Protein AF-0000000067876563 (afdb_homodimer)

Secondary structure (DSSP, 8-state):
---------------------------SEE-PPTTHHHHHHHHHHHIIIII-GGG----HHHHHHHHHHTTTTS-TTS--GGGGHHHHHHH--PPPTT--EEEES-HHHHHHHHTTTTS---GGGSHHHHHHTT----B-SSSS-B-SSEE--TTT-TT-HHHHHHHHHHHHHHHT--EEEEEEEETT-TT-SS-SSSHIIIIIGGG--TTTEEEEEEEEE--TTS-----TTSHHHHHHHHHHHHTT--EEEEES-HHHHHHHHTT-TTSGGGTS-----EEEE-------------/---------------------------SEEPPPTTHHHHHHHHHHHIIIII-GGG----HHHHHHHHHHTTTTS-TTS--GGGGHHHHHHH-----TT--EEEES-HHHHHHHHTTTTS---GGGSHHHHHHTT----B-SSSS-B-SSEE--TTT-TT-HHHHHHHHHHHHHHHT--EEEEEEEETT-TT-SS-SSSHIIIIIGGG--TTTEEEEEEEEE--TTS-----TTSHHHHHHHHHHHHTT--EEEEES-HHHHHHHHTT-TTSGGGTS-----EEEE-------------

Solvent-accessible surface area (backbone atoms only — not comparable to full-atom values): 32145 Å² total; per-residue (Å²): 136,84,81,78,78,79,79,80,75,79,79,78,79,77,75,76,71,71,73,70,70,71,77,79,84,79,44,89,28,65,21,26,44,81,64,49,66,46,28,36,38,5,40,42,48,36,33,37,66,61,63,43,45,87,71,41,92,69,63,43,70,59,39,49,51,33,52,45,64,37,31,52,47,27,61,40,59,69,21,50,40,74,48,37,47,64,27,51,62,63,42,61,68,90,57,63,69,46,22,37,41,45,67,35,88,36,65,69,61,49,52,63,64,18,47,75,48,73,67,22,39,25,62,58,55,35,62,59,28,47,42,50,60,90,62,43,54,32,17,20,74,61,92,91,7,61,22,64,75,33,18,66,36,58,93,76,20,74,31,13,43,57,56,16,47,52,48,46,50,38,28,50,48,24,53,54,37,26,32,43,31,35,36,37,27,18,8,40,38,85,94,36,30,50,53,83,84,38,65,52,62,68,34,20,59,78,31,50,36,75,93,40,42,69,32,36,40,36,32,31,34,51,46,93,89,46,55,82,70,31,41,73,76,29,71,32,41,31,51,51,52,48,55,38,49,75,68,69,50,49,40,37,30,22,36,38,37,45,38,62,42,32,48,56,22,37,83,36,56,82,42,68,75,52,34,47,53,64,72,38,60,69,49,77,53,75,82,72,80,69,79,79,76,76,79,76,82,125,135,85,80,77,79,79,79,80,78,80,78,78,81,76,74,75,72,72,73,70,71,70,78,77,85,80,42,88,28,66,18,25,44,81,63,49,65,46,28,35,40,6,41,42,48,36,33,36,66,62,62,44,45,88,73,41,93,71,62,43,70,59,39,48,50,33,52,44,63,37,31,50,48,27,60,40,60,69,21,52,37,74,49,38,47,64,27,52,63,63,41,62,69,89,56,62,69,45,22,36,41,46,66,34,88,37,65,70,62,49,52,63,63,18,48,74,49,73,68,21,39,26,60,59,56,34,62,59,28,47,43,49,60,91,60,42,55,32,19,21,75,61,91,90,7,60,22,63,76,32,17,64,38,58,91,78,19,74,31,14,43,59,56,16,46,52,47,45,50,37,29,51,48,24,52,54,38,27,32,45,30,34,36,37,27,18,8,40,38,87,94,36,29,51,54,84,84,36,65,51,63,68,34,21,59,77,30,50,36,76,93,41,41,69,32,35,42,36,33,31,34,52,47,93,92,46,55,81,70,32,42,74,76,28,70,32,39,32,52,52,52,48,55,39,48,74,70,70,49,49,42,36,31,22,38,40,36,45,39,61,42,32,48,57,22,38,85,35,56,82,41,67,75,52,35,46,52,64,72,39,59,70,50,77,53,76,84,72,80,72,79,78,76,77,75,76,81,124

Sequence (596 aa):
MNNFHILLGSFFFISVVQLEEAPERRWNGKGTTPNLQSIVLGRCYDYIETVNPLVGKKNCSEIWEAFLKAFVGKDPCTVLPEHYELFINLTLHDIPASKSLFWENNKQLVHRYSDKTSRYMPLGDTLAGWIADNLDWCGALGNPGLEDSSCPTTAECENNPQEAFWRIASVTYAKHSSGEIKIMLNGSTPGGAFPVPSFLADYEIPNFQRGQVSNISILVMDEMDGPDIDSCGKNSIAVLEGILASRNFSFKCYDNYRPVRLLQCVDFPDNPECSTGNLGSAHLWISIMLPLLAVIVHMNNFHILLGSFFFISVVQLEEAPERRWNGKGTTPNLQSIVLGRCYDYIETVNPLVGKKNCSEIWEAFLKAFVGKDPCTVLPEHYELFINLTLHDIPASKSLFWENNKQLVHRYSDKTSRYMPLGDTLAGWIADNLDWCGALGNPGLEDSSCPTTAECENNPQEAFWRIASVTYAKHSSGEIKIMLNGSTPGGAFPVPSFLADYEIPNFQRGQVSNISILVMDEMDGPDIDSCGKNSIAVLEGILASRNFSFKCYDNYRPVRLLQCVDFPDNPECSTGNLGSAHLWISIMLPLLAVIVH

Organism: Xenopus laevis (NCBI:txid8355)

Nearest PDB structures (foldseek):
  1isf-assembly1_B  TM=9.728E-01  e=1.038E-35  Homo sapiens
  3zwn-assembly1_A  TM=9.346E-01  e=3.487E-28  Aplysia californica
  3i9l-assembly1_B  TM=9.451E-01  e=1.705E-27  Aplysia californica
  1r0s-assembly1_B  TM=9.387E-01  e=6.067E-27  Aplysia californica
  1zvm-assembly3_C  TM=8.997E-01  e=1.409E-27  Homo sapiens

Radius of gyration: 32.08 Å; Cα contacts (8 Å, |Δi|>4): 1114; chains: 2; bounding box: 123×103×110 Å

Structure (mmCIF, N/CA/C/O backbone):
data_AF-0000000067876563-model_v1
#
loop_
_entity.id
_entity.type
_entity.pdbx_description
1 polymer 'ADP-ribosyl cyclase/cyclic ADP-ribose hydrolase'
#
loop_
_atom_site.group_PDB
_atom_site.id
_atom_site.type_symbol
_atom_site.label_atom_id
_atom_site.label_alt_id
_atom_site.label_comp_id
_atom_site.label_asym_id
_atom_site.label_entity_id
_atom_site.label_seq_id
_atom_site.pdbx_PDB_ins_code
_atom_site.Cartn_x
_atom_site.Cartn_y
_atom_site.Cartn_z
_atom_site.occupancy
_atom_site.B_iso_or_equiv
_atom_site.auth_seq_id
_atom_site.auth_comp_id
_atom_site.auth_asym_id
_atom_site.auth_atom_id
_atom_site.pdbx_PDB_model_num
ATOM 1 N N . MET A 1 1 ? -90.5 38 -17.031 1 34.31 1 MET A N 1
ATOM 2 C CA . MET A 1 1 ? -89.312 38.406 -16.297 1 34.31 1 MET A CA 1
ATOM 3 C C . MET A 1 1 ? -88.312 37.25 -16.109 1 34.31 1 MET A C 1
ATOM 5 O O . MET A 1 1 ? -88.625 36.281 -15.43 1 34.31 1 MET A O 1
ATOM 9 N N . ASN A 1 2 ? -87.562 36.938 -17.188 1 43.03 2 ASN A N 1
ATOM 10 C CA . ASN A 1 2 ? -86.5 35.938 -17.422 1 43.03 2 ASN A CA 1
ATOM 11 C C . ASN A 1 2 ? -85.312 36.094 -16.453 1 43.03 2 ASN A C 1
ATOM 13 O O . ASN A 1 2 ? -84.688 37.125 -16.469 1 43.03 2 ASN A O 1
ATOM 17 N N . ASN A 1 3 ? -85.438 35.531 -15.289 1 42.5 3 ASN A N 1
ATOM 18 C CA . ASN A 1 3 ? -84.375 35.531 -14.25 1 42.5 3 ASN A CA 1
ATOM 19 C C . ASN A 1 3 ? -83.125 34.781 -14.719 1 42.5 3 ASN A C 1
ATOM 21 O O . ASN A 1 3 ? -83.188 33.594 -15.023 1 42.5 3 ASN A O 1
ATOM 25 N N . PHE A 1 4 ? -82.188 35.531 -15.414 1 49.41 4 PHE A N 1
ATOM 26 C CA . PHE A 1 4 ? -80.875 35.062 -15.797 1 49.41 4 PHE A CA 1
ATOM 27 C C . PHE A 1 4 ? -80.062 34.812 -14.562 1 49.41 4 PHE A C 1
ATOM 29 O O . PHE A 1 4 ? -79.812 35.688 -13.758 1 49.41 4 PHE A O 1
ATOM 36 N N . HIS A 1 5 ? -80 33.625 -14.023 1 47.44 5 HIS A N 1
ATOM 37 C CA . HIS A 1 5 ? -79.125 33.188 -12.977 1 47.44 5 HIS A CA 1
ATOM 38 C C . HIS A 1 5 ? -77.625 33.188 -13.461 1 47.44 5 HIS A C 1
ATOM 40 O O . HIS A 1 5 ? -77.312 32.562 -14.477 1 47.44 5 HIS A O 1
ATOM 46 N N . ILE A 1 6 ? -76.938 34.312 -13.289 1 46.22 6 ILE A N 1
ATOM 47 C CA . ILE A 1 6 ? -75.5 34.406 -13.555 1 46.22 6 ILE A CA 1
ATOM 48 C C . ILE A 1 6 ? -74.75 33.469 -12.625 1 46.22 6 ILE A C 1
ATOM 50 O O . ILE A 1 6 ? -74.812 33.625 -11.398 1 46.22 6 ILE A O 1
ATOM 54 N N . LEU A 1 7 ? -74.438 32.25 -13.023 1 44.53 7 LEU A N 1
ATOM 55 C CA . LEU A 1 7 ? -73.562 31.344 -12.328 1 44.53 7 LEU A CA 1
ATOM 56 C C . LEU A 1 7 ? -72.125 31.906 -12.336 1 44.53 7 LEU A C 1
ATOM 58 O O . LEU A 1 7 ? -71.562 32.125 -13.398 1 44.53 7 LEU A O 1
ATOM 62 N N . LEU A 1 8 ? -71.688 32.719 -11.344 1 43.94 8 LEU A N 1
ATOM 63 C CA . LEU A 1 8 ? -70.312 33.219 -11.164 1 43.94 8 LEU A CA 1
ATOM 64 C C . LEU A 1 8 ? -69.375 32.062 -10.875 1 43.94 8 LEU A C 1
ATOM 66 O O . LEU A 1 8 ? -69.5 31.375 -9.859 1 43.94 8 LEU A O 1
ATOM 70 N N . GLY A 1 9 ? -68.875 31.312 -11.867 1 44.06 9 GLY A N 1
ATOM 71 C CA . GLY A 1 9 ? -67.812 30.359 -11.68 1 44.06 9 GLY A CA 1
ATOM 72 C C . GLY A 1 9 ? -66.562 30.984 -11.109 1 44.06 9 GLY A C 1
ATOM 73 O O . GLY A 1 9 ? -66 31.953 -11.664 1 44.06 9 GLY A O 1
ATOM 74 N N . SER A 1 10 ? -66.312 30.922 -9.82 1 47.09 10 SER A N 1
ATOM 75 C CA . SER A 1 10 ? -65.062 31.328 -9.188 1 47.09 10 SER A CA 1
ATOM 76 C C . SER A 1 10 ? -63.844 30.547 -9.75 1 47.09 10 SER A C 1
ATOM 78 O O . SER A 1 10 ? -63.812 29.328 -9.688 1 47.09 10 SER A O 1
ATOM 80 N N . PHE A 1 11 ? -63.156 31.047 -10.789 1 50.41 11 PHE A N 1
ATOM 81 C CA . PHE A 1 11 ? -61.875 30.516 -11.227 1 50.41 11 PHE A CA 1
ATOM 82 C C . PHE A 1 11 ? -60.844 30.609 -10.109 1 50.41 11 PHE A C 1
ATOM 84 O O . PHE A 1 11 ? -60.469 31.703 -9.703 1 50.41 11 PHE A O 1
ATOM 91 N N . PHE A 1 12 ? -60.688 29.562 -9.242 1 51.84 12 PHE A N 1
ATOM 92 C CA . PHE A 1 12 ? -59.594 29.469 -8.312 1 51.84 12 PHE A CA 1
ATOM 93 C C . PHE A 1 12 ? -58.25 29.375 -9.055 1 51.84 12 PHE A C 1
ATOM 95 O O . PHE A 1 12 ? -58.031 28.422 -9.797 1 51.84 12 PHE A O 1
ATOM 102 N N . PHE A 1 13 ? -57.531 30.469 -9.375 1 50.81 13 PHE A N 1
ATOM 103 C CA . PHE A 1 13 ? -56.125 30.484 -9.812 1 50.81 13 PHE A CA 1
ATOM 104 C C . PHE A 1 13 ? -55.2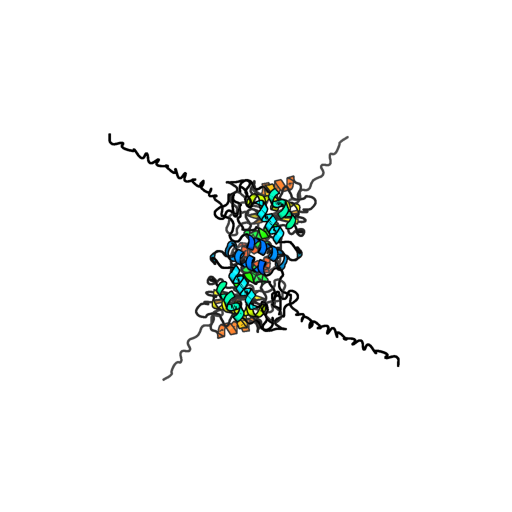5 29.812 -8.781 1 50.81 13 PHE A C 1
ATOM 106 O O . PHE A 1 13 ? -55.031 30.344 -7.691 1 50.81 13 PHE A O 1
ATOM 113 N N . ILE A 1 14 ? -55.125 28.453 -8.828 1 53.06 14 ILE A N 1
ATOM 114 C CA . ILE A 1 14 ? -54.031 27.797 -8.086 1 53.06 14 ILE A CA 1
ATOM 115 C C . ILE A 1 14 ? -52.688 28.328 -8.555 1 53.06 14 ILE A C 1
ATOM 117 O O . ILE A 1 14 ? -52.281 28.078 -9.695 1 53.06 14 ILE A O 1
ATOM 121 N N . SER A 1 15 ? -52.219 29.375 -8.07 1 51.69 15 SER A N 1
ATOM 122 C CA . SER A 1 15 ? -50.812 29.75 -8.25 1 51.69 15 SER A CA 1
ATOM 123 C C . SER A 1 15 ? -49.875 28.625 -7.797 1 51.69 15 SER A C 1
ATOM 125 O O . SER A 1 15 ? -49.75 28.359 -6.602 1 51.69 15 SER A O 1
ATOM 127 N N . VAL A 1 16 ? -49.594 27.656 -8.617 1 53.19 16 VAL A N 1
ATOM 128 C CA . VAL A 1 16 ? -48.469 26.766 -8.352 1 53.19 16 VAL A CA 1
ATOM 129 C C . VAL A 1 16 ? -47.188 27.578 -8.062 1 53.19 16 VAL A C 1
ATOM 131 O O . VAL A 1 16 ? -46.625 28.203 -8.969 1 53.19 16 VAL A O 1
ATOM 134 N N . VAL A 1 17 ? -47.031 28.141 -6.934 1 51.66 17 VAL A N 1
ATOM 135 C CA . VAL A 1 17 ? -45.688 28.578 -6.531 1 51.66 17 VAL A CA 1
ATOM 136 C C . VAL A 1 17 ? -44.688 27.469 -6.793 1 51.66 17 VAL A C 1
ATOM 138 O O . VAL A 1 17 ? -44.75 26.406 -6.156 1 51.66 17 VAL A O 1
ATOM 141 N N . GLN A 1 18 ? -44.219 27.328 -7.98 1 47.66 18 GLN A N 1
ATOM 142 C CA . GLN A 1 18 ? -43 26.547 -8.133 1 47.66 18 GLN A CA 1
ATOM 143 C C . GLN A 1 18 ? -41.969 26.922 -7.074 1 47.66 18 GLN A C 1
ATOM 145 O O . GLN A 1 18 ? -41.469 28.047 -7.051 1 47.66 18 GLN A O 1
ATOM 150 N N . LEU A 1 19 ? -42.062 26.359 -5.938 1 46.5 19 LEU A N 1
ATOM 151 C CA . LEU A 1 19 ? -40.906 26.422 -5.078 1 46.5 19 LEU A CA 1
ATOM 152 C C . LEU A 1 19 ? -39.625 26.203 -5.883 1 46.5 19 LEU A C 1
ATOM 154 O O . LEU A 1 19 ? -39.375 25.094 -6.387 1 46.5 19 LEU A O 1
ATOM 158 N N . GLU A 1 20 ? -39.156 27.125 -6.535 1 44.38 20 GLU A N 1
ATOM 159 C CA . GLU A 1 20 ? -37.812 27.031 -7.055 1 44.38 20 GLU A CA 1
ATOM 160 C C . GLU A 1 20 ? -36.844 26.422 -6.02 1 44.38 20 GLU A C 1
ATOM 162 O O . GLU A 1 20 ? -36.688 26.969 -4.926 1 44.38 20 GLU A O 1
ATOM 167 N N . GLU A 1 21 ? -36.812 25.125 -5.977 1 49.06 21 GLU A N 1
ATOM 168 C CA . GLU A 1 21 ? -35.75 24.531 -5.18 1 49.06 21 GLU A CA 1
ATOM 169 C C . GLU A 1 21 ? -34.469 25.359 -5.246 1 49.06 21 GLU A C 1
ATOM 171 O O . GLU A 1 21 ? -34.062 25.797 -6.324 1 49.06 21 GLU A O 1
ATOM 176 N N . ALA A 1 22 ? -34.219 26.156 -4.281 1 48.84 22 ALA A N 1
ATOM 177 C CA . ALA A 1 22 ? -32.969 26.906 -4.203 1 48.84 22 ALA A CA 1
ATOM 178 C C . ALA A 1 22 ? -31.828 26.172 -4.902 1 48.84 22 ALA A C 1
ATOM 180 O O . ALA A 1 22 ? -31.672 24.953 -4.727 1 48.84 22 ALA A O 1
ATOM 181 N N . PRO A 1 23 ? -31.25 26.656 -5.953 1 53.38 23 PRO A N 1
ATOM 182 C CA . PRO A 1 23 ? -30.156 26 -6.668 1 53.38 23 PRO A CA 1
ATOM 183 C C . PRO A 1 23 ? -29.109 25.406 -5.727 1 53.38 23 PRO A C 1
ATOM 185 O O . PRO A 1 23 ? -28.703 26.047 -4.762 1 53.38 23 PRO A O 1
ATOM 188 N N . GLU A 1 24 ? -29.156 24.031 -5.645 1 64.38 24 GLU A N 1
ATOM 189 C CA . GLU A 1 24 ? -28.172 23.312 -4.855 1 64.38 24 GLU A CA 1
ATOM 190 C C . GLU A 1 24 ? -26.766 23.812 -5.148 1 64.38 24 GLU A C 1
ATOM 192 O O . GLU A 1 24 ? -26.344 23.875 -6.305 1 64.38 24 GLU A O 1
ATOM 197 N N . ARG A 1 25 ? -26.078 24.656 -4.297 1 78.94 25 ARG A N 1
ATOM 198 C CA . ARG A 1 25 ? -24.734 25.188 -4.43 1 78.94 25 ARG A CA 1
ATOM 199 C C . ARG A 1 25 ? -23.75 24.094 -4.863 1 78.94 25 ARG A C 1
ATOM 201 O O . ARG A 1 25 ? -23.75 23 -4.305 1 78.94 25 ARG A O 1
ATOM 208 N N . ARG A 1 26 ? -23.109 24.375 -6.016 1 89 26 ARG A N 1
ATOM 209 C CA . ARG A 1 26 ? -22.094 23.453 -6.52 1 89 26 ARG A CA 1
ATOM 210 C C . ARG A 1 26 ? -20.688 23.922 -6.121 1 89 26 ARG A C 1
ATOM 212 O O . ARG A 1 26 ? -20.297 25.047 -6.434 1 89 26 ARG A O 1
ATOM 219 N N . TRP A 1 27 ? -20.047 23.141 -5.34 1 94.06 27 TRP A N 1
ATOM 220 C CA . TRP A 1 27 ? -18.703 23.438 -4.871 1 94.06 27 TRP A CA 1
ATOM 221 C C . TRP A 1 27 ? -17.656 23.031 -5.91 1 94.06 27 TRP A C 1
ATOM 223 O O . TRP A 1 27 ? -17.984 22.359 -6.895 1 94.06 27 TRP A O 1
ATOM 233 N N . ASN A 1 28 ? -16.406 23.453 -5.711 1 95.88 28 ASN A N 1
ATOM 234 C CA . ASN A 1 28 ? -15.344 23.203 -6.676 1 95.88 28 ASN A CA 1
ATOM 235 C C . ASN A 1 28 ? -14.641 21.875 -6.398 1 95.88 28 ASN A C 1
ATOM 237 O O . ASN A 1 28 ? -13.914 21.359 -7.25 1 95.88 28 ASN A O 1
ATOM 241 N N . GLY A 1 29 ? -14.844 21.344 -5.215 1 96.38 29 GLY A N 1
ATOM 242 C CA . GLY A 1 29 ? -14.211 20.078 -4.875 1 96.38 29 GLY A CA 1
ATOM 243 C C . GLY A 1 29 ? -15.031 18.859 -5.301 1 96.38 29 GLY A C 1
ATOM 244 O O . GLY A 1 29 ? -16.188 19 -5.676 1 96.38 29 GLY A O 1
ATOM 245 N N . LYS A 1 30 ? -14.352 17.734 -5.238 1 95.88 30 LYS A N 1
ATOM 246 C CA . LYS A 1 30 ? -15.039 16.484 -5.543 1 95.88 30 LYS A CA 1
ATOM 247 C C . LYS A 1 30 ? -16.078 16.156 -4.477 1 95.88 30 LYS A C 1
ATOM 249 O O . LYS A 1 30 ? -15.906 16.5 -3.305 1 95.88 30 LYS A O 1
ATOM 254 N N . GLY A 1 31 ? -17.109 15.508 -4.926 1 96.31 31 GLY A N 1
ATOM 255 C CA . GLY A 1 31 ? -18.094 15.031 -3.969 1 96.31 31 GLY A CA 1
ATOM 256 C C . GLY A 1 31 ? -17.594 13.898 -3.102 1 96.31 31 GLY A C 1
ATOM 257 O O . GLY A 1 31 ? -16.484 13.391 -3.314 1 96.31 31 GLY A O 1
ATOM 258 N N . THR A 1 32 ? -18.422 13.531 -2.156 1 97.69 32 THR A N 1
ATOM 259 C CA . THR A 1 32 ? -18.078 12.438 -1.25 1 97.69 32 THR A CA 1
ATOM 260 C C . THR A 1 32 ? -17.766 11.164 -2.029 1 97.69 32 THR A C 1
ATOM 262 O O . THR A 1 32 ? -18.5 10.805 -2.953 1 97.69 32 THR A O 1
ATOM 265 N N . THR A 1 33 ? -16.656 10.516 -1.666 1 98.19 33 THR A N 1
ATOM 266 C CA . THR A 1 33 ? -16.281 9.258 -2.301 1 98.19 33 THR A CA 1
ATOM 267 C C . THR A 1 33 ? -17.422 8.242 -2.215 1 98.19 33 THR A C 1
ATOM 269 O O . THR A 1 33 ? -17.953 7.992 -1.132 1 98.19 33 THR A O 1
ATOM 272 N N . PRO A 1 34 ? -17.797 7.691 -3.369 1 96.94 34 PRO A N 1
ATOM 273 C CA . PRO A 1 34 ? -18.828 6.664 -3.324 1 96.94 34 PRO A CA 1
ATOM 274 C C . PRO A 1 34 ? -18.469 5.484 -2.428 1 96.94 34 PRO A C 1
ATOM 276 O O . PRO A 1 34 ? -17.297 5.109 -2.348 1 96.94 34 PRO A O 1
ATOM 279 N N . ASN A 1 35 ? -19.5 4.941 -1.712 1 97.12 35 ASN A N 1
ATOM 280 C CA . ASN A 1 35 ? -19.328 3.77 -0.857 1 97.12 35 ASN A CA 1
ATOM 281 C C . ASN A 1 35 ? -18.406 4.062 0.318 1 97.12 35 ASN A C 1
ATOM 283 O O . ASN A 1 35 ? -17.641 3.191 0.753 1 97.12 35 ASN A O 1
ATOM 287 N N . LEU A 1 36 ? -18.453 5.289 0.79 1 98.19 36 LEU A N 1
ATOM 288 C CA . LEU A 1 36 ? -17.578 5.793 1.836 1 98.19 36 LEU A CA 1
ATOM 289 C C . LEU A 1 36 ? -17.625 4.891 3.064 1 98.19 36 LEU A C 1
ATOM 291 O O . LEU A 1 36 ? -16.578 4.559 3.629 1 98.19 36 LEU A O 1
ATOM 295 N N . GLN A 1 37 ? -18.781 4.449 3.453 1 98.25 37 GLN A N 1
ATOM 296 C CA . GLN A 1 37 ? -18.922 3.629 4.652 1 98.25 37 GLN A CA 1
ATOM 297 C C . GLN A 1 37 ? -18.156 2.316 4.516 1 98.25 37 GLN A C 1
ATOM 299 O O . GLN A 1 37 ? -17.406 1.932 5.414 1 98.25 37 GLN A O 1
ATOM 304 N N . SER A 1 38 ? -18.375 1.622 3.422 1 98.62 38 SER A N 1
ATOM 305 C CA . SER A 1 38 ? -17.719 0.341 3.195 1 98.62 38 SER A CA 1
ATOM 306 C C . SER A 1 38 ? -16.203 0.5 3.156 1 98.62 38 SER A C 1
ATOM 308 O O . SER A 1 38 ? -15.477 -0.341 3.684 1 98.62 38 SER A O 1
ATOM 310 N N . ILE A 1 39 ? -15.727 1.568 2.57 1 98.81 39 ILE A N 1
ATOM 311 C CA . ILE A 1 39 ? -14.297 1.812 2.469 1 98.81 39 ILE A CA 1
ATOM 312 C C . ILE A 1 39 ? -13.719 2.072 3.855 1 98.81 39 ILE A C 1
ATOM 314 O O . ILE A 1 39 ? -12.711 1.468 4.242 1 98.81 39 ILE A O 1
ATOM 318 N N . VAL A 1 40 ? -14.383 2.924 4.609 1 98.94 40 VAL A N 1
ATOM 319 C CA . VAL A 1 40 ? -13.875 3.309 5.926 1 98.94 40 VAL A CA 1
ATOM 320 C C . VAL A 1 40 ? -13.867 2.096 6.852 1 98.94 40 VAL A C 1
ATOM 322 O O . VAL A 1 40 ? -12.875 1.822 7.52 1 98.94 40 VAL A O 1
ATOM 325 N N . LEU A 1 41 ? -14.969 1.334 6.891 1 98.94 41 LEU A N 1
ATOM 326 C CA . LEU A 1 41 ? -15.039 0.131 7.711 1 98.94 41 LEU A CA 1
ATOM 327 C C . LEU A 1 41 ? -14 -0.891 7.27 1 98.94 41 LEU A C 1
ATOM 329 O O . LEU A 1 41 ? -13.305 -1.475 8.102 1 98.94 41 LEU A O 1
ATOM 333 N N . GLY A 1 42 ? -13.914 -1.102 6.012 1 98.88 42 GLY A N 1
ATOM 334 C CA . GLY A 1 42 ? -12.945 -2.037 5.469 1 98.88 42 GLY A CA 1
ATOM 335 C C . GLY A 1 42 ? -11.508 -1.668 5.801 1 98.88 42 GLY A C 1
ATOM 336 O O . GLY A 1 42 ? -10.711 -2.525 6.191 1 98.88 42 GLY A O 1
ATOM 337 N N . ARG A 1 43 ? -11.188 -0.398 5.625 1 98.88 43 ARG A N 1
ATOM 338 C CA . ARG A 1 43 ? -9.844 0.079 5.941 1 98.88 43 ARG A CA 1
ATOM 339 C C . ARG A 1 43 ? -9.539 -0.084 7.426 1 98.88 43 ARG A C 1
ATOM 341 O O . ARG A 1 43 ? -8.422 -0.443 7.801 1 98.88 43 ARG A O 1
ATOM 348 N N . CYS A 1 44 ? -10.523 0.165 8.227 1 98.94 44 CYS A N 1
ATOM 349 C CA . CYS A 1 44 ? -10.344 0.027 9.672 1 98.94 44 CYS A CA 1
ATOM 350 C C . CYS A 1 44 ? -10.047 -1.42 10.047 1 98.94 44 CYS A C 1
ATOM 352 O O . CYS A 1 44 ? -9.039 -1.701 10.695 1 98.94 44 CYS A O 1
ATOM 354 N N . TYR A 1 45 ? -10.828 -2.342 9.617 1 98.88 45 TYR A N 1
ATOM 355 C CA . TYR A 1 45 ? -10.617 -3.748 9.938 1 98.88 45 TYR A CA 1
ATOM 356 C C . TYR A 1 45 ? -9.359 -4.281 9.266 1 98.88 45 TYR A C 1
ATOM 358 O O . TYR A 1 45 ? -8.633 -5.09 9.852 1 98.88 45 TYR A O 1
ATOM 366 N N . ASP A 1 46 ? -9.18 -3.855 8.062 1 98.62 46 ASP A N 1
ATOM 367 C CA . ASP A 1 46 ? -7.965 -4.266 7.359 1 98.62 46 ASP A CA 1
ATOM 368 C C . ASP A 1 46 ? -6.715 -3.836 8.125 1 98.62 46 ASP A C 1
ATOM 370 O O . ASP A 1 46 ? -5.754 -4.602 8.234 1 98.62 46 ASP A O 1
ATOM 374 N N . TYR A 1 47 ? -6.762 -2.639 8.672 1 98.75 47 TYR A N 1
ATOM 375 C CA . TYR A 1 47 ? -5.613 -2.104 9.398 1 98.75 47 TYR A CA 1
ATOM 376 C C . TYR A 1 47 ? -5.281 -2.969 10.609 1 98.75 47 TYR A C 1
ATOM 378 O O . TYR A 1 47 ? -4.129 -3.369 10.797 1 98.75 47 TYR A O 1
ATOM 386 N N . ILE A 1 48 ? -6.262 -3.357 11.398 1 98.5 48 ILE A N 1
ATOM 387 C CA . ILE A 1 48 ? -5.992 -3.998 12.68 1 98.5 48 ILE A CA 1
ATOM 388 C C . ILE A 1 48 ? -5.777 -5.496 12.477 1 98.5 48 ILE A C 1
ATOM 390 O O . ILE A 1 48 ? -5.215 -6.172 13.336 1 98.5 48 ILE A O 1
ATOM 394 N N . GLU A 1 49 ? -6.227 -5.996 11.273 1 98.12 49 GLU A N 1
ATOM 395 C CA . GLU A 1 49 ? -6.105 -7.434 11.055 1 98.12 49 GLU A CA 1
ATOM 396 C C . GLU A 1 49 ? -4.879 -7.766 10.211 1 98.12 49 GLU A C 1
ATOM 398 O O . GLU A 1 49 ? -4.281 -8.836 10.359 1 98.12 49 GLU A O 1
ATOM 403 N N . THR A 1 50 ? -4.504 -6.828 9.273 1 97.44 50 THR A N 1
ATOM 404 C CA . THR A 1 50 ? -3.502 -7.246 8.297 1 97.44 50 THR A CA 1
ATOM 405 C C . THR A 1 50 ? -2.373 -6.227 8.211 1 97.44 50 THR A C 1
ATOM 407 O O . THR A 1 50 ? -1.205 -6.594 8.07 1 97.44 50 THR A O 1
ATOM 410 N N . VAL A 1 51 ? -2.621 -4.949 8.336 1 97.69 51 VAL A N 1
ATOM 411 C CA . VAL A 1 51 ? -1.636 -3.902 8.07 1 97.69 51 VAL A CA 1
ATOM 412 C C . VAL A 1 51 ? -0.749 -3.711 9.305 1 97.69 51 VAL A C 1
ATOM 414 O O . VAL A 1 51 ? 0.48 -3.74 9.195 1 97.69 51 VAL A O 1
ATOM 417 N N . ASN A 1 52 ? -1.354 -3.529 10.391 1 97.88 52 ASN A N 1
ATOM 418 C CA . ASN A 1 52 ? -0.653 -3.312 11.656 1 97.88 52 ASN A CA 1
ATOM 419 C C . ASN A 1 52 ? -1.396 -3.951 12.828 1 97.88 52 ASN A C 1
ATOM 421 O O . ASN A 1 52 ? -1.911 -3.248 13.695 1 97.88 52 ASN A O 1
ATOM 425 N N . PRO A 1 53 ? -1.339 -5.25 12.922 1 96.88 53 PRO A N 1
ATOM 426 C CA . PRO A 1 53 ? -2.1 -5.961 13.953 1 96.88 53 PRO A CA 1
ATOM 427 C C . PRO A 1 53 ? -1.622 -5.633 15.367 1 96.88 53 PRO A C 1
ATOM 429 O O . PRO A 1 53 ? -2.35 -5.863 16.328 1 96.88 53 PRO A O 1
ATOM 432 N N . LEU A 1 54 ? -0.431 -5.078 15.516 1 96.25 54 LEU A N 1
ATOM 433 C CA . LEU A 1 54 ? 0.127 -4.734 16.828 1 96.25 54 LEU A CA 1
ATOM 434 C C . LEU A 1 54 ? -0.706 -3.654 17.5 1 96.25 54 LEU A C 1
ATOM 436 O O . LEU A 1 54 ? -0.618 -3.469 18.719 1 96.25 54 LEU A O 1
ATOM 440 N N . VAL A 1 55 ? -1.526 -2.938 16.75 1 97.38 55 VAL A N 1
ATOM 441 C CA . VAL A 1 55 ? -2.379 -1.878 17.266 1 97.38 55 VAL A CA 1
ATOM 442 C C . VAL A 1 55 ? -3.461 -2.479 18.172 1 97.38 55 VAL A C 1
ATOM 444 O O . VAL A 1 55 ? -3.955 -1.818 19.078 1 97.38 55 VAL A O 1
ATOM 447 N N . GLY A 1 56 ? -3.805 -3.721 17.938 1 96.56 56 GLY A N 1
ATOM 448 C CA . GLY A 1 56 ? -4.812 -4.395 18.734 1 96.56 56 GLY A CA 1
ATOM 449 C C . GLY A 1 56 ? -6.227 -4.164 18.234 1 96.56 56 GLY A C 1
ATOM 450 O O . GLY A 1 56 ? -6.426 -3.568 17.172 1 96.56 56 GLY A O 1
ATOM 451 N N . LYS A 1 57 ? -7.184 -4.578 19 1 96.44 57 LYS A N 1
ATOM 452 C CA . LYS A 1 57 ? -8.586 -4.516 18.594 1 96.44 57 LYS A CA 1
ATOM 453 C C . LYS A 1 57 ? -9.125 -3.092 18.688 1 96.44 57 LYS A C 1
ATOM 455 O O . LYS A 1 57 ? -8.773 -2.352 19.609 1 96.44 57 LYS A O 1
ATOM 460 N N . LYS A 1 58 ? -9.852 -2.641 17.703 1 98.38 58 LYS A N 1
ATOM 461 C CA . LYS A 1 58 ? -10.617 -1.401 17.625 1 98.38 58 LYS A CA 1
ATOM 462 C C . LYS A 1 58 ? -12.078 -1.68 17.266 1 98.38 58 LYS A C 1
ATOM 464 O O . LYS A 1 58 ? -12.383 -2.689 16.641 1 98.38 58 LYS A O 1
ATOM 469 N N . ASN A 1 59 ? -12.945 -0.922 17.781 1 98.5 59 ASN A N 1
ATOM 470 C CA . ASN A 1 59 ? -14.344 -1.003 17.375 1 98.5 59 ASN A CA 1
ATOM 471 C C . ASN A 1 59 ? -14.602 -0.185 16.109 1 98.5 59 ASN A C 1
ATOM 473 O O . ASN A 1 59 ? -14.984 0.985 16.188 1 98.5 59 ASN A O 1
ATOM 477 N N . CYS A 1 60 ? -14.523 -0.795 14.961 1 98.88 60 CYS A N 1
ATOM 478 C CA . CYS A 1 60 ? -14.547 -0.082 13.688 1 98.88 60 CYS A CA 1
ATOM 479 C C . CYS A 1 60 ? -15.945 0.456 13.398 1 98.88 60 CYS A C 1
ATOM 481 O O . CYS A 1 60 ? -16.094 1.478 12.719 1 98.88 60 CYS A O 1
ATOM 483 N N . SER A 1 61 ? -17 -0.185 13.914 1 98.81 61 SER A N 1
ATOM 484 C CA . SER A 1 61 ? -18.344 0.36 13.766 1 98.81 61 SER A CA 1
ATOM 485 C C . SER A 1 61 ? -18.484 1.684 14.508 1 98.81 61 SER A C 1
ATOM 487 O O . SER A 1 61 ? -19.062 2.639 13.984 1 98.81 61 SER A O 1
ATOM 489 N N . GLU A 1 62 ? -17.938 1.709 15.68 1 98.81 62 GLU A N 1
ATOM 490 C CA . GLU A 1 62 ? -17.969 2.941 16.453 1 98.81 62 GLU A CA 1
ATOM 491 C C . GLU A 1 62 ? -17.109 4.023 15.812 1 98.81 62 GLU A C 1
ATOM 493 O O . GLU A 1 62 ? -17.453 5.203 15.844 1 98.81 62 GLU A O 1
ATOM 498 N N . ILE A 1 63 ? -16 3.65 15.266 1 98.94 63 ILE A N 1
ATOM 499 C CA . ILE A 1 63 ? -15.102 4.578 14.594 1 98.94 63 ILE A CA 1
ATOM 500 C C . ILE A 1 63 ? -15.805 5.199 13.383 1 98.94 63 ILE A C 1
ATOM 502 O O . ILE A 1 63 ? -15.75 6.414 13.188 1 98.94 63 ILE A O 1
ATOM 506 N N . TRP A 1 64 ? -16.5 4.406 12.625 1 98.88 64 TRP A N 1
ATOM 507 C CA . TRP A 1 64 ? -17.25 4.922 11.492 1 98.88 64 TRP A CA 1
ATOM 508 C C . TRP A 1 64 ? -18.328 5.91 11.945 1 98.88 64 TRP A C 1
ATOM 510 O O . TRP A 1 64 ? -18.484 6.98 11.359 1 98.88 64 TRP A O 1
ATOM 520 N N . GLU A 1 65 ? -19.047 5.562 12.984 1 98.75 65 GLU A N 1
ATOM 521 C CA . GLU A 1 65 ? -20.109 6.43 13.484 1 98.75 65 GLU A CA 1
ATOM 522 C C . GLU A 1 65 ? -19.562 7.77 13.953 1 98.75 65 GLU A C 1
ATOM 524 O O . GLU A 1 65 ? -20.156 8.82 13.688 1 98.75 65 GLU A O 1
ATOM 529 N N . ALA A 1 66 ? -18.469 7.688 14.656 1 98.88 66 ALA A N 1
ATOM 530 C CA . ALA A 1 66 ? -17.828 8.914 15.133 1 98.88 66 ALA A CA 1
ATOM 531 C C . ALA A 1 66 ? -17.359 9.766 13.969 1 98.88 66 ALA A C 1
ATOM 533 O O . ALA A 1 66 ? -17.484 10.992 13.992 1 98.88 66 ALA A O 1
ATOM 534 N N . PHE A 1 67 ? -16.828 9.18 12.953 1 98.88 67 PHE A N 1
ATOM 535 C CA . PHE A 1 67 ? -16.375 9.867 11.75 1 98.88 67 PHE A CA 1
ATOM 536 C C . PHE A 1 67 ? -17.547 10.562 11.055 1 98.88 67 PHE A C 1
ATOM 538 O O . PHE A 1 67 ? -17.484 11.758 10.766 1 98.88 67 PHE A O 1
ATOM 545 N N . LEU A 1 68 ? -18.531 9.781 10.852 1 98.25 68 LEU A N 1
ATOM 546 C CA . LEU A 1 68 ? -19.719 10.25 10.125 1 98.25 68 LEU A CA 1
ATOM 547 C C . LEU A 1 68 ? -20.391 11.398 10.867 1 98.25 68 LEU A C 1
ATOM 549 O O . LEU A 1 68 ? -20.797 12.391 10.25 1 98.25 68 LEU A O 1
ATOM 553 N N . LYS A 1 69 ? -20.5 11.281 12.086 1 97.44 69 LYS A N 1
ATOM 554 C CA . LYS A 1 69 ? -21.219 12.25 12.914 1 97.44 69 LYS A CA 1
ATOM 555 C C . LYS A 1 69 ? -20.562 13.625 12.852 1 97.44 69 LYS A C 1
ATOM 557 O O . LYS A 1 69 ? -21.219 14.641 13.086 1 97.44 69 LYS A O 1
ATOM 562 N N . ALA A 1 70 ? -19.344 13.672 12.5 1 97.81 70 ALA A N 1
ATOM 563 C CA . ALA A 1 70 ? -18.609 14.938 12.492 1 97.81 70 ALA A CA 1
ATOM 564 C C . ALA A 1 70 ? -19.109 15.852 11.375 1 97.81 70 ALA A C 1
ATOM 566 O O . ALA A 1 70 ? -18.969 17.078 11.461 1 97.81 70 ALA A O 1
ATOM 567 N N . PHE A 1 71 ? -19.75 15.266 10.359 1 97.38 71 PHE A N 1
ATOM 568 C CA . PHE A 1 71 ? -20.031 16.156 9.234 1 97.38 71 PHE A CA 1
ATOM 569 C C . PHE A 1 71 ? -21.406 15.859 8.641 1 97.38 71 PHE A C 1
ATOM 571 O O . PHE A 1 71 ? -21.953 16.672 7.895 1 97.38 71 PHE A O 1
ATOM 578 N N . VAL A 1 72 ? -21.953 14.68 8.914 1 96.25 72 VAL A N 1
ATOM 579 C CA . VAL A 1 72 ? -23.188 14.289 8.25 1 96.25 72 VAL A CA 1
ATOM 580 C C . VAL A 1 72 ? -24.312 15.227 8.672 1 96.25 72 VAL A C 1
ATOM 582 O O . VAL A 1 72 ? -24.453 15.57 9.852 1 96.25 72 VAL A O 1
ATOM 585 N N . GLY A 1 73 ? -25.125 15.719 7.691 1 93.88 73 GLY A N 1
ATOM 586 C CA . GLY A 1 73 ? -26.281 16.547 7.977 1 93.88 73 GLY A CA 1
ATOM 587 C C . GLY A 1 73 ? -25.922 17.953 8.406 1 93.88 73 GLY A C 1
ATOM 588 O O . GLY A 1 73 ? -26.766 18.688 8.906 1 93.88 73 GLY A O 1
ATOM 589 N N . LYS A 1 74 ? -24.688 18.281 8.258 1 92.38 74 LYS A N 1
ATOM 590 C CA . LYS A 1 74 ? -24.219 19.594 8.672 1 92.38 74 LYS A CA 1
ATOM 591 C C . LYS A 1 74 ? -23.859 20.453 7.461 1 92.38 74 LYS A C 1
ATOM 593 O O . LYS A 1 74 ? -23.547 19.938 6.391 1 92.38 74 LYS A O 1
ATOM 598 N N . ASP A 1 75 ? -23.969 21.766 7.719 1 92.31 75 ASP A N 1
ATOM 599 C CA . ASP A 1 75 ? -23.391 22.703 6.75 1 92.31 75 ASP A CA 1
ATOM 600 C C . ASP A 1 75 ? -21.891 22.469 6.582 1 92.31 75 ASP A C 1
ATOM 602 O O . ASP A 1 75 ? -21.125 22.547 7.551 1 92.31 75 ASP A O 1
ATOM 606 N N . PRO A 1 76 ? -21.516 22.172 5.367 1 94.69 76 PRO A N 1
ATOM 607 C CA . PRO A 1 76 ? -20.109 21.781 5.172 1 94.69 76 PRO A CA 1
ATOM 608 C C . PRO A 1 76 ? -19.141 22.906 5.508 1 94.69 76 PRO A C 1
ATOM 610 O O . PRO A 1 76 ? -17.938 22.672 5.621 1 94.69 76 PRO A O 1
ATOM 613 N N . CYS A 1 77 ? -19.625 24.109 5.719 1 95.69 77 CYS A N 1
ATOM 614 C CA . CYS A 1 77 ? -18.719 25.219 5.988 1 95.69 77 CYS A CA 1
ATOM 615 C C . CYS A 1 77 ? -18.625 25.5 7.484 1 95.69 77 CYS A C 1
ATOM 617 O O . CYS A 1 77 ? -18.047 26.5 7.898 1 95.69 77 CYS A O 1
ATOM 619 N N . THR A 1 78 ? -19.203 24.562 8.25 1 95.56 78 THR A N 1
ATOM 620 C CA . THR A 1 78 ? -19.219 24.859 9.68 1 95.56 78 THR A CA 1
ATOM 621 C C . THR A 1 78 ? -18.625 23.703 10.484 1 95.56 78 THR A C 1
ATOM 623 O O . THR A 1 78 ? -18.891 23.562 11.68 1 95.56 78 THR A O 1
ATOM 626 N N . VAL A 1 79 ? -17.938 22.844 9.836 1 97.56 79 VAL A N 1
ATOM 627 C CA . VAL A 1 79 ? -17.344 21.688 10.5 1 97.56 79 VAL A CA 1
ATOM 628 C C . VAL A 1 79 ? -16 22.078 11.125 1 97.56 79 VAL A C 1
ATOM 630 O O . VAL A 1 79 ? -15.141 22.641 10.445 1 97.56 79 VAL A O 1
ATOM 633 N N . LEU A 1 80 ? -15.812 21.828 12.391 1 98.25 80 LEU A N 1
ATOM 634 C CA . LEU A 1 80 ? -14.617 22.203 13.141 1 98.25 80 LEU A CA 1
ATOM 635 C C . LEU A 1 80 ? -13.82 20.969 13.547 1 98.25 80 LEU A C 1
ATOM 637 O O . LEU A 1 80 ? -14.367 19.875 13.648 1 98.25 80 LEU A O 1
ATOM 641 N N . PRO A 1 81 ? -12.508 21.109 13.82 1 98.69 81 PRO A N 1
ATOM 642 C CA . PRO A 1 81 ? -11.672 19.984 14.242 1 98.69 81 PRO A CA 1
ATOM 643 C C . PRO A 1 81 ? -12.227 19.266 15.477 1 98.69 81 PRO A C 1
ATOM 645 O O . PRO A 1 81 ? -12.148 18.031 15.57 1 98.69 81 PRO A O 1
ATOM 648 N N . GLU A 1 82 ? -12.875 20 16.328 1 98.56 82 GLU A N 1
ATOM 649 C CA . GLU A 1 82 ? -13.383 19.438 17.578 1 98.56 82 GLU A CA 1
ATOM 650 C C . GLU A 1 82 ? -14.477 18.406 17.312 1 98.56 82 GLU A C 1
ATOM 652 O O . GLU A 1 82 ? -14.719 17.531 18.141 1 98.56 82 GLU A O 1
ATOM 657 N N . HIS A 1 83 ? -15.109 18.547 16.203 1 98.69 83 HIS A N 1
ATOM 658 C CA . HIS A 1 83 ? -16.156 17.609 15.852 1 98.69 83 HIS A CA 1
ATOM 659 C C . HIS A 1 83 ? -15.594 16.219 15.594 1 98.69 83 HIS A C 1
ATOM 661 O O . HIS A 1 83 ? -16.328 15.219 15.617 1 98.69 83 HIS A O 1
ATOM 667 N N . TYR A 1 84 ? -14.242 16.078 15.398 1 98.88 84 TYR A N 1
ATOM 668 C CA . TYR A 1 84 ? -13.602 14.797 15.125 1 98.88 84 TYR A CA 1
ATOM 669 C C . TYR A 1 84 ? -12.914 14.258 16.375 1 98.88 84 TYR A C 1
ATOM 671 O O . TYR A 1 84 ? -12.211 13.242 16.312 1 98.88 84 TYR A O 1
ATOM 679 N N . GLU A 1 85 ? -13.086 14.875 17.531 1 98.88 85 GLU A N 1
ATOM 680 C CA . GLU A 1 85 ? -12.359 14.492 18.734 1 98.88 85 GLU A CA 1
ATOM 681 C C . GLU A 1 85 ? -12.641 13.039 19.109 1 98.88 85 GLU A C 1
ATOM 683 O O . GLU A 1 85 ? -11.727 12.297 19.469 1 98.88 85 GLU A O 1
ATOM 688 N N . LEU A 1 86 ? -13.898 12.664 19.047 1 98.88 86 LEU A N 1
ATOM 689 C CA . LEU A 1 86 ? -14.25 11.289 19.391 1 98.88 86 LEU A CA 1
ATOM 690 C C . LEU A 1 86 ? -13.594 10.305 18.438 1 98.88 86 LEU A C 1
ATOM 692 O O . LEU A 1 86 ? -13.055 9.281 18.859 1 98.88 86 LEU A O 1
ATOM 696 N N . PHE A 1 87 ? -13.688 10.625 17.172 1 98.94 87 PHE A N 1
ATOM 697 C CA . PHE A 1 87 ? -13.039 9.797 16.156 1 98.94 87 PHE A CA 1
ATOM 698 C C . PHE A 1 87 ? -11.547 9.648 16.438 1 98.94 87 PHE A C 1
ATOM 700 O O . PHE A 1 87 ? -11.008 8.547 16.391 1 98.94 87 PHE A O 1
ATOM 707 N N . ILE A 1 88 ? -10.844 10.75 16.75 1 98.94 88 ILE A N 1
ATOM 708 C CA . ILE A 1 88 ? -9.406 10.758 17.031 1 98.94 88 ILE A CA 1
ATOM 709 C C . ILE A 1 88 ? -9.109 9.875 18.234 1 98.94 88 ILE A C 1
ATOM 711 O O . ILE A 1 88 ? -8.195 9.055 18.203 1 98.94 88 ILE A O 1
ATOM 715 N N . ASN A 1 89 ? -9.93 9.969 19.25 1 98.81 89 ASN A N 1
ATOM 716 C CA . ASN A 1 89 ? -9.719 9.195 20.469 1 98.81 89 ASN A CA 1
ATOM 717 C C . ASN A 1 89 ? -9.883 7.699 20.203 1 98.81 89 ASN A C 1
ATOM 719 O O . ASN A 1 89 ? -9.109 6.887 20.719 1 98.81 89 ASN A O 1
ATOM 723 N N . LEU A 1 90 ? -10.828 7.352 19.391 1 98.94 90 LEU A N 1
ATOM 724 C CA . LEU A 1 90 ? -11.125 5.949 19.109 1 98.94 90 LEU A CA 1
ATOM 725 C C . LEU A 1 90 ? -10.055 5.328 18.234 1 98.94 90 LEU A C 1
ATOM 727 O O . LEU A 1 90 ? -9.836 4.113 18.266 1 98.94 90 LEU A O 1
ATOM 731 N N . THR A 1 91 ? -9.344 6.109 17.469 1 98.88 91 THR A N 1
ATOM 732 C CA . THR A 1 91 ? -8.367 5.59 16.531 1 98.88 91 THR A CA 1
ATOM 733 C C . THR A 1 91 ? -6.949 5.738 17.078 1 98.88 91 THR A C 1
ATOM 735 O O . THR A 1 91 ? -5.977 5.387 16.406 1 98.88 91 THR A O 1
ATOM 738 N N . LEU A 1 92 ? -6.855 6.281 18.25 1 98.75 92 LEU A N 1
ATOM 739 C CA . LEU A 1 92 ? -5.547 6.562 18.812 1 98.75 92 LEU A CA 1
ATOM 740 C C . LEU A 1 92 ? -4.793 5.27 19.109 1 98.75 92 LEU A C 1
ATOM 742 O O . LEU A 1 92 ? -5.375 4.309 19.625 1 98.75 92 LEU A O 1
ATOM 746 N N . HIS A 1 93 ? -3.537 5.133 18.797 1 98.62 93 HIS A N 1
ATOM 747 C CA . HIS A 1 93 ? -2.604 4.062 19.141 1 98.62 93 HIS A CA 1
ATOM 748 C C . HIS A 1 93 ? -1.167 4.574 19.156 1 98.62 93 HIS A C 1
ATOM 750 O O . HIS A 1 93 ? -0.89 5.684 18.703 1 98.62 93 HIS A O 1
ATOM 756 N N . ASP A 1 94 ? -0.255 3.814 19.688 1 97.62 94 ASP A N 1
ATOM 757 C CA . ASP A 1 94 ? 1.133 4.246 19.812 1 97.62 94 ASP A CA 1
ATOM 758 C C . ASP A 1 94 ? 1.804 4.359 18.453 1 97.62 94 ASP A C 1
ATOM 760 O O . ASP A 1 94 ? 1.591 3.512 17.578 1 97.62 94 ASP A O 1
ATOM 764 N N . ILE A 1 95 ? 2.486 5.406 18.266 1 98.31 95 ILE A N 1
ATOM 765 C CA . ILE A 1 95 ? 3.479 5.539 17.203 1 98.31 95 ILE A CA 1
ATOM 766 C C . ILE A 1 95 ? 4.863 5.188 17.75 1 98.31 95 ILE A C 1
ATOM 768 O O . ILE A 1 95 ? 5.352 5.824 18.688 1 98.31 95 ILE A O 1
ATOM 772 N N . PRO A 1 96 ? 5.488 4.156 17.266 1 98.5 96 PRO A N 1
ATOM 773 C CA . PRO A 1 96 ? 6.801 3.799 17.812 1 98.5 96 PRO A CA 1
ATOM 774 C C . PRO A 1 96 ? 7.801 4.949 17.734 1 98.5 96 PRO A C 1
ATOM 776 O O . PRO A 1 96 ? 7.801 5.715 16.766 1 98.5 96 PRO A O 1
ATOM 779 N N . ALA A 1 97 ? 8.656 5.023 18.766 1 98.62 97 ALA A N 1
ATOM 780 C CA . ALA A 1 97 ? 9.672 6.074 18.797 1 98.62 97 ALA A CA 1
ATOM 781 C C . ALA A 1 97 ? 10.539 6.047 17.547 1 98.62 97 ALA A C 1
ATOM 783 O O . ALA A 1 97 ? 10.93 4.973 17.078 1 98.62 97 ALA A O 1
ATOM 784 N N . SER A 1 98 ? 10.781 7.191 17 1 98.81 98 SER A N 1
ATOM 785 C CA . SER A 1 98 ? 11.695 7.414 15.891 1 98.81 98 SER A CA 1
ATOM 786 C C . SER A 1 98 ? 11.141 6.848 14.594 1 98.81 98 SER A C 1
ATOM 788 O O . SER A 1 98 ? 11.906 6.5 13.688 1 98.81 98 SER A O 1
ATOM 790 N N . LYS A 1 99 ? 9.781 6.754 14.539 1 98.81 99 LYS A N 1
ATOM 791 C CA . LYS A 1 99 ? 9.156 6.234 13.328 1 98.81 99 LYS A CA 1
ATOM 792 C C . LYS A 1 99 ? 8.258 7.285 12.68 1 98.81 99 LYS A C 1
ATOM 794 O O . LYS A 1 99 ? 7.73 7.066 11.586 1 98.81 99 LYS A O 1
ATOM 799 N N . SER A 1 100 ? 8.148 8.422 13.266 1 98.94 100 SER A N 1
ATOM 800 C CA . SER A 1 100 ? 7.32 9.484 12.703 1 98.94 100 SER A CA 1
ATOM 801 C C . SER A 1 100 ? 8.008 10.141 11.508 1 98.94 100 SER A C 1
ATOM 803 O O . SER A 1 100 ? 9.203 10.422 11.547 1 98.94 100 SER A O 1
ATOM 805 N N . LEU A 1 101 ? 7.242 10.305 10.453 1 98.94 101 LEU A N 1
ATOM 806 C CA . LEU A 1 101 ? 7.711 10.922 9.219 1 98.94 101 LEU A CA 1
ATOM 807 C C . LEU A 1 101 ? 6.719 11.969 8.719 1 98.94 101 LEU A C 1
ATOM 809 O O . LEU A 1 101 ? 5.66 11.625 8.188 1 98.94 101 LEU A O 1
ATOM 813 N N . PHE A 1 102 ? 7.027 13.211 8.922 1 98.94 102 PHE A N 1
ATOM 814 C CA . PHE A 1 102 ? 6.25 14.352 8.461 1 98.94 102 PHE A CA 1
ATOM 815 C C . PHE A 1 102 ? 6.66 14.75 7.047 1 98.94 102 PHE A C 1
ATOM 817 O O . PHE A 1 102 ? 7.707 14.32 6.555 1 98.94 102 PHE A O 1
ATOM 824 N N . TRP A 1 103 ? 5.742 15.633 6.359 1 98.88 103 TRP A N 1
ATOM 825 C CA . TRP A 1 103 ? 6.117 15.93 4.98 1 98.88 103 TRP A CA 1
ATOM 826 C C . TRP A 1 103 ? 5.32 17.109 4.445 1 98.88 103 TRP A C 1
ATOM 828 O O . TRP A 1 103 ? 4.305 17.5 5.023 1 98.88 103 TRP A O 1
ATOM 838 N N . GLU A 1 104 ? 5.887 17.75 3.398 1 98.38 104 GLU A N 1
ATOM 839 C CA . GLU A 1 104 ? 5.234 18.734 2.543 1 98.38 104 GLU A CA 1
ATOM 840 C C . GLU A 1 104 ? 5.496 18.438 1.067 1 98.38 104 GLU A C 1
ATOM 842 O O . GLU A 1 104 ? 6.645 18.25 0.661 1 98.38 104 GLU A O 1
ATOM 847 N N . ASN A 1 105 ? 4.414 18.359 0.306 1 96.56 105 ASN A N 1
ATOM 848 C CA . ASN A 1 105 ? 4.457 18.25 -1.148 1 96.56 105 ASN A CA 1
ATOM 849 C C . ASN A 1 105 ? 5.246 17.016 -1.595 1 96.56 105 ASN A C 1
ATOM 851 O O . ASN A 1 105 ? 6.027 17.094 -2.545 1 96.56 105 ASN A O 1
ATOM 855 N N . ASN A 1 106 ? 5.137 15.867 -0.87 1 97 106 ASN A N 1
ATOM 856 C CA . ASN A 1 106 ? 5.895 14.648 -1.151 1 97 106 ASN A CA 1
ATOM 857 C C . ASN A 1 106 ? 5.102 13.398 -0.779 1 97 106 ASN A C 1
ATOM 859 O O . ASN A 1 106 ? 5.684 12.375 -0.42 1 97 106 ASN A O 1
ATOM 863 N N . LYS A 1 107 ? 3.867 13.5 -0.808 1 96.88 107 LYS A N 1
ATOM 864 C CA . LYS A 1 107 ? 2.992 12.469 -0.255 1 96.88 107 LYS A CA 1
ATOM 865 C C . LYS A 1 107 ? 3.32 11.102 -0.84 1 96.88 107 LYS A C 1
ATOM 867 O O . LYS A 1 107 ? 3.488 10.125 -0.101 1 96.88 107 LYS A O 1
ATOM 872 N N . GLN A 1 108 ? 3.412 11.039 -2.172 1 96.56 108 GLN A N 1
ATOM 873 C CA . GLN A 1 108 ? 3.623 9.75 -2.826 1 96.56 108 GLN A CA 1
ATOM 874 C C . GLN A 1 108 ? 4.973 9.148 -2.441 1 96.56 108 GLN A C 1
ATOM 876 O O . GLN A 1 108 ? 5.07 7.953 -2.166 1 96.56 108 GLN A O 1
ATOM 881 N N . LEU A 1 109 ? 6.012 9.961 -2.471 1 98.31 109 LEU A N 1
ATOM 882 C CA . LEU A 1 109 ? 7.34 9.5 -2.094 1 98.31 109 LEU A CA 1
ATOM 883 C C . LEU A 1 109 ? 7.367 9.039 -0.638 1 98.31 109 LEU A C 1
ATOM 885 O O . LEU A 1 109 ? 7.992 8.031 -0.311 1 98.31 109 LEU A O 1
ATOM 889 N N . VAL A 1 110 ? 6.676 9.773 0.239 1 98.69 110 VAL A N 1
ATOM 890 C CA . VAL A 1 110 ? 6.582 9.453 1.659 1 98.69 110 VAL A CA 1
ATOM 891 C C . VAL A 1 110 ? 5.895 8.102 1.841 1 98.69 110 VAL A C 1
ATOM 893 O O . VAL A 1 110 ? 6.355 7.258 2.615 1 98.69 110 VAL A O 1
ATOM 896 N N . HIS A 1 111 ? 4.832 7.84 1.128 1 97.38 111 HIS A N 1
ATOM 897 C CA . HIS A 1 111 ? 4.121 6.57 1.212 1 97.38 111 HIS A CA 1
ATOM 898 C C . HIS A 1 111 ? 5 5.414 0.744 1 97.38 111 HIS A C 1
ATOM 900 O O . HIS A 1 111 ? 5.008 4.348 1.361 1 97.38 111 HIS A O 1
ATOM 906 N N . ARG A 1 112 ? 5.703 5.66 -0.359 1 98.12 112 ARG A N 1
ATOM 907 C CA . ARG A 1 112 ? 6.609 4.625 -0.85 1 98.12 112 ARG A CA 1
ATOM 908 C C . ARG A 1 112 ? 7.707 4.328 0.167 1 98.12 112 ARG A C 1
ATOM 910 O O . ARG A 1 112 ? 8.008 3.166 0.442 1 98.12 112 ARG A O 1
ATOM 917 N N . TYR A 1 113 ? 8.219 5.371 0.739 1 98.75 113 TYR A N 1
ATOM 918 C CA . TYR A 1 113 ? 9.352 5.219 1.646 1 98.75 113 TYR A CA 1
ATOM 919 C C . TYR A 1 113 ? 8.914 4.602 2.969 1 98.75 113 TYR A C 1
ATOM 921 O O . TYR A 1 113 ? 9.641 3.797 3.557 1 98.75 113 TYR A O 1
ATOM 929 N N . SER A 1 114 ? 7.734 4.961 3.496 1 98.62 114 SER A N 1
ATOM 930 C CA . SER A 1 114 ? 7.27 4.441 4.777 1 98.62 114 SER A CA 1
ATOM 931 C C . SER A 1 114 ? 6.969 2.949 4.695 1 98.62 114 SER A C 1
ATOM 933 O O . SER A 1 114 ? 7.152 2.219 5.672 1 98.62 114 SER A O 1
ATOM 935 N N . ASP A 1 115 ? 6.512 2.48 3.516 1 97.81 115 ASP A N 1
ATOM 936 C CA . ASP A 1 115 ? 6.25 1.066 3.27 1 97.81 115 ASP A CA 1
ATOM 937 C C . ASP A 1 115 ? 5.215 0.519 4.254 1 97.81 115 ASP A C 1
ATOM 939 O O . ASP A 1 115 ? 5.465 -0.483 4.93 1 97.81 115 ASP A O 1
ATOM 943 N N . LYS A 1 116 ? 4.094 1.197 4.359 1 95.94 116 LYS A N 1
ATOM 944 C CA . LYS A 1 116 ? 2.953 0.763 5.16 1 95.94 116 LYS A CA 1
ATOM 945 C C . LYS A 1 116 ? 3.381 0.412 6.582 1 95.94 116 LYS A C 1
ATOM 947 O O . LYS A 1 116 ? 3.115 -0.693 7.059 1 95.94 116 LYS A O 1
ATOM 952 N N . THR A 1 117 ? 4.078 1.304 7.211 1 96.25 117 THR A N 1
ATOM 953 C CA . THR A 1 117 ? 4.469 1.264 8.617 1 96.25 117 THR A CA 1
ATOM 954 C C . THR A 1 117 ? 5.707 0.391 8.812 1 96.25 117 THR A C 1
ATOM 956 O O . THR A 1 117 ? 6.273 0.34 9.906 1 96.25 117 THR A O 1
ATOM 959 N N . SER A 1 118 ? 6.211 -0.275 7.781 1 96.38 118 SER A N 1
ATOM 960 C CA . SER A 1 118 ? 7.352 -1.172 7.93 1 96.38 118 SER A CA 1
ATOM 961 C C . SER A 1 118 ? 8.633 -0.394 8.227 1 96.38 118 SER A C 1
ATOM 963 O O . SER A 1 118 ? 9.43 -0.795 9.07 1 96.38 118 SER A O 1
ATOM 965 N N . ARG A 1 119 ? 8.812 0.751 7.535 1 97.94 119 ARG A N 1
ATOM 966 C CA . ARG A 1 119 ? 10 1.566 7.762 1 97.94 119 ARG A CA 1
ATOM 967 C C . ARG A 1 119 ? 9.695 2.73 8.695 1 97.94 119 ARG A C 1
ATOM 969 O O . ARG A 1 119 ? 10.422 2.957 9.672 1 97.94 119 ARG A O 1
ATOM 976 N N . TYR A 1 120 ? 8.648 3.434 8.344 1 98.75 120 TYR A N 1
ATOM 977 C CA . TYR A 1 120 ? 8.203 4.602 9.102 1 98.75 120 TYR A CA 1
ATOM 978 C C . TYR A 1 120 ? 6.684 4.648 9.188 1 98.75 120 TYR A C 1
ATOM 980 O O . TYR A 1 120 ? 5.992 3.869 8.523 1 98.75 120 TYR A O 1
ATOM 988 N N . MET A 1 121 ? 6.199 5.535 10.039 1 98.81 121 MET A N 1
ATOM 989 C CA . MET A 1 121 ? 4.758 5.688 10.203 1 98.81 121 MET A CA 1
ATOM 990 C C . MET A 1 121 ? 4.348 7.152 10.094 1 98.81 121 MET A C 1
ATOM 992 O O . MET A 1 121 ? 4.121 7.812 11.109 1 98.81 121 MET A O 1
ATOM 996 N N . PRO A 1 122 ? 4.254 7.656 8.859 1 98.94 122 PRO A N 1
ATOM 997 C CA . PRO A 1 122 ? 3.631 8.969 8.703 1 98.94 122 PRO A CA 1
ATOM 998 C C . PRO A 1 122 ? 2.16 8.984 9.117 1 98.94 122 PRO A C 1
ATOM 1000 O O . PRO A 1 122 ? 1.576 7.922 9.352 1 98.94 122 PRO A O 1
ATOM 1003 N N . LEU A 1 123 ? 1.626 10.148 9.211 1 98.94 123 LEU A N 1
ATOM 1004 C CA . LEU A 1 123 ? 0.24 10.289 9.641 1 98.94 123 LEU A CA 1
ATOM 1005 C C . LEU A 1 123 ? -0.682 9.406 8.812 1 98.94 123 LEU A C 1
ATOM 1007 O O . LEU A 1 123 ? -1.576 8.75 9.352 1 98.94 123 LEU A O 1
ATOM 1011 N N . GLY A 1 124 ? -0.435 9.32 7.539 1 98.69 124 GLY A N 1
ATOM 1012 C CA . GLY A 1 124 ? -1.271 8.531 6.648 1 98.69 124 GLY A CA 1
ATOM 1013 C C . GLY A 1 124 ? -1.221 7.043 6.938 1 98.69 124 GLY A C 1
ATOM 1014 O O . GLY A 1 124 ? -2.086 6.289 6.488 1 98.69 124 GLY A O 1
ATOM 1015 N N . ASP A 1 125 ? -0.188 6.637 7.711 1 98.69 125 ASP A N 1
ATOM 1016 C CA . ASP A 1 125 ? -0.037 5.219 8.023 1 98.69 125 ASP A CA 1
ATOM 1017 C C . ASP A 1 125 ? -0.563 4.91 9.422 1 98.69 125 ASP A C 1
ATOM 1019 O O . ASP A 1 125 ? -0.57 3.754 9.852 1 98.69 125 ASP A O 1
ATOM 1023 N N . THR A 1 126 ? -0.932 5.91 10.211 1 98.94 126 THR A N 1
ATOM 1024 C CA . THR A 1 126 ? -1.689 5.656 11.43 1 98.94 126 THR A CA 1
ATOM 1025 C C . THR A 1 126 ? -3.115 5.223 11.102 1 98.94 126 THR A C 1
ATOM 1027 O O . THR A 1 126 ? -3.58 5.406 9.977 1 98.94 126 THR A O 1
ATOM 1030 N N . LEU A 1 127 ? -3.77 4.656 12.117 1 98.94 127 LEU A N 1
ATOM 1031 C CA . LEU A 1 127 ? -5.133 4.195 11.875 1 98.94 127 LEU A CA 1
ATOM 1032 C C . LEU A 1 127 ? -6.02 5.34 11.398 1 98.94 127 LEU A C 1
ATOM 1034 O O . LEU A 1 127 ? -6.766 5.195 10.43 1 98.94 127 LEU A O 1
ATOM 1038 N N . ALA A 1 128 ? -5.949 6.52 12.078 1 98.94 128 ALA A N 1
ATOM 1039 C CA . ALA A 1 128 ? -6.766 7.672 11.695 1 98.94 128 ALA A CA 1
ATOM 1040 C C . ALA A 1 128 ? -6.496 8.078 10.25 1 98.94 128 ALA A C 1
ATOM 1042 O O . ALA A 1 128 ? -7.426 8.25 9.461 1 98.94 128 ALA A O 1
ATOM 1043 N N . GLY A 1 129 ? -5.191 8.266 9.93 1 98.88 129 GLY A N 1
ATOM 1044 C CA . GLY A 1 129 ? -4.832 8.664 8.578 1 98.88 129 GLY A CA 1
ATOM 1045 C C . GLY A 1 129 ? -5.152 7.605 7.543 1 98.88 129 GLY A C 1
ATOM 1046 O O . GLY A 1 129 ? -5.613 7.926 6.445 1 98.88 129 GLY A O 1
ATOM 1047 N N . TRP A 1 130 ? -4.902 6.328 7.891 1 98.75 130 TRP A N 1
ATOM 1048 C CA . TRP A 1 130 ? -5.141 5.191 7.012 1 98.75 130 TRP A CA 1
ATOM 1049 C C . TRP A 1 130 ? -6.598 5.145 6.559 1 98.75 130 TRP A C 1
ATOM 1051 O O . TRP A 1 130 ? -6.883 4.887 5.387 1 98.75 130 TRP A O 1
ATOM 1061 N N . ILE A 1 131 ? -7.477 5.441 7.387 1 98.81 131 ILE A N 1
ATOM 1062 C CA . ILE A 1 131 ? -8.914 5.371 7.16 1 98.81 131 ILE A CA 1
ATOM 1063 C C . ILE A 1 131 ? -9.336 6.465 6.184 1 98.81 131 ILE A C 1
ATOM 1065 O O . ILE A 1 131 ? -10.18 6.242 5.312 1 98.81 131 ILE A O 1
ATOM 1069 N N . ALA A 1 132 ? -8.695 7.605 6.238 1 98.75 132 ALA A N 1
ATOM 1070 C CA . ALA A 1 132 ? -9.234 8.789 5.574 1 98.75 132 ALA A CA 1
ATOM 1071 C C . ALA A 1 132 ? -8.438 9.133 4.32 1 98.75 132 ALA A C 1
ATOM 1073 O O . ALA A 1 132 ? -8.883 9.914 3.482 1 98.75 132 ALA A O 1
ATOM 1074 N N . ASP A 1 133 ? -7.289 8.5 4.199 1 97.94 133 ASP A N 1
ATOM 1075 C CA . ASP A 1 133 ? -6.34 8.898 3.168 1 97.94 133 ASP A CA 1
ATOM 1076 C C . ASP A 1 133 ? -6.938 8.734 1.772 1 97.94 133 ASP A C 1
ATOM 1078 O O . ASP A 1 133 ? -7.5 7.688 1.452 1 97.94 133 ASP A O 1
ATOM 1082 N N . ASN A 1 134 ? -6.844 9.852 0.925 1 97.44 134 ASN A N 1
ATOM 1083 C CA . ASN A 1 134 ? -7.258 9.875 -0.473 1 97.44 134 ASN A CA 1
ATOM 1084 C C . ASN A 1 134 ? -8.773 9.75 -0.609 1 97.44 134 ASN A C 1
ATOM 1086 O O . ASN A 1 134 ? -9.273 9.289 -1.635 1 97.44 134 ASN A O 1
ATOM 1090 N N . LEU A 1 135 ? -9.516 10.133 0.405 1 98.5 135 LEU A N 1
ATOM 1091 C CA . LEU A 1 135 ? -10.977 10.18 0.344 1 98.5 135 LEU A CA 1
ATOM 1092 C C . LEU A 1 135 ? -11.469 11.625 0.365 1 98.5 135 LEU A C 1
ATOM 1094 O O . LEU A 1 135 ? -10.781 12.516 0.874 1 98.5 135 LEU A O 1
ATOM 1098 N N . ASP A 1 136 ? -12.602 11.836 -0.22 1 98.12 136 ASP A N 1
ATOM 1099 C CA . ASP A 1 136 ? -13.328 13.109 -0.14 1 98.12 136 ASP A CA 1
ATOM 1100 C C . ASP A 1 136 ? -14.664 12.93 0.573 1 98.12 136 ASP A C 1
ATOM 1102 O O . ASP A 1 136 ? -15.344 11.922 0.385 1 98.12 136 ASP A O 1
ATOM 1106 N N . TRP A 1 137 ? -14.992 13.93 1.334 1 98.25 137 TRP A N 1
ATOM 1107 C CA . TRP A 1 137 ? -16.266 13.797 2.033 1 98.25 137 TRP A CA 1
ATOM 1108 C C . TRP A 1 137 ? -16.766 15.164 2.506 1 98.25 137 TRP A C 1
ATOM 1110 O O . TRP A 1 137 ? -15.969 16.047 2.828 1 98.25 137 TRP A O 1
ATOM 1120 N N . CYS A 1 138 ? -18.031 15.328 2.486 1 97.38 138 CYS A N 1
ATOM 1121 C CA . CYS A 1 138 ? -18.719 16.453 3.119 1 97.38 138 CYS A CA 1
ATOM 1122 C C . CYS A 1 138 ? -20.188 16.141 3.322 1 97.38 138 CYS A C 1
ATOM 1124 O O . CYS A 1 138 ? -20.719 15.188 2.748 1 97.38 138 CYS A O 1
ATOM 1126 N N . GLY A 1 139 ? -20.766 16.844 4.309 1 94.69 139 GLY A N 1
ATOM 1127 C CA . GLY A 1 139 ? -22.172 16.703 4.59 1 94.69 139 GLY A CA 1
ATOM 1128 C C . GLY A 1 139 ? -23.047 17.656 3.803 1 94.69 139 GLY A C 1
ATOM 1129 O O . GLY A 1 139 ? -22.547 18.516 3.076 1 94.69 139 GLY A O 1
ATOM 1130 N N . ALA A 1 140 ? -24.25 17.422 3.742 1 89.31 140 ALA A N 1
ATOM 1131 C CA . ALA A 1 140 ? -25.281 18.312 3.215 1 89.31 140 ALA A CA 1
ATOM 1132 C C . ALA A 1 140 ? -26.5 18.344 4.137 1 89.31 140 ALA A C 1
ATOM 1134 O O . ALA A 1 140 ? -26.734 17.391 4.895 1 89.31 140 ALA A O 1
ATOM 1135 N N . LEU A 1 141 ? -27.016 19.516 3.898 1 85.88 141 LEU A N 1
ATOM 1136 C CA . LEU A 1 141 ? -28.25 19.609 4.664 1 85.88 141 LEU A CA 1
ATOM 1137 C C . LEU A 1 141 ? -29.328 18.703 4.074 1 85.88 141 LEU A C 1
ATOM 1139 O O . LEU A 1 141 ? -29.391 18.516 2.855 1 85.88 141 LEU A O 1
ATOM 1143 N N . GLY A 1 142 ? -30.094 17.922 4.957 1 80.44 142 GLY A N 1
ATOM 1144 C CA . GLY A 1 142 ? -31.141 17.047 4.473 1 80.44 142 GLY A CA 1
ATOM 1145 C C . GLY A 1 142 ? -30.797 15.57 4.566 1 80.44 142 GLY A C 1
ATOM 1146 O O . GLY A 1 142 ? -29.844 15.203 5.262 1 80.44 142 GLY A O 1
ATOM 1147 N N . ASN A 1 143 ? -31.609 14.711 3.895 1 78.44 143 ASN A N 1
ATOM 1148 C CA . ASN A 1 143 ? -31.422 13.266 3.836 1 78.44 143 ASN A CA 1
ATOM 1149 C C . ASN A 1 143 ? -30.922 12.82 2.465 1 78.44 143 ASN A C 1
ATOM 1151 O O . ASN A 1 143 ? -31.438 13.258 1.438 1 78.44 143 ASN A O 1
ATOM 1155 N N . PRO A 1 144 ? -29.688 12.062 2.537 1 80.12 144 PRO A N 1
ATOM 1156 C CA . PRO A 1 144 ? -29.016 11.227 3.537 1 80.12 144 PRO A CA 1
ATOM 1157 C C . PRO A 1 144 ? -27.922 11.969 4.297 1 80.12 144 PRO A C 1
ATOM 1159 O O . PRO A 1 144 ? -27.297 11.406 5.203 1 80.12 144 PRO A O 1
ATOM 1162 N N . GLY A 1 145 ? -27.766 13.172 3.953 1 88.75 145 GLY A N 1
ATOM 1163 C CA . GLY A 1 145 ? -26.875 14.016 4.734 1 88.75 145 GLY A CA 1
ATOM 1164 C C . GLY A 1 145 ? -25.453 14.031 4.199 1 88.75 145 GLY A C 1
ATOM 1165 O O . GLY A 1 145 ? -24.547 14.547 4.855 1 88.75 145 GLY A O 1
ATOM 1166 N N . LEU A 1 146 ? -25.219 13.25 3.16 1 89.75 146 LEU A N 1
ATOM 1167 C CA . LEU A 1 146 ? -23.938 13.297 2.467 1 89.75 146 LEU A CA 1
ATOM 1168 C C . LEU A 1 146 ? -24.062 14.016 1.129 1 89.75 146 LEU A C 1
ATOM 1170 O O . LEU A 1 146 ? -25.094 13.914 0.46 1 89.75 146 LEU A O 1
ATOM 1174 N N . GLU A 1 147 ? -23.141 14.766 0.785 1 85.88 147 GLU A N 1
ATOM 1175 C CA . GLU A 1 147 ? -23.109 15.453 -0.504 1 85.88 147 GLU A CA 1
ATOM 1176 C C . GLU A 1 147 ? -22.297 14.656 -1.524 1 85.88 147 GLU A C 1
ATOM 1178 O O . GLU A 1 147 ? -21.062 14.602 -1.439 1 85.88 147 GLU A O 1
ATOM 1183 N N . ASP A 1 148 ? -22.906 14.18 -2.572 1 87.56 148 ASP A N 1
ATOM 1184 C CA . ASP A 1 148 ? -22.25 13.258 -3.494 1 87.56 148 ASP A CA 1
ATOM 1185 C C . ASP A 1 148 ? -21.688 13.992 -4.711 1 87.56 148 ASP A C 1
ATOM 1187 O O . ASP A 1 148 ? -20.797 13.492 -5.391 1 87.56 148 ASP A O 1
ATOM 1191 N N . SER A 1 149 ? -22.188 15.18 -4.898 1 90.94 149 SER A N 1
ATOM 1192 C CA . SER A 1 149 ? -21.844 15.82 -6.16 1 90.94 149 SER A CA 1
ATOM 1193 C C . SER A 1 149 ? -20.578 16.672 -6.023 1 90.94 149 SER A C 1
ATOM 1195 O O . SER A 1 149 ? -19.719 16.672 -6.91 1 90.94 149 SER A O 1
ATOM 1197 N N . SER A 1 150 ? -20.484 17.422 -4.938 1 94.62 150 SER A N 1
ATOM 1198 C CA . SER A 1 150 ? -19.328 18.297 -4.758 1 94.62 150 SER A CA 1
ATOM 1199 C C . SER A 1 150 ? -19.125 18.656 -3.287 1 94.62 150 SER A C 1
ATOM 1201 O O . SER A 1 150 ? -20.094 18.672 -2.514 1 94.62 150 SER A O 1
ATOM 1203 N N . CYS A 1 151 ? -17.922 18.906 -2.951 1 96.81 151 CYS A N 1
ATOM 1204 C CA . CYS A 1 151 ? -17.547 19.375 -1.621 1 96.81 151 CYS A CA 1
ATOM 1205 C C . CYS A 1 151 ? -16.766 20.672 -1.705 1 96.81 151 CYS A C 1
ATOM 1207 O O . CYS A 1 151 ? -16.062 20.922 -2.693 1 96.81 151 CYS A O 1
ATOM 1209 N N . PRO A 1 152 ? -16.859 21.547 -0.678 1 96.38 152 PRO A N 1
ATOM 1210 C CA . PRO A 1 152 ? -16.125 22.797 -0.728 1 96.38 152 PRO A CA 1
ATOM 1211 C C . PRO A 1 152 ? -14.617 22.609 -0.566 1 96.38 152 PRO A C 1
ATOM 1213 O O . PRO A 1 152 ? -14.18 21.734 0.202 1 96.38 152 PRO A O 1
ATOM 1216 N N . THR A 1 153 ? -13.859 23.391 -1.252 1 96.69 153 THR A N 1
ATOM 1217 C CA . THR A 1 153 ? -12.43 23.5 -1.011 1 96.69 153 THR A CA 1
ATOM 1218 C C . THR A 1 153 ? -12.148 24.422 0.178 1 96.69 153 THR A C 1
ATOM 1220 O O . THR A 1 153 ? -13.039 25.125 0.643 1 96.69 153 THR A O 1
ATOM 1223 N N . THR A 1 154 ? -10.977 24.438 0.581 1 95.81 154 THR A N 1
ATOM 1224 C CA . THR A 1 154 ? -10.594 25.297 1.694 1 95.81 154 THR A CA 1
ATOM 1225 C C . THR A 1 154 ? -10.719 26.766 1.31 1 95.81 154 THR A C 1
ATOM 1227 O O . THR A 1 154 ? -11.039 27.609 2.15 1 95.81 154 THR A O 1
ATOM 1230 N N . ALA A 1 155 ? -10.445 27.078 0.093 1 95.25 155 ALA A N 1
ATOM 1231 C CA . ALA A 1 155 ? -10.602 28.453 -0.399 1 95.25 155 ALA A CA 1
ATOM 1232 C C . ALA A 1 155 ? -12.055 28.906 -0.318 1 95.25 155 ALA A C 1
ATOM 1234 O O . ALA A 1 155 ? -12.336 30.078 -0.068 1 95.25 155 ALA A O 1
ATOM 1235 N N . GLU A 1 156 ? -12.969 27.953 -0.451 1 96.5 156 GLU A N 1
ATOM 1236 C CA . GLU A 1 156 ? -14.398 28.25 -0.411 1 96.5 156 GLU A CA 1
ATOM 1237 C C . GLU A 1 156 ? -14.93 28.234 1.021 1 96.5 156 GLU A C 1
ATOM 1239 O O . GLU A 1 156 ? -15.805 29.031 1.375 1 96.5 156 GLU A O 1
ATOM 1244 N N . CYS A 1 157 ? -14.453 27.312 1.75 1 95.75 157 CYS A N 1
ATOM 1245 C CA . CYS A 1 157 ? -14.836 27.141 3.146 1 95.75 157 CYS A CA 1
ATOM 1246 C C . CYS A 1 157 ? -13.633 26.781 4.004 1 95.75 157 CYS A C 1
ATOM 1248 O O . CYS A 1 157 ? -13.164 25.641 3.979 1 95.75 157 CYS A O 1
ATOM 1250 N N . GLU A 1 158 ? -13.219 27.641 4.793 1 93.69 158 GLU A N 1
ATOM 1251 C CA . GLU A 1 158 ? -12.062 27.406 5.648 1 93.69 158 GLU A CA 1
ATOM 1252 C C . GLU A 1 158 ? -12.32 26.25 6.609 1 93.69 158 GLU A C 1
ATOM 1254 O O . GLU A 1 158 ? -11.422 25.453 6.879 1 93.69 158 GLU A O 1
ATOM 1259 N N . ASN A 1 159 ? -13.555 26.219 7.078 1 94.75 159 ASN A N 1
ATOM 1260 C CA . ASN A 1 159 ? -13.961 25.172 8 1 94.75 159 ASN A CA 1
ATOM 1261 C C . ASN A 1 159 ? -14.758 24.078 7.297 1 94.75 159 ASN A C 1
ATOM 1263 O O . ASN A 1 159 ? -15.938 23.875 7.598 1 94.75 159 ASN A O 1
ATOM 1267 N N . ASN A 1 160 ? -14.109 23.438 6.41 1 97.44 160 ASN A N 1
ATOM 1268 C CA . ASN A 1 160 ? -14.75 22.312 5.742 1 97.44 160 ASN A CA 1
ATOM 1269 C C . ASN A 1 160 ? -14.352 20.984 6.379 1 97.44 160 ASN A C 1
ATOM 1271 O O . ASN A 1 160 ? -13.383 20.906 7.141 1 97.44 160 ASN A O 1
ATOM 1275 N N . PRO A 1 161 ? -15.086 19.891 6.172 1 98.19 161 PRO A N 1
ATOM 1276 C CA . PRO A 1 161 ? -14.891 18.641 6.898 1 98.19 161 PRO A CA 1
ATOM 1277 C C . PRO A 1 161 ? -13.492 18.062 6.707 1 98.19 161 PRO A C 1
ATOM 1279 O O . PRO A 1 161 ? -12.867 17.609 7.672 1 98.19 161 PRO A O 1
ATOM 1282 N N . GLN A 1 162 ? -12.961 18.078 5.551 1 98.31 162 GLN A N 1
ATOM 1283 C CA . GLN A 1 162 ? -11.656 17.469 5.293 1 98.31 162 GLN A CA 1
ATOM 1284 C C . GLN A 1 162 ? -10.539 18.266 5.953 1 98.31 162 GLN A C 1
ATOM 1286 O O . GLN A 1 162 ? -9.656 17.688 6.59 1 98.31 162 GLN A O 1
ATOM 1291 N N . GLU A 1 163 ? -10.625 19.609 5.793 1 98.25 163 GLU A N 1
ATOM 1292 C CA . GLU A 1 163 ? -9.656 20.484 6.445 1 98.25 163 GLU A CA 1
ATOM 1293 C C . GLU A 1 163 ? -9.672 20.297 7.957 1 98.25 163 GLU A C 1
ATOM 1295 O O . GLU A 1 163 ? -8.617 20.188 8.586 1 98.25 163 GLU A O 1
ATOM 1300 N N . ALA A 1 164 ? -10.859 20.266 8.508 1 98.75 164 ALA A N 1
ATOM 1301 C CA . ALA A 1 164 ? -11.023 20.094 9.945 1 98.75 164 ALA A CA 1
ATOM 1302 C C . ALA A 1 164 ? -10.43 18.781 10.414 1 98.75 164 ALA A C 1
ATOM 1304 O O . ALA A 1 164 ? -9.75 18.719 11.438 1 98.75 164 ALA A O 1
ATOM 1305 N N . PHE A 1 165 ? -10.672 17.734 9.695 1 98.88 165 PHE A N 1
ATOM 1306 C CA . PHE A 1 165 ? -10.164 16.406 10.031 1 98.88 165 PHE A CA 1
ATOM 1307 C C . PHE A 1 165 ? -8.641 16.406 10.078 1 98.88 165 PHE A C 1
ATOM 1309 O O . PHE A 1 165 ? -8.039 15.992 11.07 1 98.88 165 PHE A O 1
ATOM 1316 N N . TRP A 1 166 ? -8 16.906 9.016 1 98.81 166 TRP A N 1
ATOM 1317 C CA . TRP A 1 166 ? -6.551 16.797 8.906 1 98.81 166 TRP A CA 1
ATOM 1318 C C . TRP A 1 166 ? -5.863 17.75 9.875 1 98.81 166 TRP A C 1
ATOM 1320 O O . TRP A 1 166 ? -4.746 17.484 10.328 1 98.81 166 TRP A O 1
ATOM 1330 N N . ARG A 1 167 ? -6.512 18.812 10.25 1 98.81 167 ARG A N 1
ATOM 1331 C CA . ARG A 1 167 ? -5.965 19.703 11.273 1 98.81 167 ARG A CA 1
ATOM 1332 C C . ARG A 1 167 ? -5.816 18.969 12.609 1 98.81 167 ARG A C 1
ATOM 1334 O O . ARG A 1 167 ? -4.723 18.906 13.172 1 98.81 167 ARG A O 1
ATOM 1341 N N . ILE A 1 168 ? -6.895 18.359 13.055 1 98.94 168 ILE A N 1
ATOM 1342 C CA . ILE A 1 168 ? -6.852 17.719 14.367 1 98.94 168 ILE A CA 1
ATOM 1343 C C . ILE A 1 168 ? -6 16.453 14.289 1 98.94 168 ILE A C 1
ATOM 1345 O O . ILE A 1 168 ? -5.305 16.109 15.25 1 98.94 168 ILE A O 1
ATOM 1349 N N . ALA A 1 169 ? -6.023 15.727 13.172 1 98.94 169 ALA A N 1
ATOM 1350 C CA . ALA A 1 169 ? -5.168 14.562 12.992 1 98.94 169 ALA A CA 1
ATOM 1351 C C . ALA A 1 169 ? -3.691 14.953 13.039 1 98.94 169 ALA A C 1
ATOM 1353 O O . ALA A 1 169 ? -2.883 14.266 13.672 1 98.94 169 ALA A O 1
ATOM 1354 N N . SER A 1 170 ? -3.35 16.094 12.398 1 98.88 170 SER A N 1
ATOM 1355 C CA . SER A 1 170 ? -1.976 16.578 12.375 1 98.88 170 SER A CA 1
ATOM 1356 C C . SER A 1 170 ? -1.497 16.969 13.766 1 98.88 170 SER A C 1
ATOM 1358 O O . SER A 1 170 ? -0.381 16.625 14.164 1 98.88 170 SER A O 1
ATOM 1360 N N . VAL A 1 171 ? -2.332 17.688 14.438 1 98.94 171 VAL A N 1
ATOM 1361 C CA . VAL A 1 171 ? -2.008 18.109 15.797 1 98.94 171 VAL A CA 1
ATOM 1362 C C . VAL A 1 171 ? -1.768 16.875 16.672 1 98.94 171 VAL A C 1
ATOM 1364 O O . VAL A 1 171 ? -0.765 16.797 17.391 1 98.94 171 VAL A O 1
ATOM 1367 N N . THR A 1 172 ? -2.701 15.977 16.641 1 98.94 172 THR A N 1
ATOM 1368 C CA . THR A 1 172 ? -2.623 14.766 17.453 1 98.94 172 THR A CA 1
ATOM 1369 C C . THR A 1 172 ? -1.375 13.961 17.109 1 98.94 172 THR A C 1
ATOM 1371 O O . THR A 1 172 ? -0.669 13.484 18 1 98.94 172 THR A O 1
ATOM 1374 N N . TYR A 1 173 ? -1.12 13.789 15.867 1 98.94 173 TYR A N 1
ATOM 1375 C CA . TYR A 1 173 ? 0.047 13.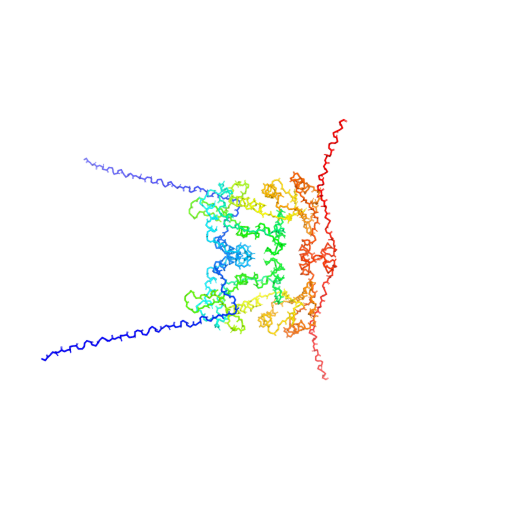055 15.383 1 98.94 173 TYR A CA 1
ATOM 1376 C C . TYR A 1 173 ? 1.335 13.672 15.914 1 98.94 173 TYR A C 1
ATOM 1378 O O . TYR A 1 173 ? 2.217 12.969 16.406 1 98.94 173 TYR A O 1
ATOM 1386 N N . ALA A 1 174 ? 1.421 14.953 15.805 1 98.94 174 ALA A N 1
ATOM 1387 C CA . ALA A 1 174 ? 2.602 15.672 16.281 1 98.94 174 ALA A CA 1
ATOM 1388 C C . ALA A 1 174 ? 2.787 15.484 17.781 1 98.94 174 ALA A C 1
ATOM 1390 O O . ALA A 1 174 ? 3.891 15.18 18.25 1 98.94 174 ALA A O 1
ATOM 1391 N N . LYS A 1 175 ? 1.696 15.57 18.516 1 98.81 175 LYS A N 1
ATOM 1392 C CA . LYS A 1 175 ? 1.742 15.469 19.969 1 98.81 175 LYS A CA 1
ATOM 1393 C C . LYS A 1 175 ? 2.215 14.086 20.422 1 98.81 175 LYS A C 1
ATOM 1395 O O . LYS A 1 175 ? 2.816 13.945 21.484 1 98.81 175 LYS A O 1
ATOM 1400 N N . HIS A 1 176 ? 1.998 13.117 19.562 1 98.69 176 HIS A N 1
ATOM 1401 C CA . HIS A 1 176 ? 2.27 11.742 19.969 1 98.69 176 HIS A CA 1
ATOM 1402 C C . HIS A 1 176 ? 3.537 11.211 19.312 1 98.69 176 HIS A C 1
ATOM 1404 O O . HIS A 1 176 ? 3.857 10.031 19.438 1 98.69 176 HIS A O 1
ATOM 1410 N N . SER A 1 177 ? 4.227 12.016 18.625 1 98.81 177 SER A N 1
ATOM 1411 C CA . SER A 1 177 ? 5.496 11.625 18.031 1 98.81 177 SER A CA 1
ATOM 1412 C C . SER A 1 177 ? 6.648 11.758 19.016 1 98.81 177 SER A C 1
ATOM 1414 O O . SER A 1 177 ? 6.641 12.648 19.875 1 98.81 177 SER A O 1
ATOM 1416 N N . SER A 1 178 ? 7.664 10.836 18.906 1 98.81 178 SER A N 1
ATOM 1417 C CA . SER A 1 178 ? 8.766 10.828 19.859 1 98.81 178 SER A CA 1
ATOM 1418 C C . SER A 1 178 ? 10.047 10.297 19.219 1 98.81 178 SER A C 1
ATOM 1420 O O . SER A 1 178 ? 10.008 9.742 18.125 1 98.81 178 SER A O 1
ATOM 1422 N N . GLY A 1 179 ? 11.203 10.484 19.953 1 98.75 179 GLY A N 1
ATOM 1423 C CA . GLY A 1 179 ? 12.492 10.07 19.422 1 98.75 179 GLY A CA 1
ATOM 1424 C C . GLY A 1 179 ? 12.992 10.969 18.297 1 98.75 179 GLY A C 1
ATOM 1425 O O . GLY A 1 179 ? 12.781 12.18 18.328 1 98.75 179 GLY A O 1
ATOM 1426 N N . GLU A 1 180 ? 13.688 10.406 17.438 1 98.5 180 GLU A N 1
ATOM 1427 C CA . GLU A 1 180 ? 14.102 11.125 16.234 1 98.5 180 GLU A CA 1
ATOM 1428 C C . GLU A 1 180 ? 12.992 11.141 15.195 1 98.5 180 GLU A C 1
ATOM 1430 O O . GLU A 1 180 ? 12.617 10.094 14.672 1 98.5 180 GLU A O 1
ATOM 1435 N N . ILE A 1 181 ? 12.484 12.281 14.922 1 98.56 181 ILE A N 1
ATOM 1436 C CA . ILE A 1 181 ? 11.438 12.328 13.898 1 98.56 181 ILE A CA 1
ATOM 1437 C C . ILE A 1 181 ? 12.023 12.867 12.594 1 98.56 181 ILE A C 1
ATOM 1439 O O . ILE A 1 181 ? 13.094 13.477 12.586 1 98.56 181 ILE A O 1
ATOM 1443 N N . LYS A 1 182 ? 11.336 12.594 11.492 1 98.88 182 LYS A N 1
ATOM 1444 C CA . LYS A 1 182 ? 11.805 13.023 10.18 1 98.88 182 LYS A CA 1
ATOM 1445 C C . LYS A 1 182 ? 10.781 13.945 9.508 1 98.88 182 LYS A C 1
ATOM 1447 O O . LYS A 1 182 ? 9.578 13.797 9.711 1 98.88 182 LYS A O 1
ATOM 1452 N N . ILE A 1 183 ? 11.273 14.875 8.773 1 98.94 183 ILE A N 1
ATOM 1453 C CA . ILE A 1 183 ? 10.484 15.75 7.914 1 98.94 183 ILE A CA 1
ATOM 1454 C C . ILE A 1 183 ? 11.008 15.672 6.48 1 98.94 183 ILE A C 1
ATOM 1456 O O . ILE A 1 183 ? 12.148 16.047 6.203 1 98.94 183 ILE A O 1
ATOM 1460 N N . MET A 1 184 ? 10.195 15.18 5.609 1 98.94 184 MET A N 1
ATOM 1461 C CA . MET A 1 184 ? 10.594 15.078 4.207 1 98.94 184 MET A CA 1
ATOM 1462 C C . MET A 1 184 ? 9.938 16.172 3.373 1 98.94 184 MET A C 1
ATOM 1464 O O . MET A 1 184 ? 8.711 16.281 3.338 1 98.94 184 MET A O 1
ATOM 1468 N N . LEU A 1 185 ? 10.734 16.922 2.672 1 98.88 185 LEU A N 1
ATOM 1469 C CA . LEU A 1 185 ? 10.258 18.047 1.874 1 98.88 185 LEU A CA 1
ATOM 1470 C C . LEU A 1 185 ? 10.688 17.906 0.419 1 98.88 185 LEU A C 1
ATOM 1472 O O . LEU A 1 185 ? 11.703 17.266 0.129 1 98.88 185 LEU A O 1
ATOM 1476 N N . ASN A 1 186 ? 9.922 18.516 -0.473 1 98.75 186 ASN A N 1
ATOM 1477 C CA . ASN A 1 186 ? 10.258 18.516 -1.894 1 98.75 186 ASN A CA 1
ATOM 1478 C C . ASN A 1 186 ? 11.047 19.75 -2.297 1 98.75 186 ASN A C 1
ATOM 1480 O O . ASN A 1 186 ? 10.477 20.828 -2.436 1 98.75 186 ASN A O 1
ATOM 1484 N N . GLY A 1 187 ? 12.234 19.578 -2.539 1 98.5 187 GLY A N 1
ATOM 1485 C CA . GLY A 1 187 ? 13.125 20.688 -2.848 1 98.5 187 GLY A CA 1
ATOM 1486 C C . GLY A 1 187 ? 12.891 21.266 -4.23 1 98.5 187 GLY A C 1
ATOM 1487 O O . GLY A 1 187 ? 13.406 22.328 -4.551 1 98.5 187 GLY A O 1
ATOM 1488 N N . SER A 1 188 ? 12.039 20.625 -5.043 1 98.38 188 SER A N 1
ATOM 1489 C CA . SER A 1 188 ? 11.773 21.078 -6.41 1 98.38 188 SER A CA 1
ATOM 1490 C C . SER A 1 188 ? 10.453 21.828 -6.5 1 98.38 188 SER A C 1
ATOM 1492 O O . SER A 1 188 ? 10.062 22.266 -7.578 1 98.38 188 SER A O 1
ATOM 1494 N N . THR A 1 189 ? 9.766 21.984 -5.395 1 97.88 189 THR A N 1
ATOM 1495 C CA . THR A 1 189 ? 8.445 22.609 -5.406 1 97.88 189 THR A CA 1
ATOM 1496 C C . THR A 1 189 ? 8.555 24.094 -5.727 1 97.88 189 THR A C 1
ATOM 1498 O O . THR A 1 189 ? 9.25 24.844 -5.031 1 97.88 189 THR A O 1
ATOM 1501 N N . PRO A 1 190 ? 7.734 24.5 -6.77 1 95.81 190 PRO A N 1
ATOM 1502 C CA . PRO A 1 190 ? 7.699 25.953 -7.008 1 95.81 190 PRO A CA 1
ATOM 1503 C C . PRO A 1 190 ? 7.168 26.734 -5.809 1 95.81 190 PRO A C 1
ATOM 1505 O O . PRO A 1 190 ? 6.156 26.359 -5.215 1 95.81 190 PRO A O 1
ATOM 1508 N N . GLY A 1 191 ? 7.797 27.766 -5.406 1 94.06 191 GLY A N 1
ATOM 1509 C CA . GLY A 1 191 ? 7.383 28.578 -4.277 1 94.06 191 GLY A CA 1
ATOM 1510 C C . GLY A 1 191 ? 8.039 28.172 -2.973 1 94.06 191 GLY A C 1
ATOM 1511 O O . GLY A 1 191 ? 7.957 28.906 -1.978 1 94.06 191 GLY A O 1
ATOM 1512 N N . GLY A 1 192 ? 8.688 27 -3.023 1 96.62 192 GLY A N 1
ATOM 1513 C CA . GLY A 1 192 ? 9.453 26.594 -1.857 1 96.62 192 GLY A CA 1
ATOM 1514 C C . GLY A 1 192 ? 9.023 25.234 -1.309 1 96.62 192 GLY A C 1
ATOM 1515 O O . GLY A 1 192 ? 7.848 24.875 -1.405 1 96.62 192 GLY A O 1
ATOM 1516 N N . ALA A 1 193 ? 9.906 24.547 -0.613 1 98.25 193 ALA A N 1
ATOM 1517 C CA . ALA A 1 193 ? 9.695 23.219 -0.074 1 98.25 193 ALA A CA 1
ATOM 1518 C C . ALA A 1 193 ? 8.891 23.266 1.223 1 98.25 193 ALA A C 1
ATOM 1520 O O . ALA A 1 193 ? 8.219 22.297 1.584 1 98.25 193 ALA A O 1
ATOM 1521 N N . PHE A 1 194 ? 8.984 24.406 1.896 1 98.62 194 PHE A N 1
ATOM 1522 C CA . PHE A 1 194 ? 8.312 24.594 3.174 1 98.62 194 PHE A CA 1
ATOM 1523 C C . PHE A 1 194 ? 7.352 25.781 3.102 1 98.62 194 PHE A C 1
ATOM 1525 O O . PHE A 1 194 ? 7.699 26.891 3.496 1 98.62 194 PHE A O 1
ATOM 1532 N N . PRO A 1 195 ? 6.156 25.516 2.711 1 97.31 195 PRO A N 1
ATOM 1533 C CA . PRO A 1 195 ? 5.184 26.609 2.623 1 97.31 195 PRO A CA 1
ATOM 1534 C C . PRO A 1 195 ? 4.664 27.047 3.988 1 97.31 195 PRO A C 1
ATOM 1536 O O . PRO A 1 195 ? 4.465 26.203 4.875 1 97.31 195 PRO A O 1
ATOM 1539 N N . VAL A 1 196 ? 4.488 28.375 4.121 1 95.25 196 VAL A N 1
ATOM 1540 C CA . VAL A 1 196 ? 3.814 29 5.25 1 95.25 196 VAL A CA 1
ATOM 1541 C C . VAL A 1 196 ? 2.711 29.922 4.742 1 95.25 196 VAL A C 1
ATOM 1543 O O . VAL A 1 196 ? 2.986 30.922 4.059 1 95.25 196 VAL A O 1
ATOM 1546 N N . PRO A 1 197 ? 1.403 29.594 4.984 1 95.06 197 PRO A N 1
ATOM 1547 C CA . PRO A 1 197 ? 0.901 28.609 5.945 1 95.06 197 PRO A CA 1
ATOM 1548 C C . PRO A 1 197 ? 0.86 27.188 5.379 1 95.06 197 PRO A C 1
ATOM 1550 O O . PRO A 1 197 ? 0.887 27.016 4.156 1 95.06 197 PRO A O 1
ATOM 1553 N N . SER A 1 198 ? 0.928 26.172 6.223 1 97.06 198 SER A N 1
ATOM 1554 C CA . SER A 1 198 ? 0.779 24.75 5.891 1 97.06 198 SER A CA 1
ATOM 1555 C C . SER A 1 198 ? 0.43 23.922 7.125 1 97.06 198 SER A C 1
ATOM 1557 O O . SER A 1 198 ? 0.485 24.438 8.25 1 97.06 198 SER A O 1
ATOM 1559 N N . PHE A 1 199 ? 0.064 22.688 6.914 1 97.88 199 PHE A N 1
ATOM 1560 C CA . PHE A 1 199 ? -0.222 21.812 8.047 1 97.88 199 PHE A CA 1
ATOM 1561 C C . PHE A 1 199 ? 1.015 21.625 8.914 1 97.88 199 PHE A C 1
ATOM 1563 O O . PHE A 1 199 ? 0.924 21.672 10.148 1 97.88 199 PHE A O 1
ATOM 1570 N N . LEU A 1 200 ? 2.182 21.422 8.297 1 98.75 200 LEU A N 1
ATOM 1571 C CA . LEU A 1 200 ? 3.428 21.234 9.031 1 98.75 200 LEU A CA 1
ATOM 1572 C C . LEU A 1 200 ? 3.754 22.484 9.859 1 98.75 200 LEU A C 1
ATOM 1574 O O . LEU A 1 200 ? 4 22.375 11.062 1 98.75 200 LEU A O 1
ATOM 1578 N N . ALA A 1 201 ? 3.691 23.656 9.234 1 98.5 201 ALA A N 1
ATOM 1579 C CA . ALA A 1 201 ? 4.109 24.891 9.883 1 98.5 201 ALA A CA 1
ATOM 1580 C C . ALA A 1 201 ? 3.127 25.297 10.977 1 98.5 201 ALA A C 1
ATOM 1582 O O . ALA A 1 201 ? 3.535 25.734 12.062 1 98.5 201 ALA A O 1
ATOM 1583 N N . ASP A 1 202 ? 1.848 25.078 10.727 1 98.38 202 ASP A N 1
ATOM 1584 C CA . ASP A 1 202 ? 0.84 25.719 11.562 1 98.38 202 ASP A CA 1
ATOM 1585 C C . ASP A 1 202 ? 0.288 24.75 12.602 1 98.38 202 ASP A C 1
ATOM 1587 O O . ASP A 1 202 ? -0.182 25.172 13.664 1 98.38 202 ASP A O 1
ATOM 1591 N N . TYR A 1 203 ? 0.366 23.469 12.289 1 98.75 203 TYR A N 1
ATOM 1592 C CA . TYR A 1 203 ? -0.351 22.562 13.18 1 98.75 203 TYR A CA 1
ATOM 1593 C C . TYR A 1 203 ? 0.575 21.469 13.711 1 98.75 203 TYR A C 1
ATOM 1595 O O . TYR A 1 203 ? 0.366 20.953 14.812 1 98.75 203 TYR A O 1
ATOM 1603 N N . GLU A 1 204 ? 1.592 21.062 13 1 98.88 204 GLU A N 1
ATOM 1604 C CA . GLU A 1 204 ? 2.445 19.969 13.445 1 98.88 204 GLU A CA 1
ATOM 1605 C C . GLU A 1 204 ? 3.625 20.469 14.266 1 98.88 204 GLU A C 1
ATOM 1607 O O . GLU A 1 204 ? 3.758 20.141 15.445 1 98.88 204 GLU A O 1
ATOM 1612 N N . ILE A 1 205 ? 4.395 21.422 13.773 1 98.81 205 ILE A N 1
ATOM 1613 C CA . ILE A 1 205 ? 5.617 21.875 14.422 1 98.81 205 ILE A CA 1
ATOM 1614 C C . ILE A 1 205 ? 5.277 22.484 15.781 1 98.81 205 ILE A C 1
ATOM 1616 O O . ILE A 1 205 ? 5.906 22.172 16.781 1 98.81 205 ILE A O 1
ATOM 1620 N N . PRO A 1 206 ? 4.219 23.328 15.891 1 98.62 206 PRO A N 1
ATOM 1621 C CA . PRO A 1 206 ? 3.912 23.922 17.203 1 98.62 206 PRO A CA 1
ATOM 1622 C C . PRO A 1 206 ? 3.521 22.875 18.234 1 98.62 206 PRO A C 1
ATOM 1624 O O . PRO A 1 206 ? 3.471 23.172 19.438 1 98.62 206 PRO A O 1
ATOM 1627 N N . ASN A 1 207 ? 3.25 21.641 17.797 1 98.81 207 ASN A N 1
ATOM 1628 C CA . ASN A 1 207 ? 2.727 20.656 18.734 1 98.81 207 ASN A CA 1
ATOM 1629 C C . ASN A 1 207 ? 3.719 19.516 18.969 1 98.81 207 ASN A C 1
ATOM 1631 O O . ASN A 1 207 ? 3.387 18.531 19.609 1 98.81 207 ASN A O 1
ATOM 1635 N N . PHE A 1 208 ? 4.957 19.625 18.391 1 98.75 208 PHE A N 1
ATOM 1636 C CA . PHE A 1 208 ? 6.039 18.734 18.828 1 98.75 208 PHE A CA 1
ATOM 1637 C C . PHE A 1 208 ? 6.305 18.906 20.312 1 98.75 208 PHE A C 1
ATOM 1639 O O . PHE A 1 208 ? 6.355 20.016 20.828 1 98.75 208 PHE A O 1
ATOM 1646 N N . GLN A 1 209 ? 6.457 17.781 20.969 1 97.81 209 GLN A N 1
ATOM 1647 C CA . GLN A 1 209 ? 6.734 17.844 22.406 1 97.81 209 GLN A CA 1
ATOM 1648 C C . GLN A 1 209 ? 8.234 17.812 22.672 1 97.81 209 GLN A C 1
ATOM 1650 O O . GLN A 1 209 ? 8.891 16.797 22.453 1 97.81 209 GLN A O 1
ATOM 1655 N N . ARG A 1 210 ? 8.836 18.875 23.219 1 93.94 210 ARG A N 1
ATOM 1656 C CA . ARG A 1 210 ? 10.273 19.031 23.438 1 93.94 210 ARG A CA 1
ATOM 1657 C C . ARG A 1 210 ? 10.812 17.906 24.312 1 93.94 210 ARG A C 1
ATOM 1659 O O . ARG A 1 210 ? 11.938 17.438 24.094 1 93.94 210 ARG A O 1
ATOM 1666 N N . GLY A 1 211 ? 10.07 17.438 25.234 1 95.44 211 GLY A N 1
ATOM 1667 C CA . GLY A 1 211 ? 10.523 16.359 26.109 1 95.44 211 GLY A CA 1
ATOM 1668 C C . GLY A 1 211 ? 10.445 15 25.469 1 95.44 211 GLY A C 1
ATOM 1669 O O . GLY A 1 211 ? 11.055 14.039 25.953 1 95.44 211 GLY A O 1
ATOM 1670 N N . GLN A 1 212 ? 9.844 14.938 24.25 1 97.94 212 GLN A N 1
ATOM 1671 C CA . GLN A 1 212 ? 9.625 13.633 23.625 1 97.94 212 GLN A CA 1
ATOM 1672 C C . GLN A 1 212 ? 10.398 13.516 22.312 1 97.94 212 GLN A 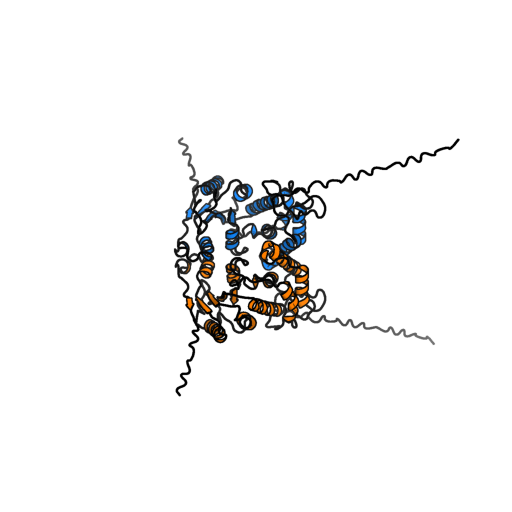C 1
ATOM 1674 O O . GLN A 1 212 ? 10.766 12.414 21.906 1 97.94 212 GLN A O 1
ATOM 1679 N N . VAL A 1 213 ? 10.625 14.633 21.625 1 98.5 213 VAL A N 1
ATOM 1680 C CA . VAL A 1 213 ? 11.359 14.641 20.375 1 98.5 213 VAL A CA 1
ATOM 1681 C C . VAL A 1 213 ? 12.844 14.891 20.641 1 98.5 213 VAL A C 1
ATOM 1683 O O . VAL A 1 213 ? 13.227 15.969 21.094 1 98.5 213 VAL A O 1
ATOM 1686 N N . SER A 1 214 ? 13.695 13.93 20.391 1 98.12 214 SER A N 1
ATOM 1687 C CA . SER A 1 214 ? 15.109 14.023 20.719 1 98.12 214 SER A CA 1
ATOM 1688 C C . SER A 1 214 ? 15.883 14.742 19.609 1 98.12 214 SER A C 1
ATOM 1690 O O . SER A 1 214 ? 16.891 15.406 19.891 1 98.12 214 SER A O 1
ATOM 1692 N N . ASN A 1 215 ? 15.453 14.539 18.406 1 98.06 215 ASN A N 1
ATOM 1693 C CA . ASN A 1 215 ? 16.109 15.133 17.25 1 98.06 215 ASN A CA 1
ATOM 1694 C C . ASN A 1 215 ? 15.172 15.156 16.031 1 98.06 215 ASN A C 1
ATOM 1696 O O . ASN A 1 215 ? 14.242 14.359 15.945 1 98.06 215 ASN A O 1
ATOM 1700 N N . ILE A 1 216 ? 15.453 16.094 15.133 1 98.75 216 ILE A N 1
ATOM 1701 C CA . ILE A 1 216 ? 14.672 16.203 13.914 1 98.75 216 ILE A CA 1
ATOM 1702 C C . ILE A 1 216 ? 15.586 16.062 12.695 1 98.75 216 ILE A C 1
ATOM 1704 O O . ILE A 1 216 ? 16.562 16.797 12.57 1 98.75 216 ILE A O 1
ATOM 1708 N N . SER A 1 217 ? 15.336 15.109 11.828 1 98.81 217 SER A N 1
ATOM 1709 C CA . SER A 1 217 ? 16.031 14.977 10.555 1 98.81 217 SER A CA 1
ATOM 1710 C C . SER A 1 217 ? 15.219 15.57 9.414 1 98.81 217 SER A C 1
ATOM 1712 O O . SER A 1 217 ? 14.133 15.078 9.094 1 98.81 217 SER A O 1
ATOM 1714 N N . ILE A 1 218 ? 15.711 16.594 8.836 1 98.88 218 ILE A N 1
ATOM 1715 C CA . ILE A 1 218 ? 15.086 17.234 7.676 1 98.88 218 ILE A CA 1
ATOM 1716 C C . ILE A 1 218 ? 15.633 16.609 6.391 1 98.88 218 ILE A C 1
ATOM 1718 O O . ILE A 1 218 ? 16.844 16.609 6.168 1 98.88 218 ILE A O 1
ATOM 1722 N N . LEU A 1 219 ? 14.789 16.062 5.57 1 98.88 219 LEU A N 1
ATOM 1723 C CA . LEU A 1 219 ? 15.164 15.445 4.297 1 98.88 219 LEU A CA 1
ATOM 1724 C C . LEU A 1 219 ? 14.641 16.266 3.125 1 98.88 219 LEU A C 1
ATOM 1726 O O . LEU A 1 219 ? 13.445 16.219 2.82 1 98.88 219 LEU A O 1
ATOM 1730 N N . VAL A 1 220 ? 15.516 16.984 2.482 1 98.75 220 VAL A N 1
ATOM 1731 C CA . VAL A 1 220 ? 15.133 17.766 1.31 1 98.75 220 VAL A CA 1
ATOM 1732 C C . VAL A 1 220 ? 15.398 16.953 0.042 1 98.75 220 VAL A C 1
ATOM 1734 O O . VAL A 1 220 ? 16.547 16.75 -0.337 1 98.75 220 VAL A O 1
ATOM 1737 N N . MET A 1 221 ? 14.32 16.547 -0.619 1 98.69 221 MET A N 1
ATOM 1738 C CA . MET A 1 221 ? 14.438 15.648 -1.765 1 98.69 221 MET A CA 1
ATOM 1739 C C . MET A 1 221 ? 14.062 16.359 -3.059 1 98.69 221 MET A C 1
ATOM 1741 O O . MET A 1 221 ? 12.93 16.812 -3.221 1 98.69 221 MET A O 1
ATOM 1745 N N . ASP A 1 222 ? 14.961 16.422 -4.008 1 97.88 222 ASP A N 1
ATOM 1746 C CA . ASP A 1 222 ? 14.656 16.969 -5.324 1 97.88 222 ASP A CA 1
ATOM 1747 C C . ASP A 1 222 ? 14.016 15.914 -6.223 1 97.88 222 ASP A C 1
ATOM 1749 O O . ASP A 1 222 ? 14.367 14.734 -6.152 1 97.88 222 ASP A O 1
ATOM 1753 N N . GLU A 1 223 ? 13.102 16.422 -7.043 1 97.12 223 GLU A N 1
ATOM 1754 C CA . GLU A 1 223 ? 12.688 15.547 -8.141 1 97.12 223 GLU A CA 1
ATOM 1755 C C . GLU A 1 223 ? 13.883 15.148 -9.008 1 97.12 223 GLU A C 1
ATOM 1757 O O . GLU A 1 223 ? 14.773 15.961 -9.242 1 97.12 223 GLU A O 1
ATOM 1762 N N . MET A 1 224 ? 13.922 13.906 -9.531 1 94.31 224 MET A N 1
ATOM 1763 C CA . MET A 1 224 ? 15.062 13.391 -10.289 1 94.31 224 MET A CA 1
ATOM 1764 C C . MET A 1 224 ? 15.336 14.25 -11.516 1 94.31 224 MET A C 1
ATOM 1766 O O . MET A 1 224 ? 16.5 14.5 -11.852 1 94.31 224 MET A O 1
ATOM 1770 N N . ASP A 1 225 ? 14.312 14.703 -12.164 1 91.19 225 ASP A N 1
ATOM 1771 C CA . ASP A 1 225 ? 14.477 15.539 -13.352 1 91.19 225 ASP A CA 1
ATOM 1772 C C . ASP A 1 225 ? 13.977 16.969 -13.094 1 91.19 225 ASP A C 1
ATOM 1774 O O . ASP A 1 225 ? 13.672 17.703 -14.039 1 91.19 225 ASP A O 1
ATOM 1778 N N . GLY A 1 226 ? 13.867 17.297 -11.828 1 94.62 226 GLY A N 1
ATOM 1779 C CA . GLY A 1 226 ? 13.352 18.609 -11.484 1 94.62 226 GLY A CA 1
ATOM 1780 C C . GLY A 1 226 ? 14.43 19.578 -11.016 1 94.62 226 GLY A C 1
ATOM 1781 O O . GLY A 1 226 ? 15.555 19.156 -10.742 1 94.62 226 GLY A O 1
ATOM 1782 N N . PRO A 1 227 ? 14.102 20.812 -10.906 1 96.56 227 PRO A N 1
ATOM 1783 C CA . PRO A 1 227 ? 15.078 21.797 -10.469 1 96.56 227 PRO A CA 1
ATOM 1784 C C . PRO A 1 227 ? 15.391 21.703 -8.977 1 96.56 227 PRO A C 1
ATOM 1786 O O . PRO A 1 227 ? 14.562 21.219 -8.203 1 96.56 227 PRO A O 1
ATOM 1789 N N . ASP A 1 228 ? 16.562 22.047 -8.609 1 96.06 228 ASP A N 1
ATOM 1790 C CA . ASP A 1 228 ? 16.922 22.25 -7.211 1 96.06 228 ASP A CA 1
ATOM 1791 C C . ASP A 1 228 ? 16.578 23.656 -6.742 1 96.06 228 ASP A C 1
ATOM 1793 O O . ASP A 1 228 ? 17.391 24.562 -6.852 1 96.06 228 ASP A O 1
ATOM 1797 N N . ILE A 1 229 ? 15.422 23.812 -6.207 1 97.56 229 ILE A N 1
ATOM 1798 C CA . ILE A 1 229 ? 14.914 25.109 -5.801 1 97.56 229 ILE A CA 1
ATOM 1799 C C . ILE A 1 229 ? 15.289 25.375 -4.344 1 97.56 229 ILE A C 1
ATOM 1801 O O . ILE A 1 229 ? 15.68 26.5 -3.992 1 97.56 229 ILE A O 1
ATOM 1805 N N . ASP A 1 230 ? 15.133 24.422 -3.494 1 97.56 230 ASP A N 1
ATOM 1806 C CA . ASP A 1 230 ? 15.43 24.531 -2.068 1 97.56 230 ASP A CA 1
ATOM 1807 C C . ASP A 1 230 ? 16.422 23.469 -1.63 1 97.56 230 ASP A C 1
ATOM 1809 O O . ASP A 1 230 ? 16.422 22.359 -2.16 1 97.56 230 ASP A O 1
ATOM 1813 N N . SER A 1 231 ? 17.312 23.844 -0.714 1 97.62 231 SER A N 1
ATOM 1814 C CA . SER A 1 231 ? 18.297 22.969 -0.099 1 97.62 231 SER A CA 1
ATOM 1815 C C . SER A 1 231 ? 18.531 23.344 1.362 1 97.62 231 SER A C 1
ATOM 1817 O O . SER A 1 231 ? 18.016 24.359 1.841 1 97.62 231 SER A O 1
ATOM 1819 N N . CYS A 1 232 ? 19.266 22.562 2.051 1 98.12 232 CYS A N 1
ATOM 1820 C CA . CYS A 1 232 ? 19.578 22.844 3.449 1 98.12 232 CYS A CA 1
ATOM 1821 C C . CYS A 1 232 ? 20.172 24.234 3.602 1 98.12 232 CYS A C 1
ATOM 1823 O O . CYS A 1 232 ? 21.062 24.625 2.848 1 98.12 232 CYS A O 1
ATOM 1825 N N . GLY A 1 233 ? 19.547 25 4.484 1 97.56 233 GLY A N 1
ATOM 1826 C CA . GLY A 1 233 ? 20.047 26.312 4.816 1 97.56 233 GLY A CA 1
ATOM 1827 C C . GLY A 1 233 ? 19.641 27.391 3.822 1 97.56 233 GLY A C 1
ATOM 1828 O O . GLY A 1 233 ? 20 28.547 3.967 1 97.56 233 GLY A O 1
ATOM 1829 N N . LYS A 1 234 ? 18.812 26.984 2.84 1 96.94 234 LYS A N 1
ATOM 1830 C CA . LYS A 1 234 ? 18.469 27.922 1.781 1 96.94 234 LYS A CA 1
ATOM 1831 C C . LYS A 1 234 ? 16.953 28.094 1.671 1 96.94 234 LYS A C 1
ATOM 1833 O O . LYS A 1 234 ? 16.203 27.141 1.893 1 96.94 234 LYS A O 1
ATOM 1838 N N . ASN A 1 235 ? 16.547 29.359 1.363 1 97.06 235 ASN A N 1
ATOM 1839 C CA . ASN A 1 235 ? 15.172 29.688 1.019 1 97.06 235 ASN A CA 1
ATOM 1840 C C . ASN A 1 235 ? 14.195 29.219 2.096 1 97.06 235 ASN A C 1
ATOM 1842 O O . ASN A 1 235 ? 14.359 29.547 3.271 1 97.06 235 ASN A O 1
ATOM 1846 N N . SER A 1 236 ? 13.219 28.453 1.702 1 98.38 236 SER A N 1
ATOM 1847 C CA . SER A 1 236 ? 12.18 28.109 2.672 1 98.38 236 SER A CA 1
ATOM 1848 C C . SER A 1 236 ? 12.695 27.109 3.699 1 98.38 236 SER A C 1
ATOM 1850 O O . SER A 1 236 ? 12.141 27 4.797 1 98.38 236 SER A O 1
ATOM 1852 N N . ILE A 1 237 ? 13.734 26.391 3.367 1 98.62 237 ILE A N 1
ATOM 1853 C CA . ILE A 1 237 ? 14.32 25.469 4.328 1 98.62 237 ILE A CA 1
ATOM 1854 C C . ILE A 1 237 ? 14.992 26.25 5.457 1 98.62 237 ILE A C 1
ATOM 1856 O O . ILE A 1 237 ? 14.961 25.812 6.617 1 98.62 237 ILE A O 1
ATOM 1860 N N . ALA A 1 238 ? 15.594 27.359 5.062 1 98.19 238 ALA A N 1
ATOM 1861 C CA . ALA A 1 238 ? 16.188 28.219 6.086 1 98.19 238 ALA A CA 1
ATOM 1862 C C . ALA A 1 238 ? 15.125 28.719 7.07 1 98.19 238 ALA A C 1
ATOM 1864 O O . ALA A 1 238 ? 15.391 28.844 8.266 1 98.19 238 ALA A O 1
ATOM 1865 N N . VAL A 1 239 ? 13.977 29.016 6.527 1 98.5 239 VAL A N 1
ATOM 1866 C CA . VAL A 1 239 ? 12.867 29.453 7.363 1 98.5 239 VAL A CA 1
ATOM 1867 C C . VAL A 1 239 ? 12.484 28.344 8.344 1 98.5 239 VAL A C 1
ATOM 1869 O O . VAL A 1 239 ? 12.336 28.594 9.539 1 98.5 239 VAL A O 1
ATOM 1872 N N . LEU A 1 240 ? 12.352 27.109 7.859 1 98.81 240 LEU A N 1
ATOM 1873 C CA . LEU A 1 240 ? 12.047 25.953 8.695 1 98.81 240 LEU A CA 1
ATOM 1874 C C . LEU A 1 240 ? 13.109 25.766 9.773 1 98.81 240 LEU A C 1
ATOM 1876 O O . LEU A 1 240 ? 12.781 25.594 10.953 1 98.81 240 LEU A O 1
ATOM 1880 N N . GLU A 1 241 ? 14.367 25.781 9.383 1 98.56 241 GLU A N 1
ATOM 1881 C CA . GLU A 1 241 ? 15.469 25.625 10.328 1 98.56 241 GLU A CA 1
ATOM 1882 C C . GLU A 1 241 ? 15.422 26.703 11.406 1 98.56 241 GLU A C 1
ATOM 1884 O O . GLU A 1 241 ? 15.664 26.422 12.586 1 98.56 241 GLU A O 1
ATOM 1889 N N . GLY A 1 242 ? 15.109 27.922 10.977 1 98.38 242 GLY A N 1
ATOM 1890 C CA . GLY A 1 242 ? 14.961 29 11.938 1 98.38 242 GLY A CA 1
ATOM 1891 C C . GLY A 1 242 ? 13.852 28.766 12.945 1 98.38 242 GLY A C 1
ATOM 1892 O O . GLY A 1 242 ? 14.023 29.016 14.141 1 98.38 242 GLY A O 1
ATOM 1893 N N . ILE A 1 243 ? 12.742 28.297 12.43 1 98.5 243 ILE A N 1
ATOM 1894 C CA . ILE A 1 243 ? 11.594 28 13.289 1 98.5 243 ILE A CA 1
ATOM 1895 C C . ILE A 1 243 ? 11.977 26.922 14.305 1 98.5 243 ILE A C 1
ATOM 1897 O O . ILE A 1 243 ? 11.688 27.062 15.492 1 98.5 243 ILE A O 1
ATOM 1901 N N . LEU A 1 244 ? 12.656 25.859 13.898 1 98.44 244 LEU A N 1
ATOM 1902 C CA . LEU A 1 244 ? 13.047 24.766 14.781 1 98.44 244 LEU A CA 1
ATOM 1903 C C . LEU A 1 244 ? 14.07 25.234 15.812 1 98.44 244 LEU A C 1
ATOM 1905 O O . LEU A 1 244 ? 13.984 24.875 16.984 1 98.44 244 LEU A O 1
ATOM 1909 N N . ALA A 1 245 ? 15.008 26.062 15.352 1 97.38 245 ALA A N 1
ATOM 1910 C CA . ALA A 1 245 ? 16.031 26.594 16.25 1 97.38 245 ALA A CA 1
ATOM 1911 C C . ALA A 1 245 ? 15.398 27.469 17.328 1 97.38 245 ALA A C 1
ATOM 1913 O O . ALA A 1 245 ? 15.766 27.391 18.5 1 97.38 245 ALA A O 1
ATOM 1914 N N . SER A 1 246 ? 14.469 28.281 16.891 1 97.44 246 SER A N 1
ATOM 1915 C CA . SER A 1 246 ? 13.828 29.203 17.828 1 97.44 246 SER A CA 1
ATOM 1916 C C . SER A 1 246 ? 13.031 28.453 18.875 1 97.44 246 SER A C 1
ATOM 1918 O O . SER A 1 246 ? 12.758 28.984 19.953 1 97.44 246 SER A O 1
ATOM 1920 N N . ARG A 1 247 ? 12.719 27.266 18.609 1 97 247 ARG A N 1
ATOM 1921 C CA . ARG A 1 247 ? 11.961 26.438 19.547 1 97 247 ARG A CA 1
ATOM 1922 C C . ARG A 1 247 ? 12.875 25.469 20.281 1 97 247 ARG A C 1
ATOM 1924 O O . ARG A 1 247 ? 12.406 24.562 20.984 1 97 247 ARG A O 1
ATOM 1931 N N . ASN A 1 248 ? 14.156 25.578 20.016 1 96.25 248 ASN A N 1
ATOM 1932 C CA . ASN A 1 248 ? 15.211 24.859 20.703 1 96.25 248 ASN A CA 1
ATOM 1933 C C . ASN A 1 248 ? 15.172 23.359 20.359 1 96.25 248 ASN A C 1
ATOM 1935 O O . ASN A 1 248 ? 15.391 22.516 21.234 1 96.25 248 ASN A O 1
ATOM 1939 N N . PHE A 1 249 ? 14.781 23.031 19.219 1 97.81 249 PHE A N 1
ATOM 1940 C CA . PHE A 1 249 ? 14.898 21.672 18.719 1 97.81 249 PHE A CA 1
ATOM 1941 C C . PHE A 1 249 ? 16.266 21.438 18.094 1 97.81 249 PHE A C 1
ATOM 1943 O O . PHE A 1 249 ? 16.797 22.312 17.422 1 97.81 249 PHE A O 1
ATOM 1950 N N . SER A 1 250 ? 16.812 20.266 18.391 1 97.06 250 SER A N 1
ATOM 1951 C CA . SER A 1 250 ? 17.984 19.812 17.656 1 97.06 250 SER A CA 1
ATOM 1952 C C . SER A 1 250 ? 17.609 19.234 16.312 1 97.06 250 SER A C 1
ATOM 1954 O O . SER A 1 250 ? 16.641 18.453 16.203 1 97.06 250 SER A O 1
ATOM 1956 N N . PHE A 1 251 ? 18.344 19.656 15.242 1 98.25 251 PHE A N 1
ATOM 1957 C CA . PHE A 1 251 ? 17.984 19.109 13.938 1 98.25 251 PHE A CA 1
ATOM 1958 C C . PHE A 1 251 ? 19.219 18.969 13.055 1 98.25 251 PHE A C 1
ATOM 1960 O O . PHE A 1 251 ? 20.25 19.578 13.312 1 98.25 251 PHE A O 1
ATOM 1967 N N . LYS A 1 252 ? 19.109 18.016 12.102 1 98.38 252 LYS A N 1
ATOM 1968 C CA . LYS A 1 252 ? 20.031 17.828 10.984 1 98.38 252 LYS A CA 1
ATOM 1969 C C . LYS A 1 252 ? 19.297 17.906 9.648 1 98.38 252 LYS A C 1
ATOM 1971 O O . LYS A 1 252 ? 18.125 17.484 9.555 1 98.38 252 LYS A O 1
ATOM 1976 N N . CYS A 1 253 ? 19.938 18.469 8.68 1 98.56 253 CYS A N 1
ATOM 1977 C CA . CYS A 1 253 ? 19.328 18.609 7.363 1 98.56 253 CYS A CA 1
ATOM 1978 C C . CYS A 1 253 ? 20.125 17.859 6.305 1 98.56 253 CYS A C 1
ATOM 1980 O O . CYS A 1 253 ? 21.359 17.906 6.293 1 98.56 253 CYS A O 1
ATOM 1982 N N . TYR A 1 254 ? 19.453 17.094 5.438 1 98.19 254 TYR A N 1
ATOM 1983 C CA . TYR A 1 254 ? 20.078 16.312 4.379 1 98.19 254 TYR A CA 1
ATOM 1984 C C . TYR A 1 254 ? 19.5 16.688 3.018 1 98.19 254 TYR A C 1
ATOM 1986 O O . TYR A 1 254 ? 18.266 16.734 2.846 1 98.19 254 TYR A O 1
ATOM 1994 N N . ASP A 1 255 ? 20.391 16.984 2.109 1 97.69 255 ASP A N 1
ATOM 1995 C CA . ASP A 1 255 ? 19.969 17.078 0.715 1 97.69 255 ASP A CA 1
ATOM 1996 C C . ASP A 1 255 ? 20.031 15.711 0.025 1 97.69 255 ASP A C 1
ATOM 1998 O O . ASP A 1 255 ? 21.062 15.031 0.079 1 97.69 255 ASP A O 1
ATOM 2002 N N . ASN A 1 256 ? 18.891 15.367 -0.596 1 97 256 ASN A N 1
ATOM 2003 C CA . ASN A 1 256 ? 18.812 14.117 -1.348 1 97 256 ASN A CA 1
ATOM 2004 C C . ASN A 1 256 ? 19.359 12.945 -0.54 1 97 256 ASN A C 1
ATOM 2006 O O . ASN A 1 256 ? 20.297 12.273 -0.971 1 97 256 ASN A O 1
ATOM 2010 N N . TYR A 1 257 ? 18.703 12.75 0.648 1 96.81 257 TYR A N 1
ATOM 2011 C CA . TYR A 1 257 ? 19.047 11.688 1.588 1 96.81 257 TYR A CA 1
ATOM 2012 C C . TYR A 1 257 ? 19.141 10.344 0.882 1 96.81 257 TYR A C 1
ATOM 2014 O O . TYR A 1 257 ? 18.203 9.938 0.188 1 96.81 257 TYR A O 1
ATOM 2022 N N . ARG A 1 258 ? 20.109 9.609 1.039 1 94.88 258 ARG A N 1
ATOM 2023 C CA . ARG A 1 258 ? 20.547 8.516 0.176 1 94.88 258 ARG A CA 1
ATOM 2024 C C . ARG A 1 258 ? 19.469 7.434 0.092 1 94.88 258 ARG A C 1
ATOM 2026 O O . ARG A 1 258 ? 19.078 7.02 -1.003 1 94.88 258 ARG A O 1
ATOM 2033 N N . PRO A 1 259 ? 18.922 6.914 1.255 1 96.81 259 PRO A N 1
ATOM 2034 C CA . PRO A 1 259 ? 17.922 5.859 1.133 1 96.81 259 PRO A CA 1
ATOM 2035 C C . PRO A 1 259 ? 16.703 6.297 0.313 1 96.81 259 PRO A C 1
ATOM 2037 O O . PRO A 1 259 ? 16.203 5.523 -0.504 1 96.81 259 PRO A O 1
ATOM 2040 N N . VAL A 1 260 ? 16.266 7.5 0.494 1 98.19 260 VAL A N 1
ATOM 2041 C CA . VAL A 1 260 ? 15.102 8.008 -0.24 1 98.19 260 VAL A CA 1
ATOM 2042 C C . VAL A 1 260 ? 15.484 8.242 -1.701 1 98.19 260 VAL A C 1
ATOM 2044 O O . VAL A 1 260 ? 14.672 8.008 -2.602 1 98.19 260 VAL A O 1
ATOM 2047 N N . ARG A 1 261 ? 16.703 8.719 -1.947 1 96.5 261 ARG A N 1
ATOM 2048 C CA . ARG A 1 261 ? 17.188 8.938 -3.309 1 96.5 261 ARG A CA 1
ATOM 2049 C C . ARG A 1 261 ? 17.234 7.625 -4.086 1 96.5 261 ARG A C 1
ATOM 2051 O O . ARG A 1 261 ? 16.875 7.578 -5.262 1 96.5 261 ARG A O 1
ATOM 2058 N N . LEU A 1 262 ? 17.75 6.586 -3.393 1 96.62 262 LEU A N 1
ATOM 2059 C CA . LEU A 1 262 ? 17.75 5.262 -4.004 1 96.62 262 LEU A CA 1
ATOM 2060 C C . LEU A 1 262 ? 16.344 4.859 -4.426 1 96.62 262 LEU A C 1
ATOM 2062 O O . LEU A 1 262 ? 16.156 4.297 -5.504 1 96.62 262 LEU A O 1
ATOM 2066 N N . LEU A 1 263 ? 15.383 5.156 -3.623 1 98 263 LEU A N 1
ATOM 2067 C CA . LEU A 1 263 ? 13.984 4.867 -3.938 1 98 263 LEU A CA 1
ATOM 2068 C C . LEU A 1 263 ? 13.539 5.633 -5.18 1 98 263 LEU A C 1
ATOM 2070 O O . LEU A 1 263 ? 12.867 5.074 -6.047 1 98 263 LEU A O 1
ATOM 2074 N N . GLN A 1 264 ? 13.938 6.898 -5.281 1 97.81 264 GLN A N 1
ATOM 2075 C CA . GLN A 1 264 ? 13.594 7.688 -6.461 1 97.81 264 GLN A CA 1
ATOM 2076 C C . GLN A 1 264 ? 14.258 7.125 -7.711 1 97.81 264 GLN A C 1
ATOM 2078 O O . GLN A 1 264 ? 13.688 7.172 -8.805 1 97.81 264 GLN A O 1
ATOM 2083 N N . CYS A 1 265 ? 15.406 6.566 -7.57 1 96.62 265 CYS A N 1
ATOM 2084 C CA . CYS A 1 265 ? 16.188 6.043 -8.68 1 96.62 265 CYS A CA 1
ATOM 2085 C C . CYS A 1 265 ? 15.516 4.832 -9.305 1 96.62 265 CYS A C 1
ATOM 2087 O O . CYS A 1 265 ? 15.82 4.461 -10.445 1 96.62 265 CYS A O 1
ATOM 2089 N N . VAL A 1 266 ? 14.602 4.18 -8.609 1 97.31 266 VAL A N 1
ATOM 2090 C CA . VAL A 1 266 ? 13.883 3.018 -9.125 1 97.31 266 VAL A CA 1
ATOM 2091 C C . VAL A 1 266 ? 13.203 3.373 -10.445 1 97.31 266 VAL A C 1
ATOM 2093 O O . VAL A 1 266 ? 13.18 2.562 -11.375 1 97.31 266 VAL A O 1
ATOM 2096 N N . ASP A 1 267 ? 12.75 4.617 -10.547 1 96.94 267 ASP A N 1
ATOM 2097 C CA . ASP A 1 267 ? 12.031 5.055 -11.742 1 96.94 267 ASP A CA 1
ATOM 2098 C C . ASP A 1 267 ? 12.984 5.734 -12.727 1 96.94 267 ASP A C 1
ATOM 2100 O O . ASP A 1 267 ? 12.594 6.043 -13.859 1 96.94 267 ASP A O 1
ATOM 2104 N N . PHE A 1 268 ? 14.203 5.977 -12.289 1 95.25 268 PHE A N 1
ATOM 2105 C CA . PHE A 1 268 ? 15.227 6.621 -13.102 1 95.25 268 PHE A CA 1
ATOM 2106 C C . PHE A 1 268 ? 16.562 5.902 -12.969 1 95.25 268 PHE A C 1
ATOM 2108 O O . PHE A 1 268 ? 17.578 6.52 -12.633 1 95.25 268 PHE A O 1
ATOM 2115 N N . PRO A 1 269 ? 16.531 4.664 -13.281 1 93.25 269 PRO A N 1
ATOM 2116 C CA . PRO A 1 269 ? 17.719 3.869 -12.961 1 93.25 269 PRO A CA 1
ATOM 2117 C C . PRO A 1 269 ? 18.953 4.312 -13.742 1 93.25 269 PRO A C 1
ATOM 2119 O O . PRO A 1 269 ? 20.094 4.09 -13.305 1 93.25 269 PRO A O 1
ATOM 2122 N N . ASP A 1 270 ? 18.797 4.992 -14.875 1 91.31 270 ASP A N 1
ATOM 2123 C CA . ASP A 1 270 ? 19.938 5.367 -15.719 1 91.31 270 ASP A CA 1
ATOM 2124 C C . ASP A 1 270 ? 20.391 6.797 -15.422 1 91.31 270 ASP A C 1
ATOM 2126 O O . ASP A 1 270 ? 21.375 7.27 -16 1 91.31 270 ASP A O 1
ATOM 2130 N N . ASN A 1 271 ? 19.656 7.484 -14.539 1 91.69 271 ASN A N 1
ATOM 2131 C CA . ASN A 1 271 ? 20.109 8.812 -14.133 1 91.69 271 ASN A CA 1
ATOM 2132 C C . ASN A 1 271 ? 21.516 8.766 -13.516 1 91.69 271 ASN A C 1
ATOM 2134 O O . ASN A 1 271 ? 21.812 7.895 -12.695 1 91.69 271 ASN A O 1
ATOM 2138 N N . PRO A 1 272 ? 22.344 9.625 -13.906 1 86.12 272 PRO A N 1
ATOM 2139 C CA . PRO A 1 272 ? 23.734 9.602 -13.414 1 86.12 272 PRO A CA 1
ATOM 2140 C C . PRO A 1 272 ? 23.828 9.688 -11.898 1 86.12 272 PRO A C 1
ATOM 2142 O O . PRO A 1 272 ? 24.75 9.141 -11.297 1 86.12 272 PRO A O 1
ATOM 2145 N N . GLU A 1 273 ? 22.906 10.328 -11.297 1 84.75 273 GLU A N 1
ATOM 2146 C CA . GLU A 1 273 ? 22.891 10.445 -9.844 1 84.75 273 GLU A CA 1
ATOM 2147 C C . GLU A 1 273 ? 22.656 9.094 -9.18 1 84.75 273 GLU A C 1
ATOM 2149 O O . GLU A 1 273 ? 22.922 8.93 -7.984 1 84.75 273 GLU A O 1
ATOM 2154 N N . CYS A 1 274 ? 22.125 8.195 -9.922 1 88.44 274 CYS A N 1
ATOM 2155 C CA . CYS A 1 274 ? 21.797 6.887 -9.375 1 88.44 274 CYS A CA 1
ATOM 2156 C C . CYS A 1 274 ? 22.953 5.918 -9.539 1 88.44 274 CYS A C 1
ATOM 2158 O O . CYS A 1 274 ? 22.922 4.797 -9.023 1 88.44 274 CYS A O 1
ATOM 2160 N N . SER A 1 275 ? 23.969 6.223 -10.344 1 77.81 275 SER A N 1
ATOM 2161 C CA . SER A 1 275 ? 25.141 5.391 -10.562 1 77.81 275 SER A CA 1
ATOM 2162 C C . SER A 1 275 ? 26.25 5.738 -9.578 1 77.81 275 SER A C 1
ATOM 2164 O O . SER A 1 275 ? 27.156 4.926 -9.328 1 77.81 275 SER A O 1
ATOM 2166 N N . THR A 1 276 ? 26.156 7.148 -9.023 1 61.53 276 THR A N 1
ATOM 2167 C CA . THR A 1 276 ? 27.281 7.645 -8.234 1 61.53 276 THR A CA 1
ATOM 2168 C C . THR A 1 276 ? 27 7.48 -6.742 1 61.53 276 THR A C 1
ATOM 2170 O O . THR A 1 276 ? 25.844 7.52 -6.312 1 61.53 276 THR A O 1
ATOM 2173 N N . GLY A 1 277 ? 27.391 6.438 -6.086 1 55.03 277 GLY A N 1
ATOM 2174 C CA . GLY A 1 277 ? 27.312 6.336 -4.641 1 55.03 277 GLY A CA 1
ATOM 2175 C C . GLY A 1 277 ? 27.281 7.684 -3.947 1 55.03 277 GLY A C 1
ATOM 2176 O O . GLY A 1 277 ? 27.922 7.875 -2.918 1 55.03 277 GLY A O 1
ATOM 2177 N N . ASN A 1 278 ? 26.75 8.68 -4.473 1 46.91 278 ASN A N 1
ATOM 2178 C CA . ASN A 1 278 ? 26.797 10.008 -3.869 1 46.91 278 ASN A CA 1
ATOM 2179 C C . ASN A 1 278 ? 26.047 10.062 -2.549 1 46.91 278 ASN A C 1
ATOM 2181 O O . ASN A 1 278 ? 24.844 9.766 -2.506 1 46.91 278 ASN A O 1
ATOM 2185 N N . LEU A 1 279 ? 26.844 10.109 -1.468 1 47 279 LEU A N 1
ATOM 2186 C CA . LEU A 1 279 ? 26.344 10.297 -0.109 1 47 279 LEU A CA 1
ATOM 2187 C C . LEU A 1 279 ? 25.703 11.672 0.057 1 47 279 LEU A C 1
ATOM 2189 O O . LEU A 1 279 ? 26.266 12.672 -0.402 1 47 279 LEU A O 1
ATOM 2193 N N . GLY A 1 280 ? 24.469 11.859 0.129 1 45.69 280 GLY A N 1
ATOM 2194 C CA . GLY A 1 280 ? 23.797 13.094 0.52 1 45.69 280 GLY A CA 1
ATOM 2195 C C . GLY A 1 280 ? 24.578 13.883 1.558 1 45.69 280 GLY A C 1
ATOM 2196 O O . GLY A 1 280 ? 25.25 13.305 2.408 1 45.69 280 GLY A O 1
ATOM 2197 N N . SER A 1 281 ? 24.906 15.203 1.424 1 44.88 281 SER A N 1
ATOM 2198 C CA . SER A 1 281 ? 25.578 16.094 2.365 1 44.88 281 SER A CA 1
ATOM 2199 C C . SER A 1 281 ? 24.688 16.422 3.555 1 44.88 281 SER A C 1
ATOM 2201 O O . SER A 1 281 ? 23.531 16.781 3.381 1 44.88 281 SER A O 1
ATOM 2203 N N . ALA A 1 282 ? 25.031 15.992 4.758 1 54.25 282 ALA A N 1
ATOM 2204 C CA . ALA A 1 282 ? 24.344 16.375 5.992 1 54.25 282 ALA A CA 1
ATOM 2205 C C . ALA A 1 282 ? 24.922 17.656 6.57 1 54.25 282 ALA A C 1
ATOM 2207 O O . ALA A 1 282 ? 26.141 17.828 6.629 1 54.25 282 ALA A O 1
ATOM 2208 N N . HIS A 1 283 ? 24.094 18.734 6.785 1 50.22 283 HIS A N 1
ATOM 2209 C CA . HIS A 1 283 ? 24.484 19.906 7.574 1 50.22 283 HIS A CA 1
ATOM 2210 C C . HIS A 1 283 ? 23.984 19.781 9.008 1 50.22 283 HIS A C 1
ATOM 2212 O O . HIS A 1 283 ? 22.797 19.516 9.242 1 50.22 283 HIS A O 1
ATOM 2218 N N . LEU A 1 284 ? 24.922 19.562 9.891 1 48.47 284 LEU A N 1
ATOM 2219 C CA . LEU A 1 284 ? 24.594 19.484 11.312 1 48.47 284 LEU A CA 1
ATOM 2220 C C . LEU A 1 284 ? 24.516 20.859 11.938 1 48.47 284 LEU A C 1
ATOM 2222 O O . LEU A 1 284 ? 25.438 21.672 11.766 1 48.47 284 LEU A O 1
ATOM 2226 N N . TRP A 1 285 ? 23.375 21.266 12.234 1 45.44 285 TRP A N 1
ATOM 2227 C CA . TRP A 1 285 ? 23.281 22.469 13.062 1 45.44 285 TRP A CA 1
ATOM 2228 C C . TRP A 1 285 ? 23.125 22.094 14.531 1 45.44 285 TRP A C 1
ATOM 2230 O O . TRP A 1 285 ? 22.203 21.359 14.898 1 45.44 285 TRP A O 1
ATOM 2240 N N . ILE A 1 286 ? 24.297 22.016 15.188 1 43.47 286 ILE A N 1
ATOM 2241 C CA . ILE A 1 286 ? 24.25 21.875 16.641 1 43.47 286 ILE A CA 1
ATOM 2242 C C . ILE A 1 286 ? 24.062 23.25 17.281 1 43.47 286 ILE A C 1
ATOM 2244 O O . ILE A 1 286 ? 24.859 24.156 17.062 1 43.47 286 ILE A O 1
ATOM 2248 N N . SER A 1 287 ? 22.906 23.531 17.672 1 41.56 287 SER A N 1
ATOM 2249 C CA . SER A 1 287 ? 22.766 24.734 18.469 1 41.56 287 SER A CA 1
ATOM 2250 C C . SER A 1 287 ? 23.5 24.609 19.812 1 41.56 287 SER A C 1
ATOM 2252 O O . SER A 1 287 ? 23.141 23.766 20.641 1 41.56 287 SER A O 1
ATOM 2254 N N . ILE A 1 288 ? 24.797 24.844 19.797 1 38.62 288 ILE A N 1
ATOM 2255 C CA . ILE A 1 288 ? 25.562 24.922 21.031 1 38.62 288 ILE A CA 1
ATOM 2256 C C . ILE A 1 288 ? 25.094 26.125 21.844 1 38.62 288 ILE A C 1
ATOM 2258 O O . ILE A 1 288 ? 25.25 27.281 21.406 1 38.62 288 ILE A O 1
ATOM 2262 N N . MET A 1 289 ? 24.172 25.969 22.719 1 42.47 289 MET A N 1
ATOM 2263 C CA . MET A 1 289 ? 23.922 27.016 23.719 1 42.47 289 MET A CA 1
ATOM 2264 C C . MET A 1 289 ? 25.188 27.328 24.516 1 42.47 289 MET A C 1
ATOM 2266 O O . MET A 1 289 ? 25.719 26.453 25.203 1 42.47 289 MET A O 1
ATOM 2270 N N . LEU A 1 290 ? 26.062 28.094 23.984 1 42.16 290 LEU A N 1
ATOM 2271 C CA . LEU A 1 290 ? 27.172 28.625 24.781 1 42.16 290 LEU A CA 1
ATOM 2272 C C . LEU A 1 290 ? 26.656 29.312 26.047 1 42.16 290 LEU A C 1
ATOM 2274 O O . LEU A 1 290 ? 25.812 30.219 25.953 1 42.16 290 LEU A O 1
ATOM 2278 N N . PRO A 1 291 ? 26.828 28.719 27.234 1 44.81 291 PRO A N 1
ATOM 2279 C CA . PRO A 1 291 ? 26.484 29.422 28.469 1 44.81 291 PRO A CA 1
ATOM 2280 C C . PRO A 1 291 ? 27.141 30.797 28.578 1 44.81 291 PRO A C 1
ATOM 2282 O O . PRO A 1 291 ? 28.328 30.938 28.328 1 44.81 291 PRO A O 1
ATOM 2285 N N . LEU A 1 292 ? 26.516 31.828 28.312 1 43.34 292 LEU A N 1
ATOM 2286 C CA . LEU A 1 292 ? 26.984 33.188 28.562 1 43.34 292 LEU A CA 1
ATOM 2287 C C . LEU A 1 292 ? 27.422 33.344 30.016 1 43.34 292 LEU A C 1
ATOM 2289 O O . LEU A 1 292 ? 26.609 33.25 30.938 1 43.34 292 LEU A O 1
ATOM 2293 N N . LEU A 1 293 ? 28.609 32.906 30.344 1 40.06 293 LEU A N 1
ATOM 2294 C CA . LEU A 1 293 ? 29.203 33.219 31.641 1 40.06 293 LEU A CA 1
ATOM 2295 C C . LEU A 1 293 ? 29.312 34.719 31.844 1 40.06 293 LEU A C 1
ATOM 2297 O O . LEU A 1 293 ? 30.016 35.406 31.094 1 40.06 293 LEU A O 1
ATOM 2301 N N . ALA A 1 294 ? 28.281 35.406 32.312 1 40.12 294 ALA A N 1
ATOM 2302 C CA . ALA A 1 294 ? 28.297 36.781 32.844 1 40.12 294 ALA A CA 1
ATOM 2303 C C . ALA A 1 294 ? 29.391 36.938 33.906 1 40.12 294 ALA A C 1
ATOM 2305 O O . ALA A 1 294 ? 29.312 36.344 34.969 1 40.12 294 ALA A O 1
ATOM 2306 N N . VAL A 1 295 ? 30.562 37.094 33.406 1 37.47 295 VAL A N 1
ATOM 2307 C CA . VAL A 1 295 ? 31.641 37.5 34.312 1 37.47 295 VAL A CA 1
ATOM 2308 C C . VAL A 1 295 ? 31.234 38.812 35.031 1 37.47 295 VAL A C 1
ATOM 2310 O O . VAL A 1 295 ? 31.047 39.844 34.375 1 37.47 295 VAL A O 1
ATOM 2313 N N . ILE A 1 296 ? 30.516 38.656 36.156 1 38.06 296 ILE A N 1
ATOM 2314 C CA . ILE A 1 296 ? 30.25 39.75 37.094 1 38.06 296 ILE A CA 1
ATOM 2315 C C . ILE A 1 296 ? 31.562 40.281 37.688 1 38.06 296 ILE A C 1
ATOM 2317 O O . ILE A 1 296 ? 32.281 39.562 38.375 1 38.06 296 ILE A O 1
ATOM 2321 N N . VAL A 1 297 ? 32.281 41.094 36.906 1 42.06 297 VAL A N 1
ATOM 2322 C CA . VAL A 1 297 ? 33.406 41.844 37.375 1 42.06 297 VAL A CA 1
ATOM 2323 C C . VAL A 1 297 ? 32.969 42.688 38.594 1 42.06 297 VAL A C 1
ATOM 2325 O O . VAL A 1 297 ? 32.094 43.562 38.5 1 42.06 297 VAL A O 1
ATOM 2328 N N . HIS A 1 298 ? 33.062 42.062 39.781 1 37.16 298 HIS A N 1
ATOM 2329 C CA . HIS A 1 298 ? 33.125 42.875 41 1 37.16 298 HIS A CA 1
ATOM 2330 C C . HIS A 1 298 ? 34.375 43.719 41.031 1 37.16 298 HIS A C 1
ATOM 2332 O O . HIS A 1 298 ? 35.469 43.25 40.656 1 37.16 298 HIS A O 1
ATOM 2338 N N . MET B 1 1 ? -56.812 -60.219 55.312 1 34.59 1 MET B N 1
ATOM 2339 C CA . MET B 1 1 ? -56.031 -60.375 54.094 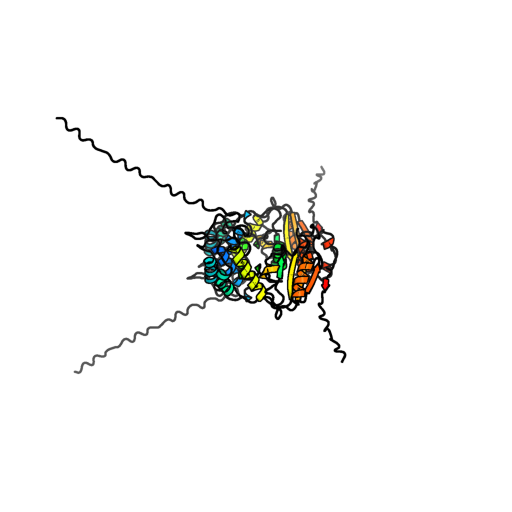1 34.59 1 MET B CA 1
ATOM 2340 C C . MET B 1 1 ? -55.562 -59.031 53.531 1 34.59 1 MET B C 1
ATOM 2342 O O . MET B 1 1 ? -56.406 -58.25 53.094 1 34.59 1 MET B O 1
ATOM 2346 N N . ASN B 1 2 ? -54.562 -58.375 54.219 1 43.19 2 ASN B N 1
ATOM 2347 C CA . ASN B 1 2 ? -53.906 -57.094 54 1 43.19 2 ASN B CA 1
ATOM 2348 C C . ASN B 1 2 ? -53.219 -57.031 52.625 1 43.19 2 ASN B C 1
ATOM 2350 O O . ASN B 1 2 ? -52.344 -57.844 52.344 1 43.19 2 ASN B O 1
ATOM 2354 N N . ASN B 1 3 ? -53.906 -56.562 51.625 1 42.47 3 ASN B N 1
ATOM 2355 C CA . ASN B 1 3 ? -53.5 -56.375 50.219 1 42.47 3 ASN B CA 1
ATOM 2356 C C . ASN B 1 3 ? -52.375 -55.312 50.125 1 42.47 3 ASN B C 1
ATOM 2358 O O . ASN B 1 3 ? -52.594 -54.156 50.5 1 42.47 3 ASN B O 1
ATOM 2362 N N . PHE B 1 4 ? -51.125 -55.719 50.375 1 50.06 4 PHE B N 1
ATOM 2363 C CA . PHE B 1 4 ? -49.938 -54.906 50.156 1 50.06 4 PHE B CA 1
ATOM 2364 C C . PHE B 1 4 ? -49.781 -54.531 48.688 1 50.06 4 PHE B C 1
ATOM 2366 O O . PHE B 1 4 ? -49.688 -55.406 47.844 1 50.06 4 PHE B O 1
ATOM 2373 N N . HIS B 1 5 ? -50.312 -53.406 48.25 1 47.62 5 HIS B N 1
ATOM 2374 C CA . HIS B 1 5 ? -50.094 -52.844 46.906 1 47.62 5 HIS B CA 1
ATOM 2375 C C . HIS B 1 5 ? -48.625 -52.469 46.688 1 47.62 5 HIS B C 1
ATOM 2377 O O . HIS B 1 5 ? -48.031 -51.75 47.5 1 47.62 5 HIS B O 1
ATOM 2383 N N . ILE B 1 6 ? -47.812 -53.375 46.156 1 46.81 6 ILE B N 1
ATOM 2384 C CA . ILE B 1 6 ? -46.438 -53.125 45.719 1 46.81 6 ILE B CA 1
ATOM 2385 C C . ILE B 1 6 ? -46.438 -52.062 44.594 1 46.81 6 ILE B C 1
ATOM 2387 O O . ILE B 1 6 ? -47.031 -52.25 43.562 1 46.81 6 ILE B O 1
ATOM 2391 N N . LEU B 1 7 ? -46.344 -50.781 44.969 1 45.5 7 LEU B N 1
ATOM 2392 C CA . LEU B 1 7 ? -46.125 -49.719 44 1 45.5 7 LEU B CA 1
ATOM 2393 C C . LEU B 1 7 ? -44.75 -49.875 43.312 1 45.5 7 LEU B C 1
ATOM 2395 O O . LEU B 1 7 ? -43.719 -49.875 44 1 45.5 7 LEU B O 1
ATOM 2399 N N . LEU B 1 8 ? -44.594 -50.594 42.188 1 44.19 8 LEU B N 1
ATOM 2400 C CA . LEU B 1 8 ? -43.375 -50.688 41.375 1 44.19 8 LEU B CA 1
ATOM 2401 C C . LEU B 1 8 ? -43 -49.344 40.781 1 44.19 8 LEU B C 1
ATOM 2403 O O . LEU B 1 8 ? -43.75 -48.781 39.969 1 44.19 8 LEU B O 1
ATOM 2407 N N . GLY B 1 9 ? -42.312 -48.469 41.5 1 44.12 9 GLY B N 1
ATOM 2408 C CA . GLY B 1 9 ? -41.75 -47.281 40.906 1 44.12 9 GLY B CA 1
ATOM 2409 C C . GLY B 1 9 ? -40.75 -47.562 39.781 1 44.12 9 GLY B C 1
ATOM 2410 O O . GLY B 1 9 ? -39.812 -48.312 39.969 1 44.12 9 GLY B O 1
ATOM 2411 N N . SER B 1 10 ? -41.156 -47.5 38.5 1 47.41 10 SER B N 1
ATOM 2412 C CA . SER B 1 10 ? -40.281 -47.594 37.344 1 47.41 10 SER B CA 1
ATOM 2413 C C . SER B 1 10 ? -39.219 -46.5 37.344 1 47.41 10 SER B C 1
ATOM 2415 O O . SER B 1 10 ? -39.562 -45.312 37.375 1 47.41 10 SER B O 1
ATOM 2417 N N . PHE B 1 11 ? -38.031 -46.719 37.906 1 50.75 11 PHE B N 1
ATOM 2418 C CA . PHE B 1 11 ? -36.875 -45.844 37.75 1 50.75 11 PHE B CA 1
ATOM 2419 C C . PHE B 1 11 ? -36.5 -45.719 36.281 1 50.75 11 PHE B C 1
ATOM 2421 O O . PHE B 1 11 ? -36.094 -46.719 35.656 1 50.75 11 PHE B O 1
ATOM 2428 N N . PHE B 1 12 ? -37.062 -44.75 35.531 1 52.16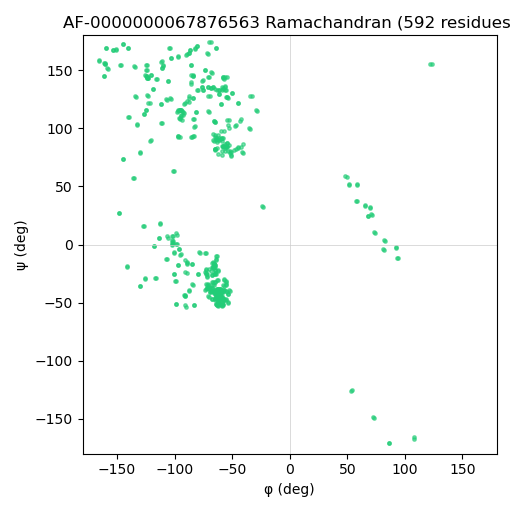 12 PHE B N 1
ATOM 2429 C CA . PHE B 1 12 ? -36.594 -44.406 34.188 1 52.16 12 PHE B CA 1
ATOM 2430 C C . PHE B 1 12 ? -35.188 -43.906 34.219 1 52.16 12 PHE B C 1
ATOM 2432 O O . PHE B 1 12 ? -34.906 -42.875 34.844 1 52.16 12 PHE B O 1
ATOM 2439 N N . PHE B 1 13 ? -34.094 -44.75 34.094 1 50.72 13 PHE B N 1
ATOM 2440 C CA . PHE B 1 13 ? -32.719 -44.344 33.812 1 50.72 13 PHE B CA 1
ATOM 2441 C C . PHE B 1 13 ? -32.625 -43.5 32.531 1 50.72 13 PHE B C 1
ATOM 2443 O O . PHE B 1 13 ? -32.844 -44.031 31.438 1 50.72 13 PHE B O 1
ATOM 2450 N N . ILE B 1 14 ? -32.875 -42.188 32.625 1 53.41 14 ILE B N 1
ATOM 2451 C CA . ILE B 1 14 ? -32.5 -41.281 31.531 1 53.41 14 ILE B CA 1
ATOM 2452 C C . ILE B 1 14 ? -31.016 -41.406 31.25 1 53.41 14 ILE B C 1
ATOM 2454 O O . ILE B 1 14 ? -30.188 -40.969 32.062 1 53.41 14 ILE B O 1
ATOM 2458 N N . SER B 1 15 ? -30.531 -42.312 30.516 1 50.69 15 SER B N 1
ATOM 2459 C CA . SER B 1 15 ? -29.172 -42.281 29.984 1 50.69 15 SER B CA 1
ATOM 2460 C C . SER B 1 15 ? -28.922 -40.969 29.219 1 50.69 15 SER B C 1
ATOM 2462 O O . SER B 1 15 ? -29.469 -40.781 28.141 1 50.69 15 SER B O 1
ATOM 2464 N N . VAL B 1 16 ? -28.547 -39.906 29.875 1 51.97 16 VAL B N 1
ATOM 2465 C CA . VAL B 1 16 ? -27.984 -38.781 29.172 1 51.97 16 VAL B CA 1
ATOM 2466 C C . VAL B 1 16 ? -26.859 -39.219 28.25 1 51.97 16 VAL B C 1
ATOM 2468 O O . VAL B 1 16 ? -25.781 -39.594 28.719 1 51.97 16 VAL B O 1
ATOM 2471 N N . VAL B 1 17 ? -27.125 -39.781 27.141 1 50.62 17 VAL B N 1
ATOM 2472 C CA . VAL B 1 17 ? -26.109 -39.875 26.109 1 50.62 17 VAL B CA 1
ATOM 2473 C C . VAL B 1 17 ? -25.438 -38.531 25.906 1 50.62 17 VAL B C 1
ATOM 2475 O O . VAL B 1 17 ? -26.094 -37.562 25.469 1 50.62 17 VAL B O 1
ATOM 2478 N N . GLN B 1 18 ? -24.5 -38.188 26.719 1 47.84 18 GLN B N 1
ATOM 2479 C CA . GLN B 1 18 ? -23.625 -37.094 26.312 1 47.84 18 GLN B CA 1
ATOM 2480 C C . GLN B 1 18 ? -23.188 -37.25 24.859 1 47.84 18 GLN B C 1
ATOM 2482 O O . GLN B 1 18 ? -22.484 -38.219 24.516 1 47.84 18 GLN B O 1
ATOM 2487 N N . LEU B 1 19 ? -23.984 -36.844 23.953 1 46.66 19 LEU B N 1
ATOM 2488 C CA . LEU B 1 19 ? -23.422 -36.656 22.625 1 46.66 19 LEU B CA 1
ATOM 2489 C C . LEU B 1 19 ? -22.031 -36.031 22.703 1 46.66 19 LEU B C 1
ATOM 2491 O O . LEU B 1 19 ? -21.891 -34.875 23.094 1 46.66 19 LEU B O 1
ATOM 2495 N N . GLU B 1 20 ? -21.047 -36.75 23 1 44.56 20 GLU B N 1
ATOM 2496 C CA . GLU B 1 20 ? -19.703 -36.219 22.766 1 44.56 20 GLU B CA 1
ATOM 2497 C C . GLU B 1 20 ? -19.609 -35.469 21.453 1 44.56 20 GLU B C 1
ATOM 2499 O O . GLU B 1 20 ? -19.875 -36 20.391 1 44.56 20 GLU B O 1
ATOM 2504 N N . GLU B 1 21 ? -19.938 -34.188 21.5 1 49.25 21 GLU B N 1
ATOM 2505 C CA . GLU B 1 21 ? -19.625 -33.375 20.312 1 49.25 21 GLU B CA 1
ATOM 2506 C C . GLU B 1 21 ? -18.312 -33.844 19.672 1 49.25 21 GLU B C 1
ATOM 2508 O O . GLU B 1 21 ? -17.312 -34.062 20.375 1 49.25 21 GLU B O 1
ATOM 2513 N N . ALA B 1 22 ? -18.359 -34.594 18.656 1 49.19 22 ALA B N 1
ATOM 2514 C CA . ALA B 1 22 ? -17.156 -34.969 17.922 1 49.19 22 ALA B CA 1
ATOM 2515 C C . ALA B 1 22 ? -16.078 -33.906 18 1 49.19 22 ALA B C 1
ATOM 2517 O O . ALA B 1 22 ? -16.375 -32.719 17.859 1 49.19 22 ALA B O 1
ATOM 2518 N N . PRO B 1 23 ? -14.945 -34.125 18.578 1 53.38 23 PRO B N 1
ATOM 2519 C CA . PRO B 1 23 ? -13.883 -33.125 18.688 1 53.38 23 PRO B CA 1
ATOM 2520 C C . PRO B 1 23 ? -13.68 -32.344 17.406 1 53.38 23 PRO B C 1
ATOM 2522 O O . PRO B 1 23 ? -13.633 -32.906 16.312 1 53.38 23 PRO B O 1
ATOM 2525 N N . GLU B 1 24 ? -14.125 -31.062 17.484 1 64.44 24 GLU B N 1
ATOM 2526 C CA . GLU B 1 24 ? -13.914 -30.141 16.359 1 64.44 24 GLU B CA 1
ATOM 2527 C C . GLU B 1 24 ? -12.477 -30.203 15.852 1 64.44 24 GLU B C 1
ATOM 2529 O O . GLU B 1 24 ? -11.531 -30.062 16.625 1 64.44 24 GLU B O 1
ATOM 2534 N N . ARG B 1 25 ? -12.133 -30.891 14.703 1 79.06 25 ARG B N 1
ATOM 2535 C CA . ARG B 1 25 ? -10.812 -31.016 14.094 1 79.06 25 ARG B CA 1
ATOM 2536 C C . ARG B 1 25 ? -10.102 -29.672 14.055 1 79.06 25 ARG B C 1
ATOM 2538 O O . ARG B 1 25 ? -10.688 -28.656 13.648 1 79.06 25 ARG B O 1
ATOM 2545 N N . ARG B 1 26 ? -8.914 -29.656 14.703 1 88.94 26 ARG B N 1
ATOM 2546 C CA . ARG B 1 26 ? -8.078 -28.453 14.688 1 88.94 26 ARG B CA 1
ATOM 2547 C C . ARG B 1 26 ? -7.016 -28.547 13.602 1 88.94 26 ARG B C 1
ATOM 2549 O O . ARG B 1 26 ? -6.211 -29.469 13.586 1 88.94 26 ARG B O 1
ATOM 2556 N N . TRP B 1 27 ? -7.113 -27.672 12.664 1 94.12 27 TRP B N 1
ATOM 2557 C CA . TRP B 1 27 ? -6.172 -27.609 11.547 1 94.12 27 TRP B CA 1
ATOM 2558 C C . TRP B 1 27 ? -4.91 -26.844 11.945 1 94.12 27 TRP B C 1
ATOM 2560 O O . TRP B 1 27 ? -4.867 -26.219 13.008 1 94.12 27 TRP B O 1
ATOM 2570 N N . ASN B 1 28 ? -3.883 -26.906 11.117 1 95.88 28 ASN B N 1
ATOM 2571 C CA . ASN B 1 28 ? -2.598 -26.297 11.422 1 95.88 28 ASN B CA 1
ATOM 2572 C C . ASN B 1 28 ? -2.541 -24.844 10.938 1 95.88 28 ASN B C 1
ATOM 2574 O O . ASN B 1 28 ? -1.661 -24.094 11.336 1 95.88 28 ASN B O 1
ATOM 2578 N N . GLY B 1 29 ? -3.451 -24.484 10.055 1 96.44 29 GLY B N 1
ATOM 2579 C CA . GLY B 1 29 ? -3.467 -23.125 9.547 1 96.44 29 GLY B CA 1
ATOM 2580 C C . GLY B 1 29 ? -4.254 -22.172 10.422 1 96.44 29 GLY B C 1
ATOM 2581 O O . GLY B 1 29 ? -4.973 -22.594 11.328 1 96.44 29 GLY B O 1
ATOM 2582 N N . LYS B 1 30 ? -4.051 -20.891 10.117 1 95.81 30 LYS B N 1
ATOM 2583 C CA . LYS B 1 30 ? -4.809 -19.859 10.828 1 95.81 30 LYS B CA 1
ATOM 2584 C C . LYS B 1 30 ? -6.289 -19.922 10.461 1 95.81 30 LYS B C 1
ATOM 2586 O O . LYS B 1 30 ? -6.645 -20.297 9.344 1 95.81 30 LYS B O 1
ATOM 2591 N N . GLY B 1 31 ? -7.094 -19.578 11.422 1 96.25 31 GLY B N 1
ATOM 2592 C CA . GLY B 1 31 ? -8.516 -19.469 11.141 1 96.25 31 GLY B CA 1
ATOM 2593 C C . GLY B 1 31 ? -8.867 -18.312 10.234 1 96.25 31 GLY B C 1
ATOM 2594 O O . GLY B 1 31 ? -8 -17.5 9.891 1 96.25 31 GLY B O 1
ATOM 2595 N N . THR B 1 32 ? -10.117 -18.266 9.867 1 97.62 32 THR B N 1
ATOM 2596 C CA . THR B 1 32 ? -10.609 -17.203 9.008 1 97.62 32 THR B CA 1
ATOM 2597 C C . THR B 1 32 ? -10.312 -15.828 9.617 1 97.62 32 THR B C 1
ATOM 2599 O O . THR B 1 32 ? -10.539 -15.617 10.812 1 97.62 32 THR B O 1
ATOM 2602 N N . THR B 1 33 ? -9.789 -14.922 8.797 1 98.12 33 THR B N 1
ATOM 2603 C CA . THR B 1 33 ? -9.508 -13.562 9.242 1 98.12 33 THR B CA 1
ATOM 2604 C C . THR B 1 33 ? -10.766 -12.922 9.828 1 98.12 33 THR B C 1
ATOM 2606 O O . THR B 1 33 ? -11.82 -12.914 9.195 1 98.12 33 THR B O 1
ATOM 2609 N N . PRO B 1 34 ? -10.625 -12.414 11.055 1 96.88 34 PRO B N 1
ATOM 2610 C CA . PRO B 1 34 ? -11.789 -11.727 11.625 1 96.88 34 PRO B CA 1
ATOM 2611 C C . PRO B 1 34 ? -12.273 -10.562 10.766 1 96.88 34 PRO B C 1
ATOM 2613 O O . PRO B 1 34 ? -11.469 -9.883 10.133 1 96.88 34 PRO B O 1
ATOM 2616 N N . ASN B 1 35 ? -13.633 -10.391 10.719 1 97.12 35 ASN B N 1
ATOM 2617 C CA . ASN B 1 35 ? -14.258 -9.289 9.992 1 97.12 35 ASN B CA 1
ATOM 2618 C C . ASN B 1 35 ? -14.016 -9.398 8.492 1 97.12 35 ASN B C 1
ATOM 2620 O O . ASN B 1 35 ? -13.875 -8.391 7.805 1 97.12 35 ASN B O 1
ATOM 2624 N N . LEU B 1 36 ? -13.961 -10.625 8.023 1 98.19 36 LEU B N 1
ATOM 2625 C CA . LEU B 1 36 ? -13.633 -10.945 6.641 1 98.19 36 LEU B CA 1
ATOM 2626 C C . LEU B 1 36 ? -14.539 -10.195 5.676 1 98.19 36 LEU B C 1
ATOM 2628 O O . LEU B 1 36 ? -14.07 -9.625 4.688 1 98.19 36 LEU B O 1
ATOM 2632 N N . GLN B 1 37 ? -15.812 -10.125 5.961 1 98.19 37 GLN B N 1
ATOM 2633 C CA . GLN B 1 37 ? -16.766 -9.477 5.066 1 98.19 37 GLN B CA 1
ATOM 2634 C C . GLN B 1 37 ? -16.453 -7.996 4.902 1 98.19 37 GLN B C 1
ATOM 2636 O O . GLN B 1 37 ? -16.391 -7.488 3.779 1 98.19 37 GLN B O 1
ATOM 2641 N N . SER B 1 38 ? -16.266 -7.309 6.016 1 98.62 38 SER B N 1
ATOM 2642 C CA . SER B 1 38 ? -15.969 -5.879 5.977 1 98.62 38 SER B CA 1
ATOM 2643 C C . SER B 1 38 ? -14.672 -5.602 5.227 1 98.62 38 SER B C 1
ATOM 2645 O O . SER B 1 38 ? -14.586 -4.633 4.469 1 98.62 38 SER B O 1
ATOM 2647 N N . ILE B 1 39 ? -13.688 -6.449 5.395 1 98.81 39 ILE B N 1
ATOM 2648 C CA . ILE B 1 39 ? -12.398 -6.27 4.734 1 98.81 39 ILE B CA 1
ATOM 2649 C C . ILE B 1 39 ? -12.562 -6.465 3.229 1 98.81 39 ILE B C 1
ATOM 2651 O O . ILE B 1 39 ? -12.109 -5.637 2.438 1 98.81 39 ILE B O 1
ATOM 2655 N N . VAL B 1 40 ? -13.25 -7.52 2.855 1 98.94 40 VAL B N 1
ATOM 2656 C CA . VAL B 1 40 ? -13.398 -7.848 1.443 1 98.94 40 VAL B CA 1
ATOM 2657 C C . VAL B 1 40 ? -14.203 -6.758 0.741 1 98.94 40 VAL B C 1
ATOM 2659 O O . VAL B 1 40 ? -13.812 -6.27 -0.319 1 98.94 40 VAL B O 1
ATOM 2662 N N . LEU B 1 41 ? -15.336 -6.348 1.331 1 98.94 41 LEU B N 1
ATOM 2663 C CA . LEU B 1 41 ? -16.141 -5.281 0.756 1 98.94 41 LEU B CA 1
ATOM 2664 C C . LEU B 1 41 ? -15.359 -3.975 0.686 1 98.94 41 LEU B C 1
ATOM 2666 O O . LEU B 1 41 ? -15.383 -3.285 -0.337 1 98.94 41 LEU B O 1
ATOM 2670 N N . GLY B 1 42 ? -14.711 -3.654 1.736 1 98.88 42 GLY B N 1
ATOM 2671 C CA . GLY B 1 42 ? -13.906 -2.443 1.78 1 98.88 42 GLY B CA 1
ATOM 2672 C C . GLY B 1 42 ? -12.805 -2.422 0.737 1 98.88 42 GLY B C 1
ATOM 2673 O O . GLY B 1 42 ? -12.602 -1.408 0.064 1 98.88 42 GLY B O 1
ATOM 2674 N N . ARG B 1 43 ? -12.102 -3.533 0.615 1 98.88 43 ARG B N 1
ATOM 2675 C CA . ARG B 1 43 ? -11.039 -3.639 -0.376 1 98.88 43 ARG B CA 1
ATOM 2676 C C . ARG B 1 43 ? -11.594 -3.514 -1.791 1 98.88 43 ARG B C 1
ATOM 2678 O O . ARG B 1 43 ? -10.969 -2.885 -2.652 1 98.88 43 ARG B O 1
ATOM 2685 N N . CYS B 1 44 ? -12.727 -4.086 -1.991 1 98.94 44 CYS B N 1
ATOM 2686 C CA . CYS B 1 44 ? -13.352 -4.02 -3.307 1 98.94 44 CYS B CA 1
ATOM 2687 C C . CYS B 1 44 ? -13.711 -2.58 -3.666 1 98.94 44 CYS B C 1
ATOM 2689 O O . CYS B 1 44 ? -13.305 -2.08 -4.715 1 98.94 44 CYS B O 1
ATOM 2691 N N . TYR B 1 45 ? -14.383 -1.885 -2.83 1 98.88 45 TYR B N 1
ATOM 2692 C CA . TYR B 1 45 ? -14.781 -0.506 -3.098 1 98.88 45 TYR B CA 1
ATOM 2693 C C . TYR B 1 45 ? -13.562 0.413 -3.123 1 98.88 45 TYR B C 1
ATOM 2695 O O . TYR B 1 45 ? -13.5 1.347 -3.928 1 98.88 45 TYR B O 1
ATOM 2703 N N . ASP B 1 46 ? -12.688 0.147 -2.221 1 98.62 46 ASP B N 1
ATOM 2704 C CA . ASP B 1 46 ? -11.461 0.938 -2.201 1 98.62 46 ASP B CA 1
ATOM 2705 C C . ASP B 1 46 ? -10.711 0.82 -3.525 1 98.62 46 ASP B C 1
ATOM 2707 O O . ASP B 1 46 ? -10.195 1.814 -4.047 1 98.62 46 ASP B O 1
ATOM 2711 N N . TYR B 1 47 ? -10.688 -0.383 -4.066 1 98.75 47 TYR B N 1
ATOM 2712 C CA . TYR B 1 47 ? -9.977 -0.63 -5.312 1 98.75 47 TYR B CA 1
ATOM 2713 C C . TYR B 1 47 ? -10.562 0.193 -6.453 1 98.75 47 TYR B C 1
ATOM 2715 O O . TYR B 1 47 ? -9.836 0.885 -7.168 1 98.75 47 TYR B O 1
ATOM 2723 N N . ILE B 1 48 ? -11.867 0.223 -6.59 1 98.56 48 ILE B N 1
ATOM 2724 C CA . ILE B 1 48 ? -12.484 0.808 -7.777 1 98.56 48 ILE B CA 1
ATOM 2725 C C . ILE B 1 48 ? -12.625 2.316 -7.594 1 98.56 48 ILE B C 1
ATOM 2727 O O . ILE B 1 48 ? -12.805 3.053 -8.57 1 98.56 48 ILE B O 1
ATOM 2731 N N . GLU B 1 49 ? -12.516 2.768 -6.301 1 98.12 49 GLU B N 1
ATOM 2732 C CA . GLU B 1 49 ? -12.719 4.195 -6.066 1 98.12 49 GLU B CA 1
ATOM 2733 C C . GLU B 1 49 ? -11.383 4.926 -5.938 1 98.12 49 GLU B C 1
ATOM 2735 O O . GLU B 1 49 ? -11.281 6.102 -6.289 1 98.12 49 GLU B O 1
ATOM 2740 N N . THR B 1 50 ? -10.336 4.211 -5.398 1 97.44 50 THR B N 1
ATOM 2741 C CA . THR B 1 50 ? -9.148 4.977 -5.035 1 97.44 50 THR B CA 1
ATOM 2742 C C . THR B 1 50 ? -7.895 4.324 -5.613 1 97.44 50 THR B C 1
ATOM 2744 O O . THR B 1 50 ? -6.977 5.02 -6.059 1 97.44 50 THR B O 1
ATOM 2747 N N . VAL B 1 51 ? -7.793 3.031 -5.699 1 97.69 51 VAL B N 1
ATOM 2748 C CA . VAL B 1 51 ? -6.566 2.332 -6.055 1 97.69 51 VAL B CA 1
ATOM 2749 C C . VAL B 1 51 ? -6.414 2.297 -7.574 1 97.69 51 VAL B C 1
ATOM 2751 O O . VAL B 1 51 ? -5.371 2.68 -8.109 1 97.69 51 VAL B O 1
ATOM 2754 N N . ASN B 1 52 ? -7.418 1.86 -8.211 1 97.88 52 ASN B N 1
ATOM 2755 C CA . ASN B 1 52 ? -7.43 1.747 -9.664 1 97.88 52 ASN B CA 1
ATOM 2756 C C . ASN B 1 52 ? -8.812 2.057 -10.242 1 97.88 52 ASN B C 1
ATOM 2758 O O . ASN B 1 52 ? -9.477 1.171 -10.781 1 97.88 52 ASN B O 1
ATOM 2762 N N . PRO B 1 53 ? -9.172 3.312 -10.25 1 96.81 53 PRO B N 1
ATOM 2763 C CA . PRO B 1 53 ? -10.516 3.697 -10.695 1 96.81 53 PRO B CA 1
ATOM 2764 C C . PRO B 1 53 ? -10.75 3.406 -12.172 1 96.81 53 PRO B C 1
ATOM 2766 O O . PRO B 1 53 ? -11.898 3.348 -12.617 1 96.81 53 PRO B O 1
ATOM 2769 N N . LEU B 1 54 ? -9.711 3.182 -12.961 1 96.25 54 LEU B N 1
ATOM 2770 C CA . LEU B 1 54 ? -9.82 2.906 -14.391 1 96.25 54 LEU B CA 1
ATOM 2771 C C . LEU B 1 54 ? -10.539 1.583 -14.633 1 96.25 54 LEU B C 1
ATOM 2773 O O . LEU B 1 54 ? -11.031 1.332 -15.734 1 96.25 54 LEU B O 1
ATOM 2777 N N . VAL B 1 55 ? -10.625 0.733 -13.625 1 97.38 55 VAL B N 1
ATOM 2778 C CA . VAL B 1 55 ? -11.289 -0.563 -13.719 1 97.38 55 VAL B CA 1
ATOM 2779 C C . VAL B 1 55 ? -12.789 -0.363 -13.898 1 97.38 55 VAL B C 1
ATOM 2781 O O . VAL B 1 55 ? -13.477 -1.21 -14.477 1 97.38 55 VAL B O 1
ATOM 2784 N N . GLY B 1 56 ? -13.305 0.749 -13.438 1 96.5 56 GLY B N 1
ATOM 2785 C CA . GLY B 1 56 ? -14.727 1.043 -13.562 1 96.5 56 GLY B CA 1
ATOM 2786 C C . GLY B 1 56 ? -15.555 0.466 -12.43 1 96.5 56 GLY B C 1
ATOM 2787 O O . GLY B 1 56 ? -15.008 -0.067 -11.461 1 96.5 56 GLY B O 1
ATOM 2788 N N . LYS B 1 57 ? -16.844 0.522 -12.57 1 96.38 57 LYS B N 1
ATOM 2789 C CA . LYS B 1 57 ? -17.766 0.1 -11.516 1 96.38 57 LYS B CA 1
ATOM 2790 C C . LYS B 1 57 ? -17.844 -1.422 -11.438 1 96.38 57 LYS B C 1
ATOM 2792 O O . LYS B 1 57 ? -17.828 -2.105 -12.469 1 96.38 57 LYS B O 1
ATOM 2797 N N . LYS B 1 58 ? -17.797 -1.977 -10.25 1 98.38 58 LYS B N 1
ATOM 2798 C CA . LYS B 1 58 ? -18.031 -3.371 -9.891 1 98.38 58 LYS B CA 1
ATOM 2799 C C . LYS B 1 58 ? -19.109 -3.488 -8.82 1 98.38 58 LYS B C 1
ATOM 2801 O O . LYS B 1 58 ? -19.328 -2.557 -8.039 1 98.38 58 LYS B O 1
ATOM 2806 N N . ASN B 1 59 ? -19.875 -4.5 -8.883 1 98.5 59 ASN B N 1
ATOM 2807 C CA . ASN B 1 59 ? -20.812 -4.781 -7.809 1 98.5 59 ASN B CA 1
ATOM 2808 C C . ASN B 1 59 ? -20.156 -5.535 -6.656 1 98.5 59 ASN B C 1
ATOM 2810 O O . ASN B 1 59 ? -20.188 -6.766 -6.617 1 98.5 59 ASN B O 1
ATOM 2814 N N . CYS B 1 60 ? -19.688 -4.828 -5.668 1 98.88 60 CYS B N 1
ATOM 2815 C CA . CYS B 1 60 ? -18.859 -5.41 -4.617 1 98.88 60 CYS B CA 1
ATOM 2816 C C . CYS B 1 60 ? -19.688 -6.297 -3.697 1 98.88 60 CYS B C 1
ATOM 2818 O O . CYS B 1 60 ? -19.172 -7.258 -3.125 1 98.88 60 CYS B O 1
ATOM 2820 N N . SER B 1 61 ? -20.984 -6.027 -3.559 1 98.81 61 SER B N 1
ATOM 2821 C CA . SER B 1 61 ? -21.844 -6.914 -2.789 1 98.81 61 SER B CA 1
ATOM 2822 C C . SER B 1 61 ? -21.969 -8.281 -3.455 1 98.81 61 SER B C 1
ATOM 2824 O O . SER B 1 61 ? -21.891 -9.312 -2.785 1 98.81 61 SER B O 1
ATOM 2826 N N . GLU B 1 62 ? -22.109 -8.234 -4.742 1 98.88 62 GLU B N 1
ATOM 2827 C CA . GLU B 1 62 ? -22.188 -9.484 -5.492 1 98.88 62 GLU B CA 1
ATOM 2828 C C . GLU B 1 62 ? -20.859 -10.227 -5.461 1 98.88 62 GLU B C 1
ATOM 2830 O O . GLU B 1 62 ? -20.828 -11.461 -5.391 1 98.88 62 GLU B O 1
ATOM 2835 N N . ILE B 1 63 ? -19.781 -9.523 -5.52 1 98.94 63 ILE B N 1
ATOM 2836 C CA . ILE B 1 63 ? -18.453 -10.102 -5.477 1 98.94 63 ILE B CA 1
ATOM 2837 C C . ILE B 1 63 ? -18.234 -10.797 -4.137 1 98.94 63 ILE B C 1
ATOM 2839 O O . ILE B 1 63 ? -17.75 -11.93 -4.09 1 98.94 63 ILE B O 1
ATOM 2843 N N . TRP B 1 64 ? -18.641 -10.172 -3.059 1 98.88 64 TRP B N 1
ATOM 2844 C CA . TRP B 1 64 ? -18.531 -10.789 -1.739 1 98.88 64 TRP B CA 1
ATOM 2845 C C . TRP B 1 64 ? -19.344 -12.07 -1.669 1 98.88 64 TRP B C 1
ATOM 2847 O O . TRP B 1 64 ? -18.875 -13.094 -1.168 1 98.88 64 TRP B O 1
ATOM 2857 N N . GLU B 1 65 ? -20.578 -12.031 -2.16 1 98.75 65 GLU B N 1
ATOM 2858 C CA . GLU B 1 65 ? -21.453 -13.195 -2.113 1 98.75 65 GLU B CA 1
ATOM 2859 C C . GLU B 1 65 ? -20.859 -14.359 -2.902 1 98.75 65 GLU B C 1
ATOM 2861 O O . GLU B 1 65 ? -20.906 -15.508 -2.457 1 98.75 65 GLU B O 1
ATOM 2866 N N . ALA B 1 66 ? -20.344 -14.023 -4.062 1 98.88 66 ALA B N 1
ATOM 2867 C CA . ALA B 1 66 ? -19.719 -15.055 -4.891 1 98.88 66 ALA B CA 1
ATOM 2868 C C . ALA B 1 66 ? -18.5 -15.648 -4.199 1 98.88 66 ALA B C 1
ATOM 2870 O O . ALA B 1 66 ? -18.281 -16.859 -4.25 1 98.88 66 ALA B O 1
ATOM 2871 N N . PHE B 1 67 ? -17.734 -14.859 -3.551 1 98.88 67 PHE B N 1
ATOM 2872 C CA . PHE B 1 67 ? -16.547 -15.297 -2.801 1 98.88 67 PHE B CA 1
ATOM 2873 C C . PHE B 1 67 ? -16.953 -16.234 -1.666 1 98.88 67 PHE B C 1
ATOM 2875 O O . PHE B 1 67 ? -16.406 -17.328 -1.543 1 98.88 67 PHE B O 1
ATOM 2882 N N . LEU B 1 68 ? -17.875 -15.75 -0.919 1 98.19 68 LEU B N 1
ATOM 2883 C CA . LEU B 1 68 ? -18.328 -16.469 0.264 1 98.19 68 LEU B CA 1
ATOM 2884 C C . LEU B 1 68 ? -18.938 -17.812 -0.118 1 98.19 68 LEU B C 1
ATOM 2886 O O . LEU B 1 68 ? -18.672 -18.828 0.539 1 98.19 68 LEU B O 1
ATOM 2890 N N . LYS B 1 69 ? -19.688 -17.828 -1.102 1 97.44 69 LYS B N 1
ATOM 2891 C CA . LYS B 1 69 ? -20.422 -19.031 -1.521 1 97.44 69 LYS B CA 1
ATOM 2892 C C . LYS B 1 69 ? -19.469 -20.156 -1.903 1 97.44 69 LYS B C 1
ATOM 2894 O O . LYS B 1 69 ? -19.828 -21.328 -1.854 1 97.44 69 LYS B O 1
ATOM 2899 N N . ALA B 1 70 ? -18.281 -19.828 -2.246 1 97.75 70 ALA B N 1
ATOM 2900 C CA . ALA B 1 70 ? -17.312 -20.828 -2.709 1 97.75 70 ALA B CA 1
ATOM 2901 C C . ALA B 1 70 ? -16.906 -21.75 -1.572 1 97.75 70 ALA B C 1
ATOM 2903 O O . ALA B 1 70 ? -16.5 -22.891 -1.812 1 97.75 70 ALA B O 1
ATOM 2904 N N . PHE B 1 71 ? -17.062 -21.297 -0.314 1 97.31 71 PHE B N 1
ATOM 2905 C CA . PHE B 1 71 ? -16.484 -22.141 0.717 1 97.31 71 PHE B CA 1
ATOM 2906 C C . PHE B 1 71 ? -17.375 -22.188 1.949 1 97.31 71 PHE B C 1
ATOM 2908 O O . PHE B 1 71 ? -17.203 -23.062 2.803 1 97.31 71 PHE B O 1
ATOM 2915 N N . VAL B 1 72 ? -18.281 -21.234 2.09 1 96.25 72 VAL B N 1
ATOM 2916 C CA . VAL B 1 72 ? -19.078 -21.156 3.318 1 96.25 72 VAL B CA 1
ATOM 2917 C C . VAL B 1 72 ? -19.938 -22.406 3.457 1 96.25 72 VAL B C 1
ATOM 2919 O O . VAL B 1 72 ? -20.547 -22.859 2.484 1 96.25 72 VAL B O 1
ATOM 2922 N N . GLY B 1 73 ? -19.953 -23.031 4.668 1 93.81 73 GLY B N 1
ATOM 2923 C CA . GLY B 1 73 ? -20.812 -24.172 4.949 1 93.81 73 GLY B CA 1
ATOM 2924 C C . GLY B 1 73 ? -20.328 -25.453 4.281 1 93.81 73 GLY B C 1
ATOM 2925 O O . GLY B 1 73 ? -21.078 -26.438 4.227 1 93.81 73 GLY B O 1
ATOM 2926 N N . LYS B 1 74 ? -19.172 -25.406 3.752 1 92.44 74 LYS B N 1
ATOM 2927 C CA . LYS B 1 74 ? -18.641 -26.562 3.057 1 92.44 74 LYS B CA 1
ATOM 2928 C C . LYS B 1 74 ? -17.484 -27.188 3.842 1 92.44 74 LYS B C 1
ATOM 2930 O O . LYS B 1 74 ? -16.844 -26.516 4.641 1 92.44 74 LYS B O 1
ATOM 2935 N N . ASP B 1 75 ? -17.328 -28.5 3.566 1 92.25 75 ASP B N 1
ATOM 2936 C CA . ASP B 1 75 ? -16.109 -29.156 4.035 1 92.25 75 ASP B CA 1
ATOM 2937 C C . ASP B 1 75 ? -14.867 -28.484 3.434 1 92.25 75 ASP B C 1
ATOM 2939 O O . ASP B 1 75 ? -14.719 -28.422 2.211 1 92.25 75 ASP B O 1
ATOM 2943 N N .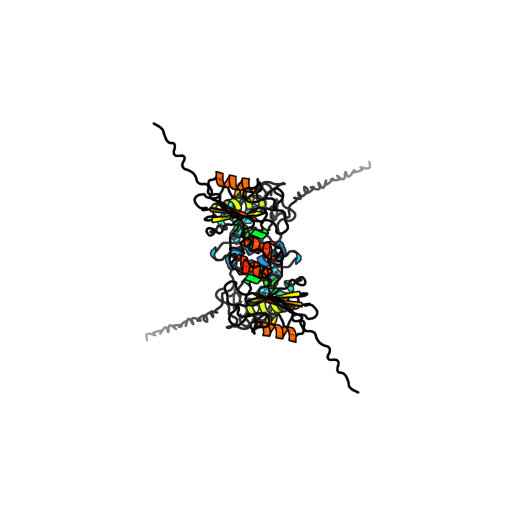 PRO B 1 76 ? -14.023 -28 4.309 1 94.69 76 PRO B N 1
ATOM 2944 C CA . PRO B 1 76 ? -12.898 -27.219 3.793 1 94.69 76 PRO B CA 1
ATOM 2945 C C . PRO B 1 76 ? -11.953 -28.047 2.924 1 94.69 76 PRO B C 1
ATOM 2947 O O . PRO B 1 76 ? -11.094 -27.484 2.234 1 94.69 76 PRO B O 1
ATOM 2950 N N . CYS B 1 77 ? -12.117 -29.344 2.896 1 95.69 77 CYS B N 1
ATOM 2951 C CA . CYS B 1 77 ? -11.203 -30.172 2.121 1 95.69 77 CYS B CA 1
ATOM 2952 C C . CYS B 1 77 ? -11.805 -30.516 0.767 1 95.69 77 CYS B C 1
ATOM 2954 O O . CYS B 1 77 ? -11.258 -31.359 0.04 1 95.69 77 CYS B O 1
ATOM 2956 N N . THR B 1 78 ? -12.93 -29.875 0.473 1 95.5 78 THR B N 1
ATOM 2957 C CA . THR B 1 78 ? -13.586 -30.266 -0.766 1 95.5 78 THR B CA 1
ATOM 2958 C C . THR B 1 78 ? -13.844 -29.062 -1.656 1 95.5 78 THR B C 1
ATOM 2960 O O . THR B 1 78 ? -14.703 -29.094 -2.539 1 95.5 78 THR B O 1
ATOM 2963 N N . VAL B 1 79 ? -13.203 -27.984 -1.386 1 97.56 79 VAL B N 1
ATOM 2964 C CA . VAL B 1 79 ? -13.383 -26.766 -2.168 1 97.56 79 VAL B CA 1
ATOM 2965 C C . VAL B 1 79 ? -12.5 -26.812 -3.414 1 97.56 79 VAL B C 1
ATOM 2967 O O . VAL B 1 79 ? -11.297 -27.062 -3.318 1 97.56 79 VAL B O 1
ATOM 2970 N N . LEU B 1 80 ? -13.055 -26.625 -4.586 1 98.25 80 LEU B N 1
ATOM 2971 C CA . LEU B 1 80 ? -12.359 -26.703 -5.867 1 98.25 80 LEU B CA 1
ATOM 2972 C C . LEU B 1 80 ? -12.258 -25.328 -6.52 1 98.25 80 LEU B C 1
ATOM 2974 O O . LEU B 1 80 ? -13.07 -24.438 -6.238 1 98.25 80 LEU B O 1
ATOM 2978 N N . PRO B 1 81 ? -11.297 -25.125 -7.43 1 98.69 81 PRO B N 1
ATOM 2979 C CA . PRO B 1 81 ? -11.148 -23.844 -8.125 1 98.69 81 PRO B CA 1
ATOM 2980 C C . PRO B 1 81 ? -12.422 -23.406 -8.844 1 98.69 81 PRO B C 1
ATOM 2982 O O . PRO B 1 81 ? -12.75 -22.219 -8.867 1 98.69 81 PRO B O 1
ATOM 2985 N N . GLU B 1 82 ? -13.172 -24.359 -9.32 1 98.56 82 GLU B N 1
ATOM 2986 C CA . GLU B 1 82 ? -14.375 -24.062 -10.086 1 98.56 82 GLU B CA 1
ATOM 2987 C C . GLU B 1 82 ? -15.422 -23.359 -9.219 1 98.56 82 GLU B C 1
ATOM 2989 O O . GLU B 1 82 ? -16.297 -22.656 -9.734 1 98.56 82 GLU B O 1
ATOM 2994 N N . HIS B 1 83 ? -15.336 -23.578 -7.965 1 98.69 83 HIS B N 1
ATOM 2995 C CA . HIS B 1 83 ? -16.281 -22.953 -7.051 1 98.69 83 HIS B CA 1
ATOM 2996 C C . HIS B 1 83 ? -16.078 -21.438 -7.008 1 98.69 83 HIS B C 1
ATOM 2998 O O . HIS B 1 83 ? -16.969 -20.703 -6.574 1 98.69 83 HIS B O 1
ATOM 3004 N N . TYR B 1 84 ? -14.914 -20.906 -7.504 1 98.88 84 TYR B N 1
ATOM 3005 C CA . TYR B 1 84 ? -14.617 -19.484 -7.504 1 98.88 84 TYR B CA 1
ATOM 3006 C C . TYR B 1 84 ? -14.844 -18.875 -8.883 1 98.88 84 TYR B C 1
ATOM 3008 O O . TYR B 1 84 ? -14.523 -17.703 -9.109 1 98.88 84 TYR B O 1
ATOM 3016 N N . GLU B 1 85 ? -15.398 -19.609 -9.828 1 98.88 85 GLU B N 1
ATOM 3017 C CA . GLU B 1 85 ? -15.531 -19.141 -11.203 1 98.88 85 GLU B CA 1
ATOM 3018 C C . GLU B 1 85 ? -16.359 -17.859 -11.266 1 98.88 85 GLU B C 1
ATOM 3020 O O . GLU B 1 85 ? -16 -16.922 -11.977 1 98.88 85 GLU B O 1
ATOM 3025 N N . LEU B 1 86 ? -17.469 -17.844 -10.547 1 98.88 86 LEU B N 1
ATOM 3026 C CA . LEU B 1 86 ? -18.312 -16.656 -10.555 1 98.88 86 LEU B CA 1
ATOM 3027 C C . LEU B 1 86 ? -17.562 -15.453 -9.992 1 98.88 86 LEU B C 1
ATOM 3029 O O . LEU B 1 86 ? -17.625 -14.359 -10.547 1 98.88 86 LEU B O 1
ATOM 3033 N N . PHE B 1 87 ? -16.906 -15.68 -8.875 1 98.94 87 PHE B N 1
ATOM 3034 C CA . PHE B 1 87 ? -16.094 -14.633 -8.273 1 98.94 87 PHE B CA 1
ATOM 3035 C C . PHE B 1 87 ? -15.07 -14.094 -9.266 1 98.94 87 PHE B C 1
ATOM 3037 O O . PHE B 1 87 ? -14.914 -12.883 -9.414 1 98.94 87 PHE B O 1
ATOM 3044 N N . ILE B 1 88 ? -14.344 -14.969 -9.969 1 98.94 88 ILE B N 1
ATOM 3045 C CA . ILE B 1 88 ? -13.32 -14.602 -10.938 1 98.94 88 ILE B CA 1
ATOM 3046 C C . ILE B 1 88 ? -13.938 -13.773 -12.062 1 98.94 88 ILE B C 1
ATOM 3048 O O . ILE B 1 88 ? -13.406 -12.727 -12.438 1 98.94 88 ILE B O 1
ATOM 3052 N N . ASN B 1 89 ? -15.086 -14.172 -12.531 1 98.81 89 ASN B N 1
ATOM 3053 C CA . ASN B 1 89 ? -15.758 -13.461 -13.617 1 98.81 89 ASN B CA 1
ATOM 3054 C C . ASN B 1 89 ? -16.172 -12.062 -13.195 1 98.81 89 ASN B C 1
ATOM 3056 O O . ASN B 1 89 ? -16.047 -11.109 -13.961 1 98.81 89 ASN B O 1
ATOM 3060 N N . LEU B 1 90 ? -16.625 -11.93 -11.977 1 98.94 90 LEU B N 1
ATOM 3061 C CA . LEU B 1 90 ? -17.125 -10.648 -11.477 1 98.94 90 LEU B CA 1
ATOM 3062 C C . LEU B 1 90 ? -15.977 -9.688 -11.219 1 98.94 90 LEU B C 1
ATOM 3064 O O . LEU B 1 90 ? -16.156 -8.469 -11.266 1 98.94 90 LEU B O 1
ATOM 3068 N N . THR B 1 91 ? -14.797 -10.172 -10.992 1 98.88 91 THR B N 1
ATOM 3069 C CA . THR B 1 91 ? -13.664 -9.328 -10.633 1 98.88 91 THR B CA 1
ATOM 3070 C C . THR B 1 91 ? -12.75 -9.117 -11.836 1 98.88 91 THR B C 1
ATOM 3072 O O . THR B 1 91 ? -11.719 -8.445 -11.734 1 98.88 91 THR B O 1
ATOM 3075 N N . LEU B 1 92 ? -13.117 -9.711 -12.922 1 98.75 92 LEU B N 1
ATOM 3076 C CA . LEU B 1 92 ? -12.258 -9.664 -14.102 1 98.75 92 LEU B CA 1
ATOM 3077 C C . LEU B 1 92 ? -12.164 -8.234 -14.641 1 98.75 92 LEU B C 1
ATOM 3079 O O . LEU B 1 92 ? -13.164 -7.527 -14.719 1 98.75 92 LEU B O 1
ATOM 3083 N N . HIS B 1 93 ? -11.016 -7.73 -15 1 98.62 93 HIS B N 1
ATOM 3084 C CA . HIS B 1 93 ? -10.734 -6.473 -15.68 1 98.62 93 HIS B CA 1
ATOM 3085 C C . HIS B 1 93 ? -9.438 -6.555 -1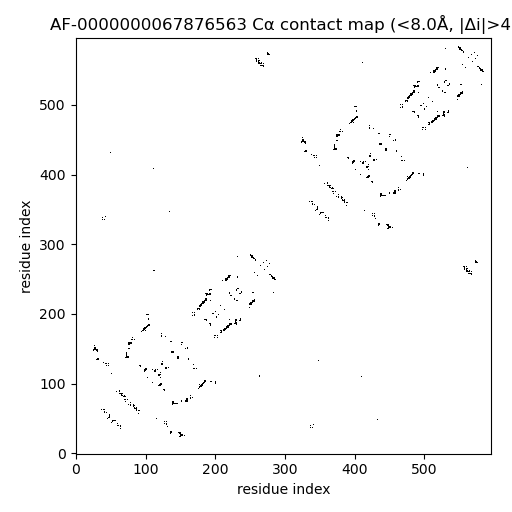6.469 1 98.62 93 HIS B C 1
ATOM 3087 O O . HIS B 1 93 ? -8.656 -7.5 -16.297 1 98.62 93 HIS B O 1
ATOM 3093 N N . ASP B 1 94 ? -9.172 -5.609 -17.328 1 97.62 94 ASP B N 1
ATOM 3094 C CA . ASP B 1 94 ? -7.988 -5.637 -18.172 1 97.62 94 ASP B CA 1
ATOM 3095 C C . ASP B 1 94 ? -6.715 -5.441 -17.359 1 97.62 94 ASP B C 1
ATOM 3097 O O . ASP B 1 94 ? -6.684 -4.621 -16.438 1 97.62 94 ASP B O 1
ATOM 3101 N N . ILE B 1 95 ? -5.781 -6.238 -17.641 1 98.31 95 ILE B N 1
ATOM 3102 C CA . ILE B 1 95 ? -4.398 -6 -17.25 1 98.31 95 ILE B CA 1
ATOM 3103 C C . ILE B 1 95 ? -3.645 -5.32 -18.391 1 98.31 95 ILE B C 1
ATOM 3105 O O . ILE B 1 95 ? -3.543 -5.867 -19.484 1 98.31 95 ILE B O 1
ATOM 3109 N N . PRO B 1 96 ? -3.189 -4.109 -18.219 1 98.5 96 PRO B N 1
ATOM 3110 C CA . PRO B 1 96 ? -2.494 -3.443 -19.312 1 98.5 96 PRO B CA 1
ATOM 3111 C C . PRO B 1 96 ? -1.32 -4.262 -19.859 1 98.5 96 PRO B C 1
ATOM 3113 O O . PRO B 1 96 ? -0.616 -4.914 -19.078 1 98.5 96 PRO B O 1
ATOM 3116 N N . ALA B 1 97 ? -1.126 -4.176 -21.172 1 98.62 97 ALA B N 1
ATOM 3117 C CA . ALA B 1 97 ? -0.024 -4.898 -21.797 1 98.62 97 ALA B CA 1
ATOM 3118 C C . ALA B 1 97 ? 1.312 -4.52 -21.172 1 98.62 97 ALA B C 1
ATOM 3120 O O . ALA B 1 97 ? 1.56 -3.348 -20.891 1 98.62 97 ALA B O 1
ATOM 3121 N N . SER B 1 98 ? 2.117 -5.508 -20.922 1 98.81 98 SER B N 1
ATOM 3122 C CA . SER B 1 98 ? 3.494 -5.371 -20.453 1 98.81 98 SER B CA 1
ATOM 3123 C C . SER B 1 98 ? 3.541 -4.875 -19.016 1 98.81 98 SER B C 1
ATOM 3125 O O . SER B 1 98 ? 4.52 -4.258 -18.594 1 98.81 98 SER B O 1
ATOM 3127 N N . LYS B 1 99 ? 2.432 -5.172 -18.266 1 98.81 99 LYS B N 1
ATOM 3128 C CA . LYS B 1 99 ? 2.391 -4.75 -16.875 1 98.81 99 LYS B CA 1
ATOM 3129 C C . LYS B 1 99 ? 2.289 -5.957 -15.938 1 98.81 99 LYS B C 1
ATOM 3131 O O . LYS B 1 99 ? 2.361 -5.809 -14.719 1 98.81 99 LYS B O 1
ATOM 3136 N N . SER B 1 100 ? 2.221 -7.121 -16.469 1 98.94 100 SER B N 1
ATOM 3137 C CA . SER B 1 100 ? 2.135 -8.328 -15.656 1 98.94 100 SER B CA 1
ATOM 3138 C C . SER B 1 100 ? 3.482 -8.664 -15.031 1 98.94 100 SER B C 1
ATOM 3140 O O . SER B 1 100 ? 4.516 -8.602 -15.695 1 98.94 100 SER B O 1
ATOM 3142 N N . LEU B 1 101 ? 3.447 -8.953 -13.758 1 98.94 101 LEU B N 1
ATOM 3143 C CA . LEU B 1 101 ? 4.633 -9.312 -12.984 1 98.94 101 LEU B CA 1
ATOM 3144 C C . LEU B 1 101 ? 4.367 -10.555 -12.141 1 98.94 101 LEU B C 1
ATOM 3146 O O . LEU B 1 101 ? 3.68 -10.484 -11.117 1 98.94 101 LEU B O 1
ATOM 3150 N N . PHE B 1 102 ? 4.867 -11.672 -12.562 1 98.94 102 PHE B N 1
ATOM 3151 C CA . PHE B 1 102 ? 4.793 -12.945 -11.859 1 98.94 102 PHE B CA 1
ATOM 3152 C C . PHE B 1 102 ? 5.961 -13.094 -10.891 1 98.94 102 PHE B C 1
ATOM 3154 O O . PHE B 1 102 ? 6.941 -12.352 -10.969 1 98.94 102 PHE B O 1
ATOM 3161 N N . TRP B 1 103 ? 5.809 -14.141 -9.898 1 98.88 103 TRP B N 1
ATOM 3162 C CA . TRP B 1 103 ? 6.902 -14.211 -8.938 1 98.88 103 TRP B CA 1
ATOM 3163 C C . TRP B 1 103 ? 6.863 -15.523 -8.156 1 98.88 103 TRP B C 1
ATOM 3165 O O . TRP B 1 103 ? 5.848 -16.219 -8.164 1 98.88 103 TRP B O 1
ATOM 3175 N N . GLU B 1 104 ? 8.031 -15.875 -7.594 1 98.38 104 GLU B N 1
ATOM 3176 C CA . GLU B 1 104 ? 8.211 -16.938 -6.602 1 98.38 104 GLU B CA 1
ATOM 3177 C C . GLU B 1 104 ? 9.094 -16.469 -5.449 1 98.38 104 GLU B C 1
ATOM 3179 O O . GLU B 1 104 ? 10.172 -15.914 -5.672 1 98.38 104 GLU B O 1
ATOM 3184 N N . ASN B 1 105 ? 8.586 -16.641 -4.238 1 96.56 105 ASN B N 1
ATOM 3185 C CA . ASN B 1 105 ? 9.328 -16.406 -3.006 1 96.56 105 ASN B CA 1
ATOM 3186 C C . ASN B 1 105 ? 9.852 -14.969 -2.928 1 96.56 105 ASN B C 1
ATOM 3188 O O . ASN B 1 105 ? 10.984 -14.742 -2.512 1 96.56 105 ASN B O 1
ATOM 3192 N N . ASN B 1 106 ? 9.07 -13.961 -3.412 1 96.94 106 ASN B N 1
ATOM 3193 C CA . ASN B 1 106 ? 9.484 -12.562 -3.461 1 96.94 106 ASN B CA 1
ATOM 3194 C C . ASN B 1 106 ? 8.297 -11.617 -3.281 1 96.94 106 ASN B C 1
ATOM 3196 O O . ASN B 1 106 ? 8.305 -10.5 -3.801 1 96.94 106 ASN B O 1
ATOM 3200 N N . LYS B 1 107 ? 7.34 -12.062 -2.637 1 96.88 107 LYS B N 1
ATOM 3201 C CA . LYS B 1 107 ? 6.055 -11.367 -2.588 1 96.88 107 LYS B CA 1
ATOM 3202 C C . LYS B 1 107 ? 6.23 -9.922 -2.148 1 96.88 107 LYS B C 1
ATOM 3204 O O . LYS B 1 107 ? 5.715 -9 -2.791 1 96.88 107 LYS B O 1
ATOM 3209 N N . GLN B 1 108 ? 6.957 -9.719 -1.038 1 96.56 108 GLN B N 1
ATOM 3210 C CA . GLN B 1 108 ? 7.094 -8.375 -0.484 1 96.56 108 GLN B CA 1
ATOM 3211 C C . GLN B 1 108 ? 7.828 -7.457 -1.454 1 96.56 108 GLN B C 1
ATOM 3213 O O . GLN B 1 108 ? 7.43 -6.309 -1.648 1 96.56 108 GLN B O 1
ATOM 3218 N N . LEU B 1 109 ? 8.922 -7.934 -2.021 1 98.31 109 LEU B N 1
ATOM 3219 C CA . LEU B 1 109 ? 9.68 -7.148 -2.984 1 98.31 109 LEU B CA 1
ATOM 3220 C C . LEU B 1 109 ? 8.836 -6.82 -4.211 1 98.31 109 LEU B C 1
ATOM 3222 O O . LEU B 1 109 ? 8.891 -5.703 -4.73 1 98.31 109 LEU B O 1
ATOM 3226 N N . VAL B 1 110 ? 8.047 -7.785 -4.668 1 98.69 110 VAL B N 1
ATOM 3227 C CA . VAL B 1 110 ? 7.16 -7.621 -5.82 1 98.69 110 VAL B CA 1
ATOM 3228 C C . VAL B 1 110 ? 6.125 -6.539 -5.523 1 98.69 110 VAL B C 1
ATOM 3230 O O . VAL B 1 110 ? 5.871 -5.668 -6.359 1 98.69 110 VAL B O 1
ATOM 3233 N N . HIS B 1 111 ? 5.543 -6.535 -4.355 1 97.31 111 HIS B N 1
ATOM 3234 C CA . HIS B 1 111 ? 4.555 -5.531 -3.975 1 97.31 111 HIS B CA 1
ATOM 3235 C C . HIS B 1 111 ? 5.176 -4.141 -3.916 1 97.31 111 HIS B C 1
ATOM 3237 O O . HIS B 1 111 ? 4.57 -3.164 -4.367 1 97.31 111 HIS B O 1
ATOM 3243 N N . ARG B 1 112 ? 6.383 -4.082 -3.338 1 98.12 112 ARG B N 1
ATOM 3244 C CA . ARG B 1 112 ? 7.078 -2.801 -3.289 1 98.12 112 ARG B CA 1
ATOM 3245 C C . ARG B 1 112 ? 7.375 -2.287 -4.695 1 98.12 112 ARG B C 1
ATOM 3247 O O . ARG B 1 112 ? 7.152 -1.11 -4.992 1 98.12 112 ARG B O 1
ATOM 3254 N N . TYR B 1 113 ? 7.785 -3.184 -5.523 1 98.75 113 TYR B N 1
ATOM 3255 C CA . TYR B 1 113 ? 8.203 -2.787 -6.863 1 98.75 113 TYR B CA 1
ATOM 3256 C C . TYR B 1 113 ? 7 -2.426 -7.727 1 98.75 113 TYR B C 1
ATOM 3258 O O . TYR B 1 113 ? 7.066 -1.496 -8.531 1 98.75 113 TYR B O 1
ATOM 3266 N N . SER B 1 114 ? 5.887 -3.143 -7.621 1 98.62 114 SER B N 1
ATOM 3267 C CA . SER B 1 114 ? 4.707 -2.881 -8.445 1 98.62 114 SER B CA 1
ATOM 3268 C C . SER B 1 114 ? 4.086 -1.532 -8.102 1 98.62 114 SER B C 1
ATOM 3270 O O . SER B 1 114 ? 3.529 -0.86 -8.977 1 98.62 114 SER B O 1
ATOM 3272 N N . ASP B 1 115 ? 4.184 -1.121 -6.82 1 97.75 115 ASP B N 1
ATOM 3273 C CA . ASP B 1 115 ? 3.697 0.178 -6.367 1 97.75 115 ASP B CA 1
ATOM 3274 C C . ASP B 1 115 ? 2.203 0.33 -6.645 1 97.75 115 ASP B C 1
ATOM 3276 O O . ASP B 1 115 ? 1.776 1.304 -7.266 1 97.75 115 ASP B O 1
ATOM 3280 N N . LYS B 1 116 ? 1.425 -0.641 -6.215 1 95.69 116 LYS B N 1
ATOM 3281 C CA . LYS B 1 116 ? -0.033 -0.612 -6.293 1 95.69 116 LYS B CA 1
ATOM 3282 C C . LYS B 1 116 ? -0.504 -0.273 -7.703 1 95.69 116 LYS B C 1
ATOM 3284 O O . LYS B 1 116 ? -1.277 0.667 -7.895 1 95.69 116 LYS B O 1
ATOM 3289 N N . THR B 1 117 ? -0.017 -0.975 -8.664 1 96.06 117 THR B N 1
ATOM 3290 C CA . THR B 1 117 ? -0.422 -0.941 -10.062 1 96.06 117 THR B CA 1
ATOM 3291 C C . THR B 1 117 ? 0.234 0.231 -10.789 1 96.06 117 THR B C 1
ATOM 3293 O O . THR B 1 117 ? 0.117 0.356 -12.008 1 96.06 117 THR B O 1
ATOM 3296 N N . SER B 1 118 ? 0.982 1.083 -10.109 1 96.25 118 SER B N 1
ATOM 3297 C CA . SER B 1 118 ? 1.582 2.25 -10.75 1 96.25 118 SER B CA 1
ATOM 3298 C C . SER B 1 118 ? 2.691 1.842 -11.719 1 96.25 118 SER B C 1
ATOM 3300 O O . SER B 1 118 ? 2.789 2.379 -12.82 1 96.25 118 SER B O 1
ATOM 3302 N N . ARG B 1 119 ? 3.51 0.861 -11.305 1 97.88 119 ARG B N 1
ATOM 3303 C CA . ARG B 1 119 ? 4.59 0.398 -12.164 1 97.88 119 ARG B CA 1
ATOM 3304 C C . ARG B 1 119 ? 4.195 -0.877 -12.906 1 97.88 119 ARG B C 1
ATOM 3306 O O . ARG B 1 119 ? 4.355 -0.971 -14.125 1 97.88 119 ARG B O 1
ATOM 3313 N N . TYR B 1 120 ? 3.729 -1.811 -12.125 1 98.75 120 TYR B N 1
ATOM 3314 C CA . TYR B 1 120 ? 3.316 -3.113 -12.633 1 98.75 120 TYR B CA 1
ATOM 3315 C C . TYR B 1 120 ? 2.049 -3.596 -11.938 1 98.75 120 TYR B C 1
ATOM 3317 O O . TYR B 1 120 ? 1.6 -2.988 -10.961 1 98.75 120 TYR B O 1
ATOM 3325 N N . MET B 1 121 ? 1.477 -4.652 -12.492 1 98.81 121 MET B N 1
ATOM 3326 C CA . MET B 1 121 ? 0.263 -5.219 -11.914 1 98.81 121 MET B CA 1
ATOM 3327 C C . MET B 1 121 ? 0.399 -6.723 -11.719 1 98.81 121 MET B C 1
ATOM 3329 O O . MET B 1 121 ? -0.108 -7.504 -12.531 1 98.81 121 MET B O 1
ATOM 3333 N N . PRO B 1 122 ? 1.097 -7.137 -10.656 1 98.88 122 PRO B N 1
ATOM 3334 C CA . PRO B 1 122 ? 1.038 -8.562 -10.312 1 98.88 122 PRO B CA 1
ATOM 3335 C C . PRO B 1 122 ? -0.365 -9.016 -9.914 1 98.88 122 PRO B C 1
ATOM 3337 O O . PRO B 1 122 ? -1.259 -8.18 -9.734 1 98.88 122 PRO B O 1
ATOM 3340 N N . LEU B 1 123 ? -0.528 -10.281 -9.812 1 98.94 123 LEU B N 1
ATOM 3341 C CA . LEU B 1 123 ? -1.837 -10.844 -9.492 1 98.94 123 LEU B CA 1
ATOM 3342 C C . LEU B 1 123 ? -2.412 -10.195 -8.234 1 98.94 123 LEU B C 1
ATOM 3344 O O . LEU B 1 123 ? -3.598 -9.859 -8.188 1 98.94 123 LEU B O 1
ATOM 3348 N N . GLY B 1 124 ? -1.592 -9.945 -7.262 1 98.69 124 GLY B N 1
ATOM 3349 C CA . GLY B 1 124 ? -2.041 -9.359 -6.008 1 98.69 124 GLY B CA 1
ATOM 3350 C C . GLY B 1 124 ? -2.566 -7.941 -6.168 1 98.69 124 GLY B C 1
ATOM 3351 O O . GLY B 1 124 ? -3.252 -7.426 -5.281 1 98.69 124 GLY B O 1
ATOM 3352 N N . ASP B 1 125 ? -2.229 -7.32 -7.328 1 98.62 125 ASP B N 1
ATOM 3353 C CA . ASP B 1 125 ? -2.662 -5.945 -7.562 1 98.62 125 ASP B CA 1
ATOM 3354 C C . ASP B 1 125 ? -3.887 -5.906 -8.477 1 98.62 125 ASP B C 1
ATOM 3356 O O . ASP B 1 125 ? -4.43 -4.836 -8.75 1 98.62 125 ASP B O 1
ATOM 3360 N N . THR B 1 126 ? -4.312 -7.031 -9.031 1 98.94 126 THR B N 1
ATOM 3361 C CA . THR B 1 126 ? -5.621 -7.098 -9.672 1 98.94 126 THR B CA 1
ATOM 3362 C C . THR B 1 126 ? -6.734 -7.059 -8.633 1 98.94 126 THR B C 1
ATOM 3364 O O . THR B 1 126 ? -6.488 -7.27 -7.441 1 98.94 126 THR B O 1
ATOM 3367 N N . LEU B 1 127 ? -7.941 -6.789 -9.125 1 98.94 127 LEU B N 1
ATOM 3368 C CA . LEU B 1 127 ? -9.055 -6.715 -8.188 1 98.94 127 LEU B CA 1
ATOM 3369 C C . LEU B 1 127 ? -9.211 -8.023 -7.418 1 98.94 127 LEU B C 1
ATOM 3371 O O . LEU B 1 127 ? -9.367 -8.016 -6.195 1 98.94 127 LEU B O 1
ATOM 3375 N N . ALA B 1 128 ? -9.172 -9.18 -8.133 1 98.94 128 ALA B N 1
ATOM 3376 C CA . ALA B 1 128 ? -9.32 -10.477 -7.48 1 98.94 128 ALA B CA 1
ATOM 3377 C C . ALA B 1 128 ? -8.25 -10.68 -6.414 1 98.94 128 ALA B C 1
ATOM 3379 O O . ALA B 1 128 ? -8.555 -11.039 -5.273 1 98.94 128 ALA B O 1
ATOM 3380 N N . GLY B 1 129 ? -6.973 -10.469 -6.809 1 98.81 129 GLY B N 1
ATOM 3381 C CA . GLY B 1 129 ? -5.879 -10.641 -5.863 1 98.81 129 GLY B CA 1
ATOM 3382 C C . GLY B 1 129 ? -5.91 -9.641 -4.727 1 98.81 129 GLY B C 1
ATOM 3383 O O . GLY B 1 129 ? -5.641 -9.984 -3.576 1 98.81 129 GLY B O 1
ATOM 3384 N N . TRP B 1 130 ? -6.25 -8.375 -5.047 1 98.75 130 TRP B N 1
ATOM 3385 C CA . TRP B 1 130 ? -6.316 -7.281 -4.082 1 98.75 130 TRP B CA 1
ATOM 3386 C C . TRP B 1 130 ? -7.285 -7.613 -2.953 1 98.75 130 TRP B C 1
ATOM 3388 O O . TRP B 1 130 ? -6.996 -7.363 -1.781 1 98.75 130 TRP B O 1
ATOM 3398 N N . ILE B 1 131 ? -8.336 -8.211 -3.24 1 98.81 131 ILE B N 1
ATOM 3399 C CA . ILE B 1 131 ? -9.414 -8.531 -2.309 1 98.81 131 ILE B CA 1
ATOM 3400 C C . ILE B 1 131 ? -8.953 -9.625 -1.343 1 98.81 131 ILE B C 1
ATOM 3402 O O . ILE B 1 131 ? -9.266 -9.578 -0.151 1 98.81 131 ILE B O 1
ATOM 3406 N N . ALA B 1 132 ? -8.133 -10.531 -1.808 1 98.75 132 ALA B N 1
ATOM 3407 C CA . ALA B 1 132 ? -7.902 -11.766 -1.053 1 98.75 132 ALA B CA 1
ATOM 3408 C C . ALA B 1 132 ? -6.516 -11.766 -0.414 1 98.75 132 ALA B C 1
ATOM 3410 O O . ALA B 1 132 ? -6.234 -12.578 0.471 1 98.75 132 ALA B O 1
ATOM 3411 N N . ASP B 1 133 ? -5.699 -10.828 -0.847 1 97.94 133 ASP B N 1
ATOM 3412 C CA . ASP B 1 133 ? -4.285 -10.867 -0.479 1 97.94 133 ASP B CA 1
ATOM 3413 C C . ASP B 1 133 ? -4.109 -10.766 1.035 1 97.94 133 ASP B C 1
ATOM 3415 O O . ASP B 1 133 ? -4.703 -9.898 1.68 1 97.94 133 ASP B O 1
ATOM 3419 N N . ASN B 1 134 ? -3.287 -11.742 1.631 1 97.38 134 ASN B N 1
ATOM 3420 C CA . ASN B 1 134 ? -2.908 -11.766 3.039 1 97.38 134 ASN B CA 1
ATOM 3421 C C . ASN B 1 134 ? -4.109 -12.062 3.936 1 97.38 134 ASN B C 1
ATOM 3423 O O . ASN B 1 134 ? -4.121 -11.68 5.105 1 97.38 134 ASN B O 1
ATOM 3427 N N . LEU B 1 135 ? -5.125 -12.719 3.422 1 98.5 135 LEU B N 1
ATOM 3428 C CA . LEU B 1 135 ? -6.266 -13.172 4.211 1 98.5 135 LEU B CA 1
ATOM 3429 C C . LEU B 1 135 ? -6.273 -14.688 4.328 1 98.5 135 LEU B C 1
ATOM 3431 O O . LEU B 1 135 ? -5.723 -15.383 3.473 1 98.5 135 LEU B O 1
ATOM 3435 N N . ASP B 1 136 ? -6.84 -15.164 5.398 1 98.06 136 ASP B N 1
ATOM 3436 C CA . ASP B 1 136 ? -7.109 -16.578 5.598 1 98.06 136 ASP B CA 1
ATOM 3437 C C . ASP B 1 136 ? -8.609 -16.844 5.676 1 98.06 136 ASP B C 1
ATOM 3439 O O . ASP B 1 136 ? -9.352 -16.062 6.266 1 98.06 136 ASP B O 1
ATOM 3443 N N . TRP B 1 137 ? -8.977 -17.953 5.113 1 98.25 137 TRP B N 1
ATOM 3444 C CA . TRP B 1 137 ? -10.406 -18.25 5.168 1 98.25 137 TRP B CA 1
ATOM 3445 C C . TRP B 1 137 ? -10.672 -19.719 4.906 1 98.25 137 TRP B C 1
ATOM 3447 O O . TRP B 1 137 ? -9.938 -20.375 4.156 1 98.25 137 TRP B O 1
ATOM 3457 N N . CYS B 1 138 ? -11.641 -20.25 5.551 1 97.38 138 CYS B N 1
ATOM 3458 C CA . CYS B 1 138 ? -12.203 -21.562 5.266 1 97.38 138 CYS B CA 1
ATOM 3459 C C . CYS B 1 138 ? -13.602 -21.688 5.867 1 97.38 138 CYS B C 1
ATOM 3461 O O . CYS B 1 138 ? -14 -20.891 6.707 1 97.38 138 CYS B O 1
ATOM 3463 N N . GLY B 1 139 ? -14.359 -22.609 5.258 1 94.69 139 GLY B N 1
ATOM 3464 C CA . GLY B 1 139 ? -15.703 -22.891 5.746 1 94.69 139 GLY B CA 1
ATOM 3465 C C . GLY B 1 139 ? -15.742 -23.984 6.789 1 94.69 139 GLY B C 1
ATOM 3466 O O . GLY B 1 139 ? -14.719 -24.609 7.082 1 94.69 139 GLY B O 1
ATOM 3467 N N . ALA B 1 140 ? -16.734 -24.094 7.48 1 89.31 140 ALA B N 1
ATOM 3468 C CA . ALA B 1 140 ? -17.078 -25.188 8.391 1 89.31 140 ALA B CA 1
ATOM 3469 C C . ALA B 1 140 ? -18.516 -25.625 8.211 1 89.31 140 ALA B C 1
ATOM 3471 O O . ALA B 1 140 ? -19.359 -24.859 7.762 1 89.31 140 ALA B O 1
ATOM 3472 N N . LEU B 1 141 ? -18.5 -26.875 8.578 1 85.75 141 LEU B N 1
ATOM 3473 C CA . LEU B 1 141 ? -19.875 -27.375 8.547 1 85.75 141 LEU B CA 1
ATOM 3474 C C . LEU B 1 141 ? -20.703 -26.766 9.672 1 85.75 141 LEU B C 1
ATOM 3476 O O . LEU B 1 141 ? -20.172 -26.5 10.758 1 85.75 141 LEU B O 1
ATOM 3480 N N . GLY B 1 142 ? -21.984 -26.312 9.359 1 80.44 142 GLY B N 1
ATOM 3481 C CA . GLY B 1 142 ? -22.859 -25.734 10.375 1 80.44 142 GLY B CA 1
ATOM 3482 C C . GLY B 1 142 ? -23.031 -24.234 10.234 1 80.44 142 GLY B C 1
ATOM 3483 O O . GLY B 1 142 ? -22.719 -23.672 9.188 1 80.44 142 GLY B O 1
ATOM 3484 N N . ASN B 1 143 ? -23.578 -23.578 11.289 1 78.31 143 ASN B N 1
ATOM 3485 C CA . ASN B 1 143 ? -23.812 -22.141 11.352 1 78.31 143 ASN B CA 1
ATOM 3486 C C . ASN B 1 143 ? -22.828 -21.469 12.305 1 78.31 143 ASN B C 1
ATOM 3488 O O . ASN B 1 143 ? -22.609 -21.953 13.422 1 78.31 143 ASN B O 1
ATOM 3492 N N . PRO B 1 144 ? -22.078 -20.391 11.695 1 79.81 144 PRO B N 1
ATOM 3493 C CA . PRO B 1 144 ? -22.281 -19.484 10.562 1 79.81 144 PRO B CA 1
ATOM 3494 C C . PRO B 1 144 ? -21.562 -19.953 9.297 1 79.81 144 PRO B C 1
ATOM 3496 O O . PRO B 1 144 ? -21.688 -19.328 8.242 1 79.81 144 PRO B O 1
ATOM 3499 N N . GLY B 1 145 ? -20.922 -21.031 9.422 1 88.44 145 GLY B N 1
ATOM 3500 C CA . GLY B 1 145 ? -20.344 -21.656 8.234 1 88.44 145 GLY B CA 1
ATOM 3501 C C . GLY B 1 145 ? -18.922 -21.234 7.965 1 88.44 145 GLY B C 1
ATOM 3502 O O . GLY B 1 145 ? -18.375 -21.516 6.895 1 88.44 145 GLY B O 1
ATOM 3503 N N . LEU B 1 146 ? -18.422 -20.344 8.797 1 89.31 146 LEU B N 1
ATOM 3504 C CA . LEU B 1 146 ? -17.016 -19.969 8.734 1 89.31 146 LEU B CA 1
ATOM 3505 C C . LEU B 1 146 ? -16.234 -20.594 9.891 1 89.31 146 LEU B C 1
ATOM 3507 O O . LEU B 1 146 ? -16.766 -20.734 10.992 1 89.31 146 LEU B O 1
ATOM 3511 N N . GLU B 1 147 ? -15.102 -21.016 9.664 1 85.19 147 GLU B N 1
ATOM 3512 C CA . GLU B 1 147 ? -14.219 -21.547 10.695 1 85.19 147 GLU B CA 1
ATOM 3513 C C . GLU B 1 147 ? -13.266 -20.484 11.219 1 85.19 147 GLU B C 1
ATOM 3515 O O . GLU B 1 147 ? -12.328 -20.094 10.523 1 85.19 147 GLU B O 1
ATOM 3520 N N . ASP B 1 148 ? -13.367 -20.125 12.453 1 87.25 148 ASP B N 1
ATOM 3521 C CA . ASP B 1 148 ? -12.625 -18.984 12.984 1 87.25 148 ASP B CA 1
ATOM 3522 C C . ASP B 1 148 ? -11.344 -19.438 13.688 1 87.25 148 ASP B C 1
ATOM 3524 O O . ASP B 1 148 ? -10.406 -18.656 13.852 1 87.25 148 ASP B O 1
ATOM 3528 N N . SER B 1 149 ? -11.312 -20.688 14 1 90.75 149 SER B N 1
ATOM 3529 C CA . SER B 1 149 ? -10.211 -21.109 14.859 1 90.75 149 SER B CA 1
ATOM 3530 C C . SER B 1 149 ? -9.016 -21.578 14.031 1 90.75 149 SER B C 1
ATOM 3532 O O . SER B 1 149 ? -7.871 -21.266 14.359 1 90.75 149 SER B O 1
ATOM 3534 N N . SER B 1 150 ? -9.281 -22.359 12.992 1 94.62 150 SER B N 1
ATOM 3535 C CA . SER B 1 150 ? -8.188 -22.891 12.188 1 94.62 150 SER B CA 1
ATOM 3536 C C . SER B 1 150 ? -8.672 -23.281 10.797 1 94.62 150 SER B C 1
ATOM 3538 O O . SER B 1 150 ? -9.844 -23.625 10.617 1 94.62 150 SER B O 1
ATOM 3540 N N . CYS B 1 151 ? -7.785 -23.203 9.867 1 96.81 151 CYS B N 1
ATOM 3541 C CA . CYS B 1 151 ? -8.023 -23.656 8.5 1 96.81 151 CYS B CA 1
ATOM 3542 C C . CYS B 1 151 ? -6.977 -24.672 8.07 1 96.81 151 CYS B C 1
ATOM 3544 O O . CYS B 1 151 ? -5.84 -24.641 8.547 1 96.81 151 CYS B O 1
ATOM 3546 N N . PRO B 1 152 ? -7.348 -25.609 7.18 1 96.38 152 PRO B N 1
ATOM 3547 C CA . PRO B 1 152 ? -6.363 -26.594 6.746 1 96.38 152 PRO B CA 1
ATOM 3548 C C . PRO B 1 152 ? -5.277 -26 5.855 1 96.38 152 PRO B C 1
ATOM 3550 O O . PRO B 1 152 ? -5.559 -25.109 5.043 1 96.38 152 PRO B O 1
ATOM 3553 N N . THR B 1 153 ? -4.086 -26.484 6 1 96.69 153 THR B N 1
ATOM 3554 C CA . THR B 1 153 ? -3.01 -26.203 5.055 1 96.69 153 THR B CA 1
ATOM 3555 C C . THR B 1 153 ? -3.131 -27.094 3.82 1 96.69 153 THR B C 1
ATOM 3557 O O . THR B 1 153 ? -3.891 -28.062 3.822 1 96.69 153 THR B O 1
ATOM 3560 N N . THR B 1 154 ? -2.379 -26.812 2.881 1 95.81 154 THR B N 1
ATOM 3561 C CA . THR B 1 154 ? -2.393 -27.609 1.662 1 95.81 154 THR B CA 1
ATOM 3562 C C . THR B 1 154 ? -1.885 -29.016 1.938 1 95.81 154 THR B C 1
ATOM 3564 O O . THR B 1 154 ? -2.334 -29.984 1.309 1 95.81 154 THR B O 1
ATOM 3567 N N . ALA B 1 155 ? -0.955 -29.156 2.822 1 95.19 155 ALA B N 1
ATOM 3568 C CA . ALA B 1 155 ? -0.443 -30.469 3.211 1 95.19 155 ALA B CA 1
ATOM 3569 C C . ALA B 1 155 ? -1.54 -31.312 3.848 1 95.19 155 ALA B C 1
ATOM 3571 O O . ALA B 1 155 ? -1.562 -32.531 3.682 1 95.19 155 ALA B O 1
ATOM 3572 N N . GLU B 1 156 ? -2.486 -30.656 4.504 1 96.5 156 GLU B N 1
ATOM 3573 C CA . GLU B 1 156 ? -3.582 -31.359 5.172 1 96.5 156 GLU B CA 1
ATOM 3574 C C . GLU B 1 156 ? -4.746 -31.594 4.215 1 96.5 156 GLU B C 1
ATOM 3576 O O . GLU B 1 156 ? -5.418 -32.625 4.289 1 96.5 156 GLU B O 1
ATOM 3581 N N . CYS B 1 157 ? -4.984 -30.641 3.42 1 95.88 157 CYS B N 1
ATOM 3582 C CA . CYS B 1 157 ? -6.059 -30.703 2.432 1 95.88 157 CYS B CA 1
ATOM 3583 C C . CYS B 1 157 ? -5.613 -30.078 1.11 1 95.88 157 CYS B C 1
ATOM 3585 O O . CYS B 1 157 ? -5.539 -28.859 0.984 1 95.88 157 CYS B O 1
ATOM 3587 N N . GLU B 1 158 ? -5.43 -30.844 0.146 1 93.81 158 GLU B N 1
ATOM 3588 C CA . GLU B 1 158 ? -4.992 -30.359 -1.155 1 93.81 158 GLU B CA 1
ATOM 3589 C C . GLU B 1 158 ? -6.02 -29.406 -1.762 1 93.81 158 GLU B C 1
ATOM 3591 O O . GLU B 1 158 ? -5.652 -28.406 -2.387 1 93.81 158 GLU B O 1
ATOM 3596 N N . ASN B 1 159 ? -7.262 -29.766 -1.535 1 94.81 159 ASN B N 1
ATOM 3597 C CA . ASN B 1 159 ? -8.367 -28.953 -2.037 1 94.81 159 ASN B CA 1
ATOM 3598 C C . ASN B 1 159 ? -8.961 -28.078 -0.938 1 94.81 159 ASN B C 1
ATOM 3600 O O . ASN B 1 159 ? -10.133 -28.234 -0.577 1 94.81 159 ASN B O 1
ATOM 3604 N N . ASN B 1 160 ? -8.164 -27.203 -0.45 1 97.38 160 ASN B N 1
ATOM 3605 C CA . ASN B 1 160 ? -8.664 -26.25 0.536 1 97.38 160 ASN B CA 1
ATOM 3606 C C . ASN B 1 160 ? -9.047 -24.922 -0.11 1 97.38 160 ASN B C 1
ATOM 3608 O O . ASN B 1 160 ? -8.656 -24.641 -1.248 1 97.38 160 ASN B O 1
ATOM 3612 N N . PRO B 1 161 ? -9.836 -24.078 0.533 1 98.19 161 PRO B N 1
ATOM 3613 C CA . PRO B 1 161 ? -10.406 -22.875 -0.091 1 98.19 161 PRO B CA 1
ATOM 3614 C C . PRO B 1 161 ? -9.336 -21.906 -0.592 1 98.19 161 PRO B C 1
ATOM 3616 O O . PRO B 1 161 ? -9.445 -21.375 -1.701 1 98.19 161 PRO B O 1
ATOM 3619 N N . GLN B 1 162 ? -8.305 -21.688 0.125 1 98.25 162 GLN B N 1
ATOM 3620 C CA . GLN B 1 162 ? -7.289 -20.719 -0.27 1 98.25 162 GLN B CA 1
ATOM 3621 C C . GLN B 1 162 ? -6.488 -21.219 -1.47 1 98.25 162 GLN B C 1
ATOM 3623 O O . GLN B 1 162 ? -6.254 -20.469 -2.422 1 98.25 162 GLN B O 1
ATOM 3628 N N . GLU B 1 163 ? -6.105 -22.516 -1.39 1 98.25 163 GLU B N 1
ATOM 3629 C CA . GLU B 1 163 ? -5.398 -23.141 -2.51 1 98.25 163 GLU B CA 1
ATOM 3630 C C . GLU B 1 163 ? -6.234 -23.078 -3.785 1 98.25 163 GLU B C 1
ATOM 3632 O O . GLU B 1 163 ? -5.73 -22.719 -4.852 1 98.25 163 GLU B O 1
ATOM 3637 N N . ALA B 1 164 ? -7.48 -23.438 -3.648 1 98.75 164 ALA B N 1
ATOM 3638 C CA . ALA B 1 164 ? -8.398 -23.422 -4.781 1 98.75 164 ALA B CA 1
ATOM 3639 C C . ALA B 1 164 ? -8.523 -22.031 -5.383 1 98.75 164 ALA B C 1
ATOM 3641 O O . ALA B 1 164 ? -8.5 -21.875 -6.605 1 98.75 164 ALA B O 1
ATOM 3642 N N . PHE B 1 165 ? -8.648 -21.047 -4.57 1 98.88 165 PHE B N 1
ATOM 3643 C CA . PHE B 1 165 ? -8.773 -19.656 -5.008 1 98.88 165 PHE B CA 1
ATOM 3644 C C . PHE B 1 165 ? -7.559 -19.234 -5.828 1 98.88 165 PHE B C 1
ATOM 3646 O O . PHE B 1 165 ? -7.699 -18.75 -6.949 1 98.88 165 PHE B O 1
ATOM 3653 N N . TRP B 1 166 ? -6.371 -19.438 -5.273 1 98.81 166 TRP B N 1
ATOM 3654 C CA . TRP B 1 166 ? -5.16 -18.922 -5.906 1 98.81 166 TRP B CA 1
ATOM 3655 C C . TRP B 1 166 ? -4.824 -19.719 -7.164 1 98.81 166 TRP B C 1
ATOM 3657 O O . TRP B 1 166 ? -4.219 -19.188 -8.102 1 98.81 166 TRP B O 1
ATOM 3667 N N . ARG B 1 167 ? -5.242 -20.953 -7.246 1 98.81 167 ARG B N 1
ATOM 3668 C CA . ARG B 1 167 ? -5.062 -21.719 -8.469 1 98.81 167 ARG B CA 1
ATOM 3669 C C . ARG B 1 167 ? -5.824 -21.094 -9.633 1 98.81 167 ARG B C 1
ATOM 3671 O O . ARG B 1 167 ? -5.238 -20.781 -10.664 1 98.81 167 ARG B O 1
ATOM 3678 N N . ILE B 1 168 ? -7.105 -20.844 -9.414 1 98.94 168 ILE B N 1
ATOM 3679 C CA . ILE B 1 168 ? -7.914 -20.328 -10.516 1 98.94 168 ILE B CA 1
ATOM 3680 C C . ILE B 1 168 ? -7.543 -18.875 -10.781 1 98.94 168 ILE B C 1
ATOM 3682 O O . ILE B 1 168 ? -7.562 -18.422 -11.93 1 98.94 168 ILE B O 1
ATOM 3686 N N . ALA B 1 169 ? -7.199 -18.109 -9.75 1 98.94 169 ALA B N 1
ATOM 3687 C CA . ALA B 1 169 ? -6.738 -16.734 -9.945 1 98.94 169 ALA B CA 1
ATOM 3688 C C . ALA B 1 169 ? -5.449 -16.703 -10.766 1 98.94 169 ALA B C 1
ATOM 3690 O O . ALA B 1 169 ? -5.309 -15.867 -11.664 1 98.94 169 ALA B O 1
ATOM 3691 N N . SER B 1 170 ? -4.527 -17.641 -10.469 1 98.88 170 SER B N 1
ATOM 3692 C CA . SER B 1 170 ? -3.256 -17.719 -11.188 1 98.88 170 SER B CA 1
ATOM 3693 C C . SER B 1 170 ? -3.465 -18.062 -12.656 1 98.88 170 SER B C 1
ATOM 3695 O O . SER B 1 170 ? -2.855 -17.453 -13.531 1 98.88 170 SER B O 1
ATOM 3697 N N . VAL B 1 171 ? -4.285 -19.031 -12.867 1 98.94 171 VAL B N 1
ATOM 3698 C CA . VAL B 1 171 ? -4.594 -19.453 -14.227 1 98.94 171 VAL B CA 1
ATOM 3699 C C . VAL B 1 171 ? -5.191 -18.281 -15.008 1 98.94 171 VAL B C 1
ATOM 3701 O O . VAL B 1 171 ? -4.758 -17.984 -16.125 1 98.94 171 VAL B O 1
ATOM 3704 N N . THR B 1 172 ? -6.188 -17.672 -14.438 1 98.94 172 THR B N 1
ATOM 3705 C CA . THR B 1 172 ? -6.879 -16.562 -15.078 1 98.94 172 THR B CA 1
ATOM 3706 C C . THR B 1 172 ? -5.918 -15.406 -15.359 1 98.94 172 THR B C 1
ATOM 3708 O O . THR B 1 172 ? -5.926 -14.828 -16.453 1 98.94 172 THR B O 1
ATOM 3711 N N . TYR B 1 173 ? -5.125 -15.07 -14.398 1 98.94 173 TYR B N 1
ATOM 3712 C CA . TYR B 1 173 ? -4.137 -14.008 -14.523 1 98.94 173 TYR B CA 1
ATOM 3713 C C . TYR B 1 173 ? -3.182 -14.281 -15.68 1 98.94 173 TYR B C 1
ATOM 3715 O O . TYR B 1 173 ? -2.92 -13.398 -16.5 1 98.94 173 TYR B O 1
ATOM 3723 N N . ALA B 1 174 ? -2.695 -15.469 -15.734 1 98.94 174 ALA B N 1
ATOM 3724 C CA . ALA B 1 174 ? -1.775 -15.859 -16.797 1 98.94 174 ALA B CA 1
ATOM 3725 C C . ALA B 1 174 ? -2.441 -15.75 -18.172 1 98.94 174 ALA B C 1
ATOM 3727 O O . ALA B 1 174 ? -1.864 -15.188 -19.094 1 98.94 174 ALA B O 1
ATOM 3728 N N . LYS B 1 175 ? -3.676 -16.203 -18.25 1 98.81 175 LYS B N 1
ATOM 3729 C CA . LYS B 1 175 ? -4.406 -16.219 -19.516 1 98.81 175 LYS B CA 1
ATOM 3730 C C . LYS B 1 175 ? -4.637 -14.789 -20.016 1 98.81 175 LYS B C 1
ATOM 3732 O O . LYS B 1 175 ? -4.738 -14.57 -21.234 1 98.81 175 LYS B O 1
ATOM 3737 N N . HIS B 1 176 ? -4.648 -13.859 -19.094 1 98.69 176 HIS B N 1
ATOM 3738 C CA . HIS B 1 176 ? -5.023 -12.5 -19.484 1 98.69 176 HIS B CA 1
ATOM 3739 C C . HIS B 1 176 ? -3.809 -11.586 -19.516 1 98.69 176 HIS B C 1
ATOM 3741 O O . HIS B 1 176 ? -3.945 -10.367 -19.688 1 98.69 176 HIS B O 1
ATOM 3747 N N . SER B 1 177 ? -2.678 -12.102 -19.359 1 98.81 177 SER B N 1
ATOM 3748 C CA . SER B 1 177 ? -1.449 -11.32 -19.438 1 98.81 177 SER B CA 1
ATOM 3749 C C . SER B 1 177 ? -0.976 -11.203 -20.891 1 98.81 177 SER B C 1
ATOM 3751 O O . SER B 1 177 ? -1.159 -12.125 -21.688 1 98.81 177 SER B O 1
ATOM 3753 N N . SER B 1 178 ? -0.357 -10.023 -21.25 1 98.81 178 SER B N 1
ATOM 3754 C CA . SER B 1 178 ? 0.053 -9.781 -22.625 1 98.81 178 SER B CA 1
ATOM 3755 C C . SER B 1 178 ? 1.266 -8.859 -22.688 1 98.81 178 SER B C 1
ATOM 3757 O O . SER B 1 178 ? 1.64 -8.25 -21.688 1 98.81 178 SER B O 1
ATOM 3759 N N . GLY B 1 179 ? 1.898 -8.773 -23.922 1 98.75 179 GLY B N 1
ATOM 3760 C CA . GLY B 1 179 ? 3.1 -7.973 -24.078 1 98.75 179 GLY B CA 1
ATOM 3761 C C . GLY B 1 179 ? 4.328 -8.602 -23.453 1 98.75 179 GLY B C 1
ATOM 3762 O O . GLY B 1 179 ? 4.484 -9.82 -23.453 1 98.75 179 GLY B O 1
ATOM 3763 N N . GLU B 1 180 ? 5.172 -7.789 -23.031 1 98.5 180 GLU B N 1
ATOM 3764 C CA . GLU B 1 180 ? 6.32 -8.266 -22.281 1 98.5 180 GLU B CA 1
ATOM 3765 C C . GLU B 1 180 ? 5.953 -8.508 -20.812 1 98.5 180 GLU B C 1
ATOM 3767 O O . GLU B 1 180 ? 5.605 -7.574 -20.094 1 98.5 180 GLU B O 1
ATOM 3772 N N . ILE B 1 181 ? 5.996 -9.727 -20.406 1 98.56 181 ILE B N 1
ATOM 3773 C CA . ILE B 1 181 ? 5.676 -9.984 -19.016 1 98.56 181 ILE B CA 1
ATOM 3774 C C . ILE B 1 181 ? 6.965 -10.227 -18.219 1 98.56 181 ILE B C 1
ATOM 3776 O O . ILE B 1 181 ? 8.016 -10.508 -18.812 1 98.56 181 ILE B O 1
ATOM 3780 N N . LYS B 1 182 ? 6.891 -10.078 -16.906 1 98.88 182 LYS B N 1
ATOM 3781 C CA . LYS B 1 182 ? 8.062 -10.25 -16.047 1 98.88 182 LYS B CA 1
ATOM 3782 C C . LYS B 1 182 ? 7.832 -11.367 -15.031 1 98.88 182 LYS B C 1
ATOM 3784 O O . LYS B 1 182 ? 6.707 -11.586 -14.586 1 98.88 182 LYS B O 1
ATOM 3789 N N . ILE B 1 183 ? 8.867 -12.055 -14.719 1 98.94 183 ILE B N 1
ATOM 3790 C CA . ILE B 1 183 ? 8.914 -13.047 -13.648 1 98.94 183 ILE B CA 1
ATOM 3791 C C . ILE B 1 183 ? 10.039 -12.703 -12.68 1 98.94 183 ILE B C 1
ATOM 3793 O O . ILE B 1 183 ? 11.219 -12.719 -13.055 1 98.94 183 ILE B O 1
ATOM 3797 N N . MET B 1 184 ? 9.688 -12.398 -11.484 1 98.94 184 MET B N 1
ATOM 3798 C CA . MET B 1 184 ? 10.695 -12.07 -10.477 1 98.94 184 MET B CA 1
ATOM 3799 C C . MET B 1 184 ? 10.898 -13.234 -9.516 1 98.94 184 MET B C 1
ATOM 3801 O O . MET B 1 184 ? 9.945 -13.68 -8.867 1 98.94 184 MET B O 1
ATOM 3805 N N . LEU B 1 185 ? 12.109 -13.672 -9.367 1 98.88 185 LEU B N 1
ATOM 3806 C CA . LEU B 1 185 ? 12.445 -14.82 -8.531 1 98.88 185 LEU B CA 1
ATOM 3807 C C . LEU B 1 185 ? 13.5 -14.445 -7.496 1 98.88 185 LEU B C 1
ATOM 3809 O O . LEU B 1 185 ? 14.289 -13.516 -7.711 1 98.88 185 LEU B O 1
ATOM 3813 N N . ASN B 1 186 ? 13.508 -15.18 -6.383 1 98.75 186 ASN B N 1
ATOM 3814 C CA . ASN B 1 186 ? 14.5 -14.953 -5.336 1 98.75 186 ASN B CA 1
ATOM 3815 C C . ASN B 1 186 ? 15.695 -15.891 -5.484 1 98.75 186 ASN B C 1
ATOM 3817 O O . ASN B 1 186 ? 15.602 -17.078 -5.156 1 98.75 186 ASN B O 1
ATOM 3821 N N . GLY B 1 187 ? 16.75 -15.359 -5.871 1 98.5 187 GLY B N 1
ATOM 3822 C CA . GLY B 1 187 ? 17.938 -16.156 -6.145 1 98.5 187 GLY B CA 1
ATOM 3823 C C . GLY B 1 187 ? 18.609 -16.656 -4.887 1 98.5 187 GLY B C 1
ATOM 3824 O O . GLY B 1 187 ? 19.5 -17.5 -4.957 1 98.5 187 GLY B O 1
ATOM 3825 N N . SER B 1 188 ? 18.156 -16.219 -3.701 1 98.44 188 SER B N 1
ATOM 3826 C CA . SER B 1 188 ? 18.766 -16.609 -2.434 1 98.44 188 SER B CA 1
ATOM 3827 C C . SER B 1 188 ? 17.938 -17.688 -1.741 1 98.44 188 SER B C 1
ATOM 3829 O O . SER B 1 188 ? 18.297 -18.141 -0.648 1 98.44 188 SER B O 1
ATOM 3831 N N . THR B 1 189 ? 16.875 -18.141 -2.357 1 97.94 189 THR B N 1
ATOM 3832 C CA . THR B 1 189 ? 15.984 -19.094 -1.725 1 97.94 189 THR B CA 1
ATOM 3833 C C . THR B 1 189 ? 16.641 -20.469 -1.62 1 97.94 189 THR B C 1
ATOM 3835 O O . THR B 1 189 ? 17.062 -21.031 -2.629 1 97.94 189 THR B O 1
ATOM 3838 N N . PRO B 1 190 ? 16.625 -21.016 -0.344 1 95.88 190 PRO B N 1
ATOM 3839 C CA . PRO B 1 190 ? 17.125 -22.391 -0.234 1 95.88 190 PRO B CA 1
ATOM 3840 C C . PRO B 1 190 ? 16.297 -23.391 -1.051 1 95.88 190 PRO B C 1
ATOM 3842 O O . PRO B 1 190 ? 15.07 -23.344 -1.018 1 95.88 190 PRO B O 1
ATOM 3845 N N . GLY B 1 191 ? 16.906 -24.234 -1.79 1 94.25 191 GLY B N 1
ATOM 3846 C CA . GLY B 1 191 ? 16.219 -25.219 -2.609 1 94.25 191 GLY B CA 1
ATOM 3847 C C . GLY B 1 191 ? 15.977 -24.75 -4.031 1 94.25 191 GLY B C 1
ATOM 3848 O O . GLY B 1 191 ? 15.602 -25.531 -4.898 1 94.25 191 GLY B O 1
ATOM 3849 N N . GLY B 1 192 ? 16.203 -23.438 -4.234 1 96.62 192 GLY B N 1
ATOM 3850 C CA . GLY B 1 192 ? 16.109 -22.906 -5.59 1 96.62 192 GLY B CA 1
ATOM 3851 C C . GLY B 1 192 ? 15.102 -21.797 -5.73 1 96.62 192 GLY B C 1
ATOM 3852 O O . GLY B 1 192 ? 14.094 -21.766 -5.023 1 96.62 192 GLY B O 1
ATOM 3853 N N . ALA B 1 193 ? 15.281 -20.938 -6.719 1 98.31 193 ALA B N 1
ATOM 3854 C CA . ALA B 1 193 ? 14.453 -19.766 -6.965 1 98.31 193 ALA B CA 1
ATOM 3855 C C . ALA B 1 193 ? 13.156 -20.141 -7.672 1 98.31 193 ALA B C 1
ATOM 3857 O O . ALA B 1 193 ? 12.148 -19.422 -7.562 1 98.31 193 ALA B O 1
ATOM 3858 N N . PHE B 1 194 ? 13.211 -21.25 -8.391 1 98.62 194 PHE B N 1
ATOM 3859 C CA . PHE B 1 194 ? 12.062 -21.734 -9.156 1 98.62 194 PHE B CA 1
ATOM 3860 C C . PHE B 1 194 ? 11.656 -23.125 -8.695 1 98.62 194 PHE B C 1
ATOM 3862 O O . PHE B 1 194 ? 12.047 -24.125 -9.297 1 98.62 194 PHE B O 1
ATOM 3869 N N . PRO B 1 195 ? 10.797 -23.172 -7.742 1 97.38 195 PRO B N 1
ATOM 3870 C CA . PRO B 1 195 ? 10.359 -24.469 -7.254 1 97.38 195 PRO B CA 1
ATOM 3871 C C . PRO B 1 195 ? 9.367 -25.156 -8.195 1 97.38 195 PRO B C 1
ATOM 3873 O O . PRO B 1 195 ? 8.523 -24.484 -8.797 1 97.38 195 PRO B O 1
ATOM 3876 N N . VAL B 1 196 ? 9.547 -26.484 -8.32 1 95.31 196 VAL B N 1
ATOM 3877 C CA . VAL B 1 196 ? 8.602 -27.375 -8.992 1 95.31 196 VAL B CA 1
ATOM 3878 C C . VAL B 1 196 ? 8.227 -28.531 -8.07 1 95.31 196 VAL B C 1
ATOM 3880 O O . VAL B 1 196 ? 9.078 -29.344 -7.695 1 95.31 196 VAL B O 1
ATOM 3883 N N . PRO B 1 197 ? 6.941 -28.594 -7.602 1 95.06 197 PRO B N 1
ATOM 3884 C CA . PRO B 1 197 ? 5.766 -27.875 -8.094 1 95.06 197 PRO B CA 1
ATOM 3885 C C . PRO B 1 197 ? 5.617 -26.484 -7.477 1 95.06 197 PRO B C 1
ATOM 3887 O O . PRO B 1 197 ? 6.211 -26.203 -6.434 1 95.06 197 PRO B O 1
ATOM 3890 N N . SER B 1 198 ? 4.957 -25.562 -8.148 1 97.06 198 SER B N 1
ATOM 3891 C CA . SER B 1 198 ? 4.602 -24.219 -7.676 1 97.06 198 SER B CA 1
ATOM 3892 C C . SER B 1 198 ? 3.457 -23.641 -8.492 1 97.06 198 SER B C 1
ATOM 3894 O O . SER B 1 198 ? 3.074 -24.188 -9.523 1 97.06 198 SER B O 1
ATOM 3896 N N . PHE B 1 199 ? 2.906 -22.531 -8.023 1 97.88 199 PHE B N 1
ATOM 3897 C CA . PHE B 1 199 ? 1.851 -21.859 -8.773 1 97.88 199 PHE B CA 1
ATOM 3898 C C . PHE B 1 199 ? 2.363 -21.422 -10.141 1 97.88 199 PHE B C 1
ATOM 3900 O O . PHE B 1 199 ? 1.674 -21.578 -11.148 1 97.88 199 PHE B O 1
ATOM 3907 N N . LEU B 1 200 ? 3.57 -20.844 -10.188 1 98.81 200 LEU B N 1
ATOM 3908 C CA . LEU B 1 200 ? 4.156 -20.375 -11.438 1 98.81 200 LEU B CA 1
ATOM 3909 C C . LEU B 1 200 ? 4.352 -21.531 -12.406 1 98.81 200 LEU B C 1
ATOM 3911 O O . LEU B 1 200 ? 3.916 -21.469 -13.562 1 98.81 200 LEU B O 1
ATOM 3915 N N . ALA B 1 201 ? 4.949 -22.609 -11.938 1 98.5 201 ALA B N 1
ATOM 3916 C CA . ALA B 1 201 ? 5.309 -23.734 -12.797 1 98.5 201 ALA B CA 1
ATOM 3917 C C . ALA B 1 201 ? 4.07 -24.484 -13.273 1 98.5 201 ALA B C 1
ATOM 3919 O O . ALA B 1 201 ? 3.977 -24.875 -14.438 1 98.5 201 ALA B O 1
ATOM 3920 N N . ASP B 1 202 ? 3.09 -24.609 -12.391 1 98.38 202 ASP B N 1
ATOM 3921 C CA . ASP B 1 202 ? 2.027 -25.578 -12.641 1 98.38 202 ASP B CA 1
ATOM 3922 C C . ASP B 1 202 ? 0.775 -24.891 -13.18 1 98.38 202 ASP B C 1
ATOM 3924 O O . ASP B 1 202 ? -0.024 -25.5 -13.891 1 98.38 202 ASP B O 1
ATOM 3928 N N . TYR B 1 203 ? 0.64 -23.625 -12.844 1 98.75 203 TYR B N 1
ATOM 3929 C CA . TYR B 1 203 ? -0.651 -23.031 -13.172 1 98.75 203 TYR B CA 1
ATOM 3930 C C . TYR B 1 203 ? -0.473 -21.766 -14.016 1 98.75 203 TYR B C 1
ATOM 3932 O O . TYR B 1 203 ? -1.349 -21.422 -14.812 1 98.75 203 TYR B O 1
ATOM 3940 N N . GLU B 1 204 ? 0.59 -21.031 -13.891 1 98.88 204 GLU B N 1
ATOM 3941 C CA . GLU B 1 204 ? 0.75 -19.766 -14.617 1 98.88 204 GLU B CA 1
ATOM 3942 C C . GLU B 1 204 ? 1.433 -20 -15.969 1 98.88 204 GLU B C 1
ATOM 3944 O O . GLU B 1 204 ? 0.845 -19.734 -17.016 1 98.88 204 GLU B O 1
ATOM 3949 N N . ILE B 1 205 ? 2.58 -20.641 -16 1 98.81 205 ILE B N 1
ATOM 3950 C CA . ILE B 1 205 ? 3.371 -20.797 -17.219 1 98.81 205 ILE B CA 1
ATOM 3951 C C . ILE B 1 205 ? 2.578 -21.594 -18.266 1 98.81 205 ILE B C 1
ATOM 3953 O O . ILE B 1 205 ? 2.486 -21.188 -19.422 1 98.81 205 ILE B O 1
ATOM 3957 N N . PRO B 1 206 ? 1.9 -22.688 -17.891 1 98.62 206 PRO B N 1
ATOM 3958 C CA . PRO B 1 206 ? 1.152 -23.453 -18.891 1 98.62 206 PRO B CA 1
ATOM 3959 C C . PRO B 1 206 ? 0.009 -22.641 -19.5 1 98.62 206 PRO B C 1
ATOM 3961 O O . PRO B 1 206 ? -0.553 -23.047 -20.531 1 98.62 206 PRO B O 1
ATOM 3964 N N . ASN B 1 207 ? -0.33 -21.516 -18.891 1 98.81 207 ASN B N 1
ATOM 3965 C CA . ASN B 1 207 ? -1.512 -20.781 -19.359 1 98.81 207 ASN B CA 1
ATOM 3966 C C . ASN B 1 207 ? -1.142 -19.438 -19.969 1 98.81 207 ASN B C 1
ATOM 3968 O O . ASN B 1 207 ? -2.018 -18.625 -20.266 1 98.81 207 ASN B O 1
ATOM 3972 N N . PHE B 1 208 ? 0.181 -19.156 -20.109 1 98.75 208 PHE B N 1
ATOM 3973 C CA . PHE B 1 208 ? 0.596 -18.047 -20.969 1 98.75 208 PHE B CA 1
ATOM 3974 C C . PHE B 1 208 ? 0.099 -18.234 -22.391 1 98.75 208 PHE B C 1
ATOM 3976 O O . PHE B 1 208 ? 0.2 -19.344 -22.953 1 98.75 208 PHE B O 1
ATOM 3983 N N . GLN B 1 209 ? -0.434 -17.188 -22.938 1 97.81 209 GLN B N 1
ATOM 3984 C CA . GLN B 1 209 ? -0.921 -17.281 -24.312 1 97.81 209 GLN B CA 1
ATOM 3985 C C . GLN B 1 209 ? 0.154 -16.844 -25.312 1 97.81 209 GLN B C 1
ATOM 3987 O O . GLN B 1 209 ? 0.507 -15.664 -25.375 1 97.81 209 GLN B O 1
ATOM 3992 N N . ARG B 1 210 ? 0.671 -17.75 -26.172 1 93.94 210 ARG B N 1
ATOM 3993 C CA . ARG B 1 210 ? 1.771 -17.516 -27.094 1 93.94 210 ARG B CA 1
ATOM 3994 C C . ARG B 1 210 ? 1.456 -16.344 -28.031 1 93.94 210 ARG B C 1
ATOM 3996 O O . ARG B 1 210 ? 2.346 -15.57 -28.375 1 93.94 210 ARG B O 1
ATOM 4003 N N . GLY B 1 211 ? 0.251 -16.188 -28.422 1 95.5 211 GLY B N 1
ATOM 4004 C CA . GLY B 1 211 ? -0.117 -15.094 -29.312 1 95.5 211 GLY B CA 1
ATOM 4005 C C . GLY B 1 211 ? -0.242 -13.758 -28.609 1 95.5 211 GLY B C 1
ATOM 4006 O O . GLY B 1 211 ? -0.26 -12.711 -29.266 1 95.5 211 GLY B O 1
ATOM 4007 N N . GLN B 1 212 ? -0.147 -13.766 -27.25 1 97.94 212 GLN B N 1
ATOM 4008 C CA . GLN B 1 212 ? -0.375 -12.531 -26.5 1 97.94 212 GLN B CA 1
ATOM 4009 C C . GLN B 1 212 ? 0.89 -12.094 -25.766 1 97.94 212 GLN B C 1
ATOM 4011 O O . GLN B 1 212 ? 1.082 -10.906 -25.516 1 97.94 212 GLN B O 1
ATOM 4016 N N . VAL B 1 213 ? 1.736 -13.047 -25.391 1 98.5 213 VAL B N 1
ATOM 4017 C CA . VAL B 1 213 ? 2.977 -12.758 -24.688 1 98.5 213 VAL B CA 1
ATOM 4018 C C . VAL B 1 213 ? 4.121 -12.602 -25.672 1 98.5 213 VAL B C 1
ATOM 4020 O O . VAL B 1 213 ? 4.512 -13.562 -26.344 1 98.5 213 VAL B O 1
ATOM 4023 N N . SER B 1 214 ? 4.664 -11.414 -25.828 1 98.19 214 SER B N 1
ATOM 4024 C CA . SER B 1 214 ? 5.68 -11.125 -26.844 1 98.19 214 SER B CA 1
ATOM 4025 C C . SER B 1 214 ? 7.074 -11.508 -26.344 1 98.19 214 SER B C 1
ATOM 4027 O O . SER B 1 214 ? 7.938 -11.891 -27.141 1 98.19 214 SER B O 1
ATOM 4029 N N . ASN B 1 215 ? 7.277 -11.336 -25.078 1 98.12 215 ASN B N 1
ATOM 4030 C CA . ASN B 1 215 ? 8.57 -11.625 -24.453 1 98.12 215 ASN B CA 1
ATOM 4031 C C . ASN B 1 215 ? 8.438 -11.812 -22.953 1 98.12 215 ASN B C 1
ATOM 4033 O O . ASN B 1 215 ? 7.5 -11.297 -22.328 1 98.12 215 ASN B O 1
ATOM 4037 N N . ILE B 1 216 ? 9.383 -12.547 -22.391 1 98.81 216 ILE B N 1
ATOM 4038 C CA . ILE B 1 216 ? 9.398 -12.766 -20.953 1 98.81 216 ILE B CA 1
ATOM 4039 C C . ILE B 1 216 ? 10.719 -12.297 -20.359 1 98.81 216 ILE B C 1
ATOM 4041 O O . ILE B 1 216 ? 11.789 -12.711 -20.812 1 98.81 216 ILE B O 1
ATOM 4045 N N . SER B 1 217 ? 10.688 -11.367 -19.422 1 98.81 217 SER B N 1
ATOM 4046 C CA . SER B 1 217 ? 11.867 -10.945 -18.672 1 98.81 217 SER B CA 1
ATOM 4047 C C . SER B 1 217 ? 11.953 -11.648 -17.328 1 98.81 217 SER B C 1
ATOM 4049 O O . SER B 1 217 ? 11.094 -11.461 -16.469 1 98.81 217 SER B O 1
ATOM 4051 N N . ILE B 1 218 ? 12.945 -12.445 -17.156 1 98.88 218 ILE B N 1
ATOM 4052 C CA . ILE B 1 218 ? 13.195 -13.133 -15.898 1 98.88 218 ILE B CA 1
ATOM 4053 C C . ILE B 1 218 ? 14.125 -12.289 -15.031 1 98.88 218 ILE B C 1
ATOM 4055 O O . ILE B 1 218 ? 15.227 -11.93 -15.453 1 98.88 218 ILE B O 1
ATOM 4059 N N . LEU B 1 219 ? 13.695 -11.922 -13.859 1 98.88 219 LEU B N 1
ATOM 4060 C CA . LEU B 1 219 ? 14.469 -11.125 -12.914 1 98.88 219 LEU B CA 1
ATOM 4061 C C . LEU B 1 219 ? 14.867 -11.961 -11.695 1 98.88 219 LEU B C 1
ATOM 4063 O O . LEU B 1 219 ? 14.039 -12.234 -10.828 1 98.88 219 LEU B O 1
ATOM 4067 N N . VAL B 1 220 ? 16.125 -12.352 -11.648 1 98.75 220 VAL B N 1
ATOM 4068 C CA . VAL B 1 220 ? 16.625 -13.117 -10.508 1 98.75 220 VAL B CA 1
ATOM 4069 C C . VAL B 1 220 ? 17.25 -12.164 -9.492 1 98.75 220 VAL B C 1
ATOM 4071 O O . VAL B 1 220 ? 18.328 -11.609 -9.742 1 98.75 220 VAL B O 1
ATOM 4074 N N . MET B 1 221 ? 16.609 -12.023 -8.352 1 98.69 221 MET B N 1
ATOM 4075 C CA . MET B 1 221 ? 17.031 -11.039 -7.355 1 98.69 221 MET B CA 1
ATOM 4076 C C . MET B 1 221 ? 17.578 -11.727 -6.113 1 98.69 221 MET B C 1
ATOM 4078 O O . MET B 1 221 ? 16.859 -12.461 -5.43 1 98.69 221 MET B O 1
ATOM 4082 N N . ASP B 1 222 ? 18.812 -11.461 -5.758 1 97.94 222 ASP B N 1
ATOM 4083 C CA . ASP B 1 222 ? 19.391 -11.969 -4.516 1 97.94 222 ASP B CA 1
ATOM 4084 C C . ASP B 1 222 ? 19.031 -11.062 -3.336 1 97.94 222 ASP B C 1
ATOM 4086 O O . ASP B 1 222 ? 18.938 -9.844 -3.482 1 97.94 222 ASP B O 1
ATOM 4090 N N . GLU B 1 223 ? 18.844 -11.734 -2.201 1 97.19 223 GLU B N 1
ATOM 4091 C CA . GLU B 1 223 ? 18.812 -10.93 -0.982 1 97.19 223 GLU B CA 1
ATOM 4092 C C . GLU B 1 223 ? 20.109 -10.148 -0.819 1 97.19 223 GLU B C 1
ATOM 4094 O O . GLU B 1 223 ? 21.203 -10.648 -1.136 1 97.19 223 GLU B O 1
ATOM 4099 N N . MET B 1 224 ? 20.062 -8.906 -0.29 1 94.56 224 MET B N 1
ATOM 4100 C CA . MET B 1 224 ? 21.219 -8.023 -0.187 1 94.56 224 MET B CA 1
ATOM 4101 C C . MET B 1 224 ? 22.312 -8.672 0.653 1 94.56 224 MET B C 1
ATOM 4103 O O . MET B 1 224 ? 23.5 -8.547 0.336 1 94.56 224 MET B O 1
ATOM 4107 N N . ASP B 1 225 ? 21.938 -9.336 1.699 1 91.25 225 ASP B N 1
ATOM 4108 C CA . ASP B 1 225 ? 22.906 -9.992 2.566 1 91.25 225 ASP B CA 1
ATOM 4109 C C . ASP B 1 225 ? 22.781 -11.508 2.488 1 91.25 225 ASP B C 1
ATOM 4111 O O . ASP B 1 225 ? 23.219 -12.227 3.391 1 91.25 225 ASP B O 1
ATOM 4115 N N . GLY B 1 226 ? 22.125 -11.977 1.438 1 94.75 226 GLY B N 1
ATOM 4116 C CA . GLY B 1 226 ? 21.922 -13.414 1.302 1 94.75 226 GLY B CA 1
ATOM 4117 C C . GLY B 1 226 ? 22.828 -14.055 0.271 1 94.75 226 GLY B C 1
ATOM 4118 O O . GLY B 1 226 ? 23.484 -13.359 -0.503 1 94.75 226 GLY B O 1
ATOM 4119 N N . PRO B 1 227 ? 22.859 -15.336 0.258 1 96.62 227 PRO B N 1
ATOM 4120 C CA . PRO B 1 227 ? 23.719 -16.047 -0.697 1 96.62 227 PRO B CA 1
ATOM 4121 C C . PRO B 1 227 ? 23.172 -15.984 -2.127 1 96.62 227 PRO B C 1
ATOM 4123 O O . PRO B 1 227 ? 21.969 -15.812 -2.334 1 96.62 227 PRO B O 1
ATOM 4126 N N . ASP B 1 228 ? 24.047 -16.016 -3.057 1 96.06 228 ASP B N 1
ATOM 4127 C CA . ASP B 1 228 ? 23.672 -16.219 -4.457 1 96.06 228 ASP B CA 1
ATOM 4128 C C . ASP B 1 228 ? 23.562 -17.688 -4.797 1 96.06 228 ASP B C 1
ATOM 4130 O O . ASP B 1 228 ? 24.531 -18.328 -5.199 1 96.06 228 ASP B O 1
ATOM 4134 N N . ILE B 1 229 ? 22.391 -18.203 -4.672 1 97.62 229 ILE B N 1
ATOM 4135 C CA . ILE B 1 229 ? 22.141 -19.625 -4.867 1 97.62 229 ILE B CA 1
ATOM 4136 C C . ILE B 1 229 ? 21.781 -19.891 -6.324 1 97.62 229 ILE B C 1
ATOM 4138 O O . ILE B 1 229 ? 22.234 -20.875 -6.914 1 97.62 229 ILE B O 1
ATOM 4142 N N . ASP B 1 230 ? 20.953 -19.094 -6.906 1 97.62 230 ASP B N 1
ATOM 4143 C CA . ASP B 1 230 ? 20.5 -19.234 -8.289 1 97.62 230 ASP B CA 1
ATOM 4144 C C . ASP B 1 230 ? 20.781 -17.969 -9.094 1 97.62 230 ASP B C 1
ATOM 4146 O O . ASP B 1 230 ? 20.75 -16.859 -8.547 1 97.62 230 ASP B O 1
ATOM 4150 N N . SER B 1 231 ? 21.141 -18.156 -10.352 1 97.69 231 SER B N 1
ATOM 4151 C CA . SER B 1 231 ? 21.391 -17.094 -11.32 1 97.69 231 SER B CA 1
ATOM 4152 C C . SER B 1 231 ? 20.938 -17.5 -12.719 1 97.69 231 SER B C 1
ATOM 4154 O O . SER B 1 231 ? 20.562 -18.656 -12.945 1 97.69 231 SER B O 1
ATOM 4156 N N . CYS B 1 232 ? 20.969 -16.609 -13.617 1 98.19 232 CYS B N 1
ATOM 4157 C CA . CYS B 1 232 ? 20.578 -16.906 -14.992 1 98.19 232 CYS B CA 1
ATOM 4158 C C . CYS B 1 232 ? 21.375 -18.078 -15.539 1 98.19 232 CYS B C 1
ATOM 4160 O O . CYS B 1 232 ? 22.594 -18.141 -15.375 1 98.19 232 CYS B O 1
ATOM 4162 N N . GLY B 1 233 ? 20.641 -19.062 -16.047 1 97.56 233 GLY B N 1
ATOM 4163 C CA . GLY B 1 233 ? 21.266 -20.203 -16.688 1 97.56 233 GLY B CA 1
ATOM 4164 C C . GLY B 1 233 ? 21.734 -21.266 -15.703 1 97.56 233 GLY B C 1
ATOM 4165 O O . GLY B 1 233 ? 22.281 -22.281 -16.109 1 97.56 233 GLY B O 1
ATOM 4166 N N . LYS B 1 234 ? 21.438 -21.016 -14.414 1 96.88 234 LYS B N 1
ATOM 4167 C CA . LYS B 1 234 ? 21.969 -21.938 -13.406 1 96.88 234 LYS B CA 1
ATOM 4168 C C . LYS B 1 234 ? 20.828 -22.516 -12.547 1 96.88 234 LYS B C 1
ATOM 4170 O O . LYS B 1 234 ? 19.844 -21.828 -12.289 1 96.88 234 LYS B O 1
ATOM 4175 N N . ASN B 1 235 ? 21.031 -23.812 -12.172 1 97.06 235 ASN B N 1
ATOM 4176 C CA . ASN B 1 235 ? 20.172 -24.484 -11.203 1 97.06 235 ASN B CA 1
ATOM 4177 C C . ASN B 1 235 ? 18.703 -24.391 -11.586 1 97.06 235 ASN B C 1
ATOM 4179 O O . ASN B 1 235 ? 18.328 -24.766 -12.703 1 97.06 235 ASN B O 1
ATOM 4183 N N . SER B 1 236 ? 17.891 -23.922 -10.695 1 98.38 236 SER B N 1
ATOM 4184 C CA . SER B 1 236 ? 16.453 -23.969 -10.977 1 98.38 236 SER B CA 1
ATOM 4185 C C . SER B 1 236 ? 16.062 -22.938 -12.039 1 98.38 236 SER B C 1
ATOM 4187 O O . SER B 1 236 ? 15.023 -23.078 -12.688 1 98.38 236 SER B O 1
ATOM 4189 N N . ILE B 1 237 ? 16.875 -21.938 -12.227 1 98.62 237 ILE B N 1
ATOM 4190 C CA . ILE B 1 237 ? 16.609 -20.953 -13.273 1 98.62 237 ILE B CA 1
ATOM 4191 C C . ILE B 1 237 ? 16.797 -21.594 -14.641 1 98.62 237 ILE B C 1
ATOM 4193 O O . ILE B 1 237 ? 16.062 -21.297 -15.586 1 98.62 237 ILE B O 1
ATOM 4197 N N . ALA B 1 238 ? 17.797 -22.469 -14.695 1 98.25 238 ALA B N 1
ATOM 4198 C CA . ALA B 1 238 ? 18 -23.203 -15.945 1 98.25 238 ALA B CA 1
ATOM 4199 C C . ALA B 1 238 ? 16.781 -24.047 -16.281 1 98.25 238 ALA B C 1
ATOM 4201 O O . ALA B 1 238 ? 16.422 -24.203 -17.453 1 98.25 238 ALA B O 1
ATOM 4202 N N . VAL B 1 239 ? 16.219 -24.625 -15.266 1 98.56 239 VAL B N 1
ATOM 4203 C CA . VAL B 1 239 ? 15.008 -25.422 -15.453 1 98.56 239 VAL B CA 1
ATOM 4204 C C . VAL B 1 239 ? 13.891 -24.547 -16.016 1 98.56 239 VAL B C 1
ATOM 4206 O O . VAL B 1 239 ? 13.234 -24.906 -16.984 1 98.56 239 VAL B O 1
ATOM 4209 N N . LEU B 1 240 ? 13.672 -23.359 -15.438 1 98.81 240 LEU B N 1
ATOM 4210 C CA . LEU B 1 240 ? 12.672 -22.406 -15.906 1 98.81 240 LEU B CA 1
ATOM 4211 C C . LEU B 1 240 ? 12.93 -22.016 -17.359 1 98.81 240 LEU B C 1
ATOM 4213 O O . LEU B 1 240 ? 12.016 -22.047 -18.188 1 98.81 240 LEU B O 1
ATOM 4217 N N . GLU B 1 241 ? 14.156 -21.672 -17.656 1 98.56 241 GLU B N 1
ATOM 4218 C CA . GLU B 1 241 ? 14.523 -21.281 -19.016 1 98.56 241 GLU B CA 1
ATOM 4219 C C . GLU B 1 241 ? 14.25 -22.406 -20 1 98.56 241 GLU B C 1
ATOM 4221 O O . GLU B 1 241 ? 13.766 -22.172 -21.109 1 98.56 241 GLU B O 1
ATOM 4226 N N . GLY B 1 242 ? 14.555 -23.625 -19.562 1 98.38 242 GLY B N 1
ATOM 4227 C CA . GLY B 1 242 ? 14.258 -24.781 -20.406 1 98.38 242 GLY B CA 1
ATOM 4228 C C . GLY B 1 242 ? 12.773 -24.938 -20.688 1 98.38 242 GLY B C 1
ATOM 4229 O O . GLY B 1 242 ? 12.383 -25.234 -21.812 1 98.38 242 GLY B O 1
ATOM 4230 N N . ILE B 1 243 ? 12 -24.766 -19.641 1 98.56 243 ILE B N 1
ATOM 4231 C CA . ILE B 1 243 ? 10.555 -24.875 -19.781 1 98.56 243 ILE B CA 1
ATOM 4232 C C . ILE B 1 243 ? 10.039 -23.828 -20.75 1 98.56 243 ILE B C 1
ATOM 4234 O O . ILE B 1 243 ? 9.242 -24.125 -21.641 1 98.56 243 ILE B O 1
ATOM 4238 N N . LEU B 1 244 ? 10.5 -22.578 -20.672 1 98.44 244 LEU B N 1
ATOM 4239 C CA . LEU B 1 244 ? 10.055 -21.5 -21.531 1 98.44 244 LEU B CA 1
ATOM 4240 C C . LEU B 1 244 ? 10.5 -21.734 -22.969 1 98.44 244 LEU B C 1
ATOM 4242 O O . LEU B 1 244 ? 9.727 -21.516 -23.906 1 98.44 244 LEU B O 1
ATOM 4246 N N . ALA B 1 245 ? 11.734 -22.234 -23.125 1 97.44 245 ALA B N 1
ATOM 4247 C CA . ALA B 1 245 ? 12.258 -22.531 -24.453 1 97.44 245 ALA B CA 1
ATOM 4248 C C . ALA B 1 245 ? 11.453 -23.641 -25.125 1 97.44 245 ALA B C 1
ATOM 4250 O O . ALA B 1 245 ? 11.125 -23.547 -26.312 1 97.44 245 ALA B O 1
ATOM 4251 N N . SER B 1 246 ? 11.141 -24.625 -24.344 1 97.38 246 SER B N 1
ATOM 4252 C CA . SER B 1 246 ? 10.406 -25.766 -24.891 1 97.38 246 SER B CA 1
ATOM 4253 C C . SER B 1 246 ? 9.008 -25.359 -25.328 1 97.38 246 SER B C 1
ATOM 4255 O O . SER B 1 246 ? 8.391 -26.031 -26.156 1 97.38 246 SER B O 1
ATOM 4257 N N . ARG B 1 247 ? 8.555 -24.281 -24.844 1 97 247 ARG B N 1
ATOM 4258 C CA . ARG B 1 247 ? 7.23 -23.781 -25.203 1 97 247 ARG B CA 1
ATOM 4259 C C . ARG B 1 247 ? 7.328 -22.656 -26.219 1 97 247 ARG B C 1
ATOM 4261 O O . ARG B 1 247 ? 6.336 -21.984 -26.5 1 97 247 ARG B O 1
ATOM 4268 N N . ASN B 1 248 ? 8.523 -22.391 -26.641 1 96.25 248 ASN B N 1
ATOM 4269 C CA . ASN B 1 248 ? 8.828 -21.453 -27.719 1 96.25 248 ASN B CA 1
ATOM 4270 C C . ASN B 1 248 ? 8.555 -20.016 -27.297 1 96.25 248 ASN B C 1
ATOM 4272 O O . ASN B 1 248 ? 8.047 -19.219 -28.078 1 96.25 248 ASN B O 1
ATOM 4276 N N . PHE B 1 249 ? 8.711 -19.703 -26.078 1 97.81 249 PHE B N 1
ATOM 4277 C CA . PHE B 1 249 ? 8.672 -18.328 -25.625 1 97.81 249 PHE B CA 1
ATOM 4278 C C . PHE B 1 249 ? 10.039 -17.672 -25.766 1 97.81 249 PHE B C 1
ATOM 4280 O O . PHE B 1 249 ? 11.07 -18.297 -25.516 1 97.81 249 PHE B O 1
ATOM 4287 N N . SER B 1 250 ? 10 -16.422 -26.203 1 97.12 250 SER B N 1
ATOM 4288 C CA . SER B 1 250 ? 11.203 -15.602 -26.141 1 97.12 250 SER B CA 1
ATOM 4289 C C . SER B 1 250 ? 11.414 -15.031 -24.75 1 97.12 250 SER B C 1
ATOM 4291 O O . SER B 1 250 ? 10.469 -14.562 -24.109 1 97.12 250 SER B O 1
ATOM 4293 N N . PHE B 1 251 ? 12.68 -15.148 -24.234 1 98.25 251 PHE B N 1
ATOM 4294 C CA . PHE B 1 251 ? 12.898 -14.633 -22.891 1 98.25 251 PHE B CA 1
ATOM 4295 C C . PHE B 1 251 ? 14.312 -14.07 -22.75 1 98.25 251 PHE B C 1
ATOM 4297 O O . PHE B 1 251 ? 15.195 -14.391 -23.547 1 98.25 251 PHE B O 1
ATOM 4304 N N . LYS B 1 252 ? 14.438 -13.117 -21.797 1 98.38 252 LYS B N 1
ATOM 4305 C CA . LYS B 1 252 ? 15.703 -12.594 -21.297 1 98.38 252 LYS B CA 1
ATOM 4306 C C . LYS B 1 252 ? 15.797 -12.758 -19.781 1 98.38 252 LYS B C 1
ATOM 4308 O O . LYS B 1 252 ? 14.789 -12.68 -19.078 1 98.38 252 LYS B O 1
ATOM 4313 N N . CYS B 1 253 ? 16.984 -13.039 -19.312 1 98.62 253 CYS B N 1
ATOM 4314 C CA . CYS B 1 253 ? 17.188 -13.234 -17.891 1 98.62 253 CYS B CA 1
ATOM 4315 C C . CYS B 1 253 ? 18.172 -12.211 -17.328 1 98.62 253 CYS B C 1
ATOM 4317 O O . CYS B 1 253 ? 19.188 -11.914 -17.953 1 98.62 253 CYS B O 1
ATOM 4319 N N . TYR B 1 254 ? 17.844 -11.594 -16.188 1 98.19 254 TYR B N 1
ATOM 4320 C CA . TYR B 1 254 ? 18.672 -10.578 -15.539 1 98.19 254 TYR B CA 1
ATOM 4321 C C . TYR B 1 254 ? 19 -10.984 -14.109 1 98.19 254 TYR B C 1
ATOM 4323 O O . TYR B 1 254 ? 18.109 -11.359 -13.344 1 98.19 254 TYR B O 1
ATOM 4331 N N . ASP B 1 255 ? 20.266 -10.953 -13.812 1 97.69 255 ASP B N 1
ATOM 4332 C CA . ASP B 1 255 ? 20.672 -11.055 -12.414 1 97.69 255 ASP B CA 1
ATOM 4333 C C . ASP B 1 255 ? 20.703 -9.68 -11.75 1 97.69 255 ASP B C 1
ATOM 4335 O O . ASP B 1 255 ? 21.312 -8.742 -12.266 1 97.69 255 ASP B O 1
ATOM 4339 N N . ASN B 1 256 ? 19.969 -9.609 -10.602 1 97 256 ASN B N 1
ATOM 4340 C CA . ASN B 1 256 ? 19.938 -8.375 -9.82 1 97 256 ASN B CA 1
ATOM 4341 C C . ASN B 1 256 ? 19.641 -7.164 -10.695 1 97 256 ASN B C 1
ATOM 4343 O O . ASN B 1 256 ? 20.438 -6.223 -10.75 1 97 256 ASN B O 1
ATOM 4347 N N . TYR B 1 257 ? 18.453 -7.266 -11.375 1 96.88 257 TYR B N 1
ATOM 4348 C CA . TYR B 1 257 ? 17.969 -6.227 -12.266 1 96.88 257 TYR B CA 1
ATOM 4349 C C . TYR B 1 257 ? 18.016 -4.859 -11.594 1 96.88 257 TYR B C 1
ATOM 4351 O O . TYR B 1 257 ? 17.484 -4.684 -10.492 1 96.88 257 TYR B O 1
ATOM 4359 N N . ARG B 1 258 ? 18.531 -3.898 -12.164 1 94.81 258 ARG B N 1
ATOM 4360 C CA . ARG B 1 258 ? 19 -2.66 -11.555 1 94.81 258 ARG B CA 1
ATOM 4361 C C . ARG B 1 258 ? 17.859 -1.924 -10.852 1 94.81 258 ARG B C 1
ATOM 4363 O O . ARG B 1 258 ? 17.984 -1.554 -9.68 1 94.81 258 ARG B O 1
ATOM 4370 N N . PRO B 1 259 ? 16.672 -1.673 -11.523 1 96.81 259 PRO B N 1
ATOM 4371 C CA . PRO B 1 259 ? 15.625 -0.941 -10.828 1 96.81 259 PRO B CA 1
ATOM 4372 C C . PRO B 1 259 ? 15.172 -1.637 -9.539 1 96.81 259 PRO B C 1
ATOM 4374 O O . PRO B 1 259 ? 14.953 -0.979 -8.523 1 96.81 259 PRO B O 1
ATOM 4377 N N . VAL B 1 260 ? 15.07 -2.93 -9.57 1 98.25 260 VAL B N 1
ATOM 4378 C CA . VAL B 1 260 ? 14.648 -3.686 -8.398 1 98.25 260 VAL B CA 1
ATOM 4379 C C . VAL B 1 260 ? 15.766 -3.686 -7.355 1 98.25 260 VAL B C 1
ATOM 4381 O O . VAL B 1 260 ? 15.492 -3.617 -6.152 1 98.25 260 VAL B O 1
ATOM 4384 N N . ARG B 1 261 ? 17.016 -3.773 -7.805 1 96.5 261 ARG B N 1
ATOM 4385 C CA . ARG B 1 261 ? 18.156 -3.734 -6.898 1 96.5 261 ARG B CA 1
ATOM 4386 C C . ARG B 1 261 ? 18.219 -2.406 -6.152 1 96.5 261 ARG B C 1
ATOM 4388 O O . ARG B 1 261 ? 18.516 -2.371 -4.957 1 96.5 261 ARG B O 1
ATOM 4395 N N . LEU B 1 262 ? 18 -1.321 -6.922 1 96.62 262 LEU B N 1
ATOM 4396 C CA . LEU B 1 262 ? 17.922 -0.007 -6.293 1 96.62 262 LEU B CA 1
ATOM 4397 C C . LEU B 1 262 ? 16.875 0.01 -5.184 1 96.62 262 LEU B C 1
ATOM 4399 O O . LEU B 1 262 ? 17.109 0.578 -4.113 1 96.62 262 LEU B O 1
ATOM 4403 N N . LEU B 1 263 ? 15.773 -0.611 -5.406 1 98 263 LEU B N 1
ATOM 4404 C CA . LEU B 1 263 ? 14.719 -0.706 -4.406 1 98 263 LEU B CA 1
ATOM 4405 C C . LEU B 1 263 ? 15.203 -1.466 -3.176 1 98 263 LEU B C 1
ATOM 4407 O O . LEU B 1 263 ? 14.938 -1.056 -2.045 1 98 263 LEU B O 1
ATOM 4411 N N . GLN B 1 264 ? 15.93 -2.555 -3.391 1 97.88 264 GLN B N 1
ATOM 4412 C CA . GLN B 1 264 ? 16.469 -3.312 -2.268 1 97.88 264 GLN B CA 1
ATOM 4413 C C . GLN B 1 264 ? 17.484 -2.484 -1.488 1 97.88 264 GLN B C 1
ATOM 4415 O O . GLN B 1 264 ? 17.594 -2.602 -0.265 1 97.88 264 GLN B O 1
ATOM 4420 N N . CYS B 1 265 ? 18.203 -1.63 -2.145 1 96.62 265 CYS B N 1
ATOM 4421 C CA . CYS B 1 265 ? 19.25 -0.817 -1.55 1 96.62 265 CYS B CA 1
ATOM 4422 C C . CYS B 1 265 ? 18.672 0.198 -0.572 1 96.62 265 CYS B C 1
ATOM 4424 O O . CYS B 1 265 ? 19.391 0.728 0.278 1 96.62 265 CYS B O 1
ATOM 4426 N N . VAL 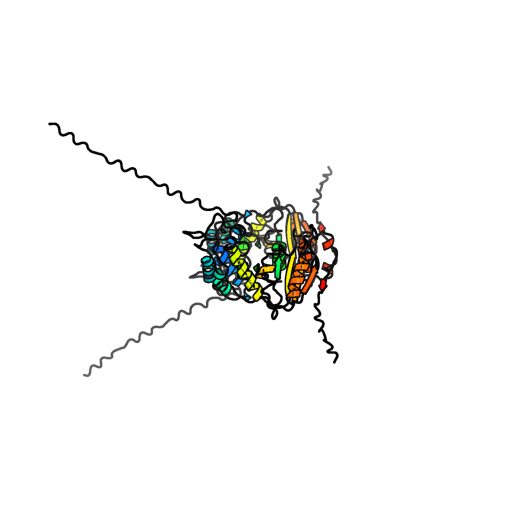B 1 266 ? 17.391 0.499 -0.66 1 97.38 266 VAL B N 1
ATOM 4427 C CA . VAL B 1 266 ? 16.734 1.446 0.237 1 97.38 266 VAL B CA 1
ATOM 4428 C C . VAL B 1 266 ? 16.953 1.018 1.687 1 97.38 266 VAL B C 1
ATOM 4430 O O . VAL B 1 266 ? 17.172 1.857 2.562 1 97.38 266 VAL B O 1
ATOM 4433 N N . ASP B 1 267 ? 16.984 -0.293 1.908 1 97 267 ASP B N 1
ATOM 4434 C CA . ASP B 1 267 ? 17.141 -0.821 3.262 1 97 267 ASP B CA 1
ATOM 4435 C C . ASP B 1 267 ? 18.609 -1.126 3.574 1 97 267 ASP B C 1
ATOM 4437 O O . ASP B 1 267 ? 18.953 -1.446 4.715 1 97 267 ASP B O 1
ATOM 4441 N N . PHE B 1 268 ? 19.453 -1.033 2.555 1 95.38 268 PHE B N 1
ATOM 4442 C CA . PHE B 1 268 ? 20.875 -1.295 2.686 1 95.38 268 PHE B CA 1
ATOM 4443 C C . PHE B 1 268 ? 21.688 -0.238 1.951 1 95.38 268 PHE B C 1
ATOM 4445 O O . PHE B 1 268 ? 22.531 -0.567 1.104 1 95.38 268 PHE B O 1
ATOM 4452 N N . PRO B 1 269 ? 21.469 0.958 2.328 1 93.38 269 PRO B N 1
ATOM 4453 C CA . PRO B 1 269 ? 22.047 2.029 1.514 1 93.38 269 PRO B CA 1
ATOM 4454 C C . PRO B 1 269 ? 23.578 2.021 1.527 1 93.38 269 PRO B C 1
ATOM 4456 O O . PRO B 1 269 ? 24.219 2.52 0.593 1 93.38 269 PRO B O 1
ATOM 4459 N N . ASP B 1 270 ? 24.219 1.412 2.535 1 91.5 270 ASP B N 1
ATOM 4460 C CA . ASP B 1 270 ? 25.672 1.441 2.654 1 91.5 270 ASP B CA 1
ATOM 4461 C C . ASP B 1 270 ? 26.297 0.185 2.053 1 91.5 270 ASP B C 1
ATOM 4463 O O . ASP B 1 270 ? 27.531 0.056 2.006 1 91.5 270 ASP B O 1
ATOM 4467 N N . ASN B 1 271 ? 25.453 -0.746 1.596 1 91.88 271 ASN B N 1
ATOM 4468 C CA . ASN B 1 271 ? 25.984 -1.916 0.908 1 91.88 271 ASN B CA 1
ATOM 4469 C C . ASN B 1 271 ? 26.797 -1.521 -0.323 1 91.88 271 ASN B C 1
ATOM 4471 O O . ASN B 1 271 ? 26.375 -0.667 -1.103 1 91.88 271 ASN B O 1
ATOM 4475 N N . PRO B 1 272 ? 27.922 -2.068 -0.487 1 86.25 272 PRO B N 1
ATOM 4476 C CA . PRO B 1 272 ? 28.781 -1.691 -1.603 1 86.25 272 PRO B CA 1
ATOM 4477 C C . PRO B 1 272 ? 28.109 -1.863 -2.961 1 86.25 272 PRO B C 1
ATOM 4479 O O . PRO B 1 272 ? 28.406 -1.124 -3.902 1 86.25 272 PRO B O 1
ATOM 4482 N N . GLU B 1 273 ? 27.25 -2.785 -3.064 1 84.81 273 GLU B N 1
ATOM 4483 C CA . GLU B 1 273 ? 26.547 -3.014 -4.32 1 84.81 273 GLU B CA 1
ATOM 4484 C C . GLU B 1 273 ? 25.625 -1.84 -4.664 1 84.81 273 GLU B C 1
ATOM 4486 O O . GLU B 1 273 ? 25.188 -1.702 -5.809 1 84.81 273 GLU B O 1
ATOM 4491 N N . CYS B 1 274 ? 25.312 -1.081 -3.678 1 88.56 274 CYS B N 1
ATOM 4492 C CA . CYS B 1 274 ? 24.406 0.036 -3.875 1 88.56 274 CYS B CA 1
ATOM 4493 C C . CYS B 1 274 ? 25.156 1.301 -4.262 1 88.56 274 CYS B C 1
ATOM 4495 O O . CYS B 1 274 ? 24.547 2.32 -4.59 1 88.56 274 CYS B O 1
ATOM 4497 N N . SER B 1 275 ? 26.469 1.357 -4.09 1 78.06 275 SER B N 1
ATOM 4498 C CA . SER B 1 275 ? 27.312 2.502 -4.438 1 78.06 275 SER B CA 1
ATOM 4499 C C . SER B 1 275 ? 27.812 2.408 -5.875 1 78.06 275 SER B C 1
ATOM 4501 O O . SER B 1 275 ? 28.188 3.418 -6.477 1 78.06 275 SER B O 1
ATOM 4503 N N . THR B 1 276 ? 27.859 0.996 -6.406 1 61.69 276 THR B N 1
ATOM 4504 C CA . THR B 1 276 ? 28.5 0.779 -7.695 1 61.69 276 THR B CA 1
ATOM 4505 C C . THR B 1 276 ? 27.469 0.738 -8.82 1 61.69 276 THR B C 1
ATOM 4507 O O . THR B 1 276 ? 26.328 0.343 -8.602 1 61.69 276 THR B O 1
ATOM 4510 N N . GLY B 1 277 ? 27.156 1.791 -9.484 1 55.06 277 GLY B N 1
ATOM 4511 C CA . GLY B 1 277 ? 26.312 1.744 -10.672 1 55.06 277 GLY B CA 1
ATOM 4512 C C . GLY B 1 277 ? 26.328 0.389 -11.359 1 55.06 277 GLY B C 1
ATOM 4513 O O . GLY B 1 277 ? 26.375 0.307 -12.586 1 55.06 277 GLY B O 1
ATOM 4514 N N . ASN B 1 278 ? 26.453 -0.673 -10.727 1 46.84 278 ASN B N 1
ATOM 4515 C CA . ASN B 1 278 ? 26.578 -1.977 -11.367 1 46.84 278 ASN B CA 1
ATOM 4516 C C . ASN B 1 278 ? 25.297 -2.355 -12.109 1 46.84 278 ASN B C 1
ATOM 4518 O O . ASN B 1 278 ? 24.219 -2.416 -11.508 1 46.84 278 ASN B O 1
ATOM 4522 N N . LEU B 1 279 ? 25.422 -2.268 -13.445 1 46.5 279 LEU B N 1
ATOM 4523 C CA . LEU B 1 279 ? 24.375 -2.691 -14.367 1 46.5 279 LEU B CA 1
ATOM 4524 C C . LEU B 1 279 ? 24.156 -4.199 -14.281 1 46.5 279 LEU B C 1
ATOM 4526 O O . LEU B 1 279 ? 25.109 -4.969 -14.227 1 46.5 279 LEU B O 1
ATOM 4530 N N . GLY B 1 280 ? 23.125 -4.719 -13.719 1 45.22 280 GLY B N 1
ATOM 4531 C CA . GLY B 1 280 ? 22.75 -6.121 -13.82 1 45.22 280 GLY B CA 1
ATOM 4532 C C . GLY B 1 280 ? 23.078 -6.738 -15.156 1 45.22 280 GLY B C 1
ATOM 4533 O O . GLY B 1 280 ? 23.062 -6.059 -16.188 1 45.22 280 GLY B O 1
ATOM 4534 N N . SER B 1 281 ? 23.797 -7.906 -15.297 1 44.38 281 SER B N 1
ATOM 4535 C CA . SER B 1 281 ? 24.125 -8.625 -16.516 1 44.38 281 SER B CA 1
ATOM 4536 C C . SER B 1 281 ? 22.891 -9.297 -17.125 1 44.38 281 SER B C 1
ATOM 4538 O O . SER B 1 281 ? 22.125 -9.953 -16.406 1 44.38 281 SER B O 1
ATOM 4540 N N . ALA B 1 282 ? 22.453 -8.906 -18.297 1 53.97 282 ALA B N 1
ATOM 4541 C CA . ALA B 1 282 ? 21.375 -9.555 -19.031 1 53.97 282 ALA B CA 1
ATOM 4542 C C . ALA B 1 282 ? 21.906 -10.664 -19.922 1 53.97 282 ALA B C 1
ATOM 4544 O O . ALA B 1 282 ? 22.938 -10.492 -20.594 1 53.97 282 ALA B O 1
ATOM 4545 N N . HIS B 1 283 ? 21.422 -11.938 -19.781 1 49.84 283 HIS B N 1
ATOM 4546 C CA . HIS B 1 283 ? 21.656 -13.008 -20.734 1 49.84 283 HIS B CA 1
ATOM 4547 C C . HIS B 1 283 ? 20.5 -13.141 -21.719 1 49.84 283 HIS B C 1
ATOM 4549 O O . HIS B 1 283 ? 19.344 -13.242 -21.312 1 49.84 283 HIS B O 1
ATOM 4555 N N . LEU B 1 284 ? 20.781 -12.742 -22.969 1 48.47 284 LEU B N 1
ATOM 4556 C CA . LEU B 1 284 ? 19.781 -12.867 -24.016 1 48.47 284 LEU B CA 1
ATOM 4557 C C . LEU B 1 284 ? 19.797 -14.266 -24.625 1 48.47 284 LEU B C 1
ATOM 4559 O O . LEU B 1 284 ? 20.859 -14.773 -25 1 48.47 284 LEU B O 1
ATOM 4563 N N . TRP B 1 285 ? 18.828 -14.969 -24.328 1 45.41 285 TRP B N 1
ATOM 4564 C CA . TRP B 1 285 ? 18.672 -16.219 -25.078 1 45.41 285 TRP B CA 1
ATOM 4565 C C . TRP B 1 285 ? 17.688 -16.031 -26.234 1 45.41 285 TRP B C 1
ATOM 4567 O O . TRP B 1 285 ? 16.547 -15.609 -26.031 1 45.41 285 TRP B O 1
ATOM 4577 N N . ILE B 1 286 ? 18.281 -15.703 -27.391 1 43.53 286 ILE B N 1
ATOM 4578 C CA . ILE B 1 286 ? 17.484 -15.695 -28.609 1 43.53 286 ILE B CA 1
ATOM 4579 C C . ILE B 1 286 ? 17.391 -17.109 -29.172 1 43.53 286 ILE B C 1
ATOM 4581 O O . ILE B 1 286 ? 18.422 -17.719 -29.484 1 43.53 286 ILE B O 1
ATOM 4585 N N . SER B 1 287 ? 16.344 -17.734 -28.953 1 41.91 287 SER B N 1
ATOM 4586 C CA . SER B 1 287 ? 16.156 -19 -29.672 1 41.91 287 SER B CA 1
ATOM 4587 C C . SER B 1 287 ? 16.047 -18.781 -31.172 1 41.91 287 SER B C 1
ATOM 4589 O O . SER B 1 287 ? 15.086 -18.156 -31.641 1 41.91 287 SER B O 1
ATOM 4591 N N . ILE B 1 288 ? 17.172 -18.641 -31.828 1 38.81 288 ILE B N 1
ATOM 4592 C CA . ILE B 1 288 ? 17.172 -18.594 -33.281 1 38.81 288 ILE B CA 1
ATOM 4593 C C . ILE B 1 288 ? 16.734 -19.953 -33.844 1 38.81 288 ILE B C 1
ATOM 4595 O O . ILE B 1 288 ? 17.391 -20.969 -33.625 1 38.81 288 ILE B O 1
ATOM 4599 N N . MET B 1 289 ? 15.492 -20.109 -34.156 1 43.03 289 MET B N 1
ATOM 4600 C CA . MET B 1 289 ? 15.062 -21.266 -34.938 1 43.03 289 MET B CA 1
ATOM 4601 C C . MET B 1 289 ? 15.797 -21.297 -36.281 1 43.03 289 MET B C 1
ATOM 4603 O O . MET B 1 289 ? 15.656 -20.375 -37.094 1 43.03 289 MET B O 1
ATOM 4607 N N . LEU B 1 290 ? 17 -21.766 -36.344 1 43.09 290 LEU B N 1
ATOM 4608 C CA . LEU B 1 290 ? 17.656 -22.031 -37.625 1 43.09 290 LEU B CA 1
ATOM 4609 C C . LEU B 1 290 ? 16.812 -22.938 -38.5 1 43.09 290 LEU B C 1
ATOM 4611 O O . LEU B 1 290 ? 16.406 -24.031 -38.062 1 43.09 290 LEU B O 1
ATOM 4615 N N . PRO B 1 291 ? 16.203 -22.391 -39.562 1 45.5 291 PRO B N 1
ATOM 4616 C CA . PRO B 1 291 ? 15.484 -23.266 -40.5 1 45.5 291 PRO B CA 1
ATOM 4617 C C . PRO B 1 291 ? 16.344 -24.406 -41.031 1 45.5 291 PRO B C 1
ATOM 4619 O O . PRO B 1 291 ? 17.484 -24.203 -41.438 1 45.5 291 PRO B O 1
ATOM 4622 N N . LEU B 1 292 ? 16.219 -25.547 -40.594 1 44.09 292 LEU B N 1
ATOM 4623 C CA . LEU B 1 292 ? 16.844 -26.75 -41.156 1 44.09 292 LEU B CA 1
ATOM 4624 C C . LEU B 1 292 ? 16.531 -26.891 -42.625 1 44.09 292 LEU B C 1
ATOM 4626 O O . LEU B 1 292 ? 15.375 -27.078 -43 1 44.09 292 LEU B O 1
ATOM 4630 N N . LEU B 1 293 ? 17.234 -26.172 -43.469 1 41.12 293 LEU B N 1
ATOM 4631 C CA . LEU B 1 293 ? 17.172 -26.391 -44.938 1 41.12 293 LEU B CA 1
ATOM 4632 C C . LEU B 1 293 ? 17.562 -27.812 -45.281 1 41.12 293 LEU B C 1
ATOM 4634 O O . LEU B 1 293 ? 18.703 -28.234 -45.031 1 41.12 293 LEU B O 1
ATOM 4638 N N . ALA B 1 294 ? 16.688 -28.812 -45.25 1 37.34 294 ALA B N 1
ATOM 4639 C CA . ALA B 1 294 ? 16.828 -30.156 -45.812 1 37.34 294 ALA B CA 1
ATOM 4640 C C . ALA B 1 294 ? 17.234 -30.094 -47.281 1 37.34 294 ALA B C 1
ATOM 4642 O O . ALA B 1 294 ? 16.484 -29.609 -48.125 1 37.34 294 ALA B O 1
ATOM 4643 N N . VAL B 1 295 ? 18.5 -29.859 -47.438 1 38.34 295 VAL B N 1
ATOM 4644 C CA . VAL B 1 295 ? 19.047 -30.016 -48.781 1 38.34 295 VAL B CA 1
ATOM 4645 C C . VAL B 1 295 ? 18.719 -31.406 -49.312 1 38.34 295 VAL B C 1
ATOM 4647 O O . VAL B 1 295 ? 19.141 -32.406 -48.719 1 38.34 295 VAL B O 1
ATOM 4650 N N . ILE B 1 296 ? 17.516 -31.531 -49.938 1 36.56 296 ILE B N 1
ATOM 4651 C CA . ILE B 1 296 ? 17.109 -32.688 -50.688 1 36.56 296 ILE B CA 1
ATOM 4652 C C . ILE B 1 296 ? 18.094 -32.938 -51.844 1 36.56 296 ILE B C 1
ATOM 4654 O O . ILE B 1 296 ? 18.219 -32.125 -52.75 1 36.56 296 ILE B O 1
ATOM 4658 N N . VAL B 1 297 ? 19.25 -33.5 -51.531 1 42 297 VAL B N 1
ATOM 4659 C CA . VAL B 1 297 ? 20.172 -34.031 -52.531 1 42 297 VAL B CA 1
ATOM 4660 C C . VAL B 1 297 ? 19.453 -35 -53.438 1 42 297 VAL B C 1
ATOM 4662 O O . VAL B 1 297 ? 18.969 -36.062 -53 1 42 297 VAL B O 1
ATOM 4665 N N . HIS B 1 298 ? 18.797 -34.469 -54.5 1 36.69 298 HIS B N 1
ATOM 4666 C CA . HIS B 1 298 ? 18.484 -35.312 -55.656 1 36.69 298 HIS B CA 1
ATOM 4667 C C . HIS B 1 298 ? 19.766 -35.812 -56.312 1 36.69 298 HIS B C 1
ATOM 4669 O O . HIS B 1 298 ? 20.734 -35.094 -56.438 1 36.69 298 HIS B O 1
#

pLDDT: mean 88.93, std 18.75, range [34.31, 98.94]

Foldseek 3Di:
DPPPPPPPPPPPPPPPPPPPPPPPDAAPAAFFDPPLLVLLLCLLVCCCPPLPVVQDDADSVVLSVLLCQQAFQDDQQPRALVSNVVNCVRQDGAFDAQQEEAEFPCVVLCCLLCVLVPRHAYLCSGSLNVSCPPTDWHFDHDPPGTTRGGFHDCVRHVRGSVNNSVLNSQQVSLLRYAEEHEYEFEQQDPPGRADPPDSCVPRRLVNHDPVGHQEYEYEYEYQLPGDRNDACCDDVNVVVVVVCVVVPHFYKYWYNAPVSVCVNCVVVVPRPVNVPPDHTDIDGDDPPPPPPPPPPPD/DPPPPPPPDPPPPPPPPPPPPPPPDAAPAAFFDPPLLVLLLCLLCCCCPPLPVVQDDADSVVLSVLLCQQAFQDDQQPRALVSNVVNCVRQDGAFDAQQEEAEFPCVVLVCLLCVLVPRHAYLCSGSLNVSCPPTDWHFDHDPPGTTRGGFHDCVRHVRGSVNSSVLNSLQVSLLRYAEEHEYEFEQQDPPGRDDPPDSCVPRRLVNHDQVGHQEYEYEYEYQLPGDRNDACCDDVNVVVVVVCVVVPHFYKYWYNAPVSVCVNCVVVVPRPVNVPPDHTDIDGDDPPPPPPPPPPPD

InterPro domains:
  IPR003193 ADP-ribosyl cyclase (CD38/157) [PF02267] (33-274)
  IPR003193 ADP-ribosyl cyclase (CD38/157) [PTHR10912] (10-276)
  IPR003193 ADP-ribosyl cyclase (CD38/157) [cd04759] (31-274)